Protein AF-0000000075770610 (afdb_homodimer)

Radius of gyration: 25.09 Å; Cα contacts (8 Å, |Δi|>4): 1129; chains: 2; bounding box: 63×62×76 Å

pLDDT: mean 91.18, std 12.92, range [26.97, 98.81]

Nearest PDB structures (foldseek):
  6x8w-assembly1_A  TM=7.905E-01  e=6.900E-21  Chrysiogenes arsenatis
  6x6b-assembly1_A  TM=7.943E-01  e=1.528E-19  Chrysiogenes arsenatis
  3quj-assembly2_D  TM=7.802E-01  e=2.446E-17  Escherichia coli UTI89
  3quj-assembly2_C  TM=7.656E-01  e=1.357E-16  Escherichia coli UTI89
  3s4u-assembly1_A-1  TM=5.558E-01  e=7.052E-16  Escherichia coli UTI89

Organism: Galleria mellonella (NCBI:txid7137)

Secondary structure (DSSP, 8-state):
------EEEEEE--TTTS-HHHHHHHHHHHHHHHT-EEEEEE--SSSS--SSS--TTTTT--SEEE--HHHHHHHHHTT-TTEEE-S-EEEE--TT-TT--SBEEEEEEEEHHHHTTT--SGGGGTT-EEEES-TT-IIIIIHHHHHHHHTT--GGG-SEEEE-SSHHHHHHHHHTTSSSEEEEEHHHHHHHGGGSGGGGTTEEEEEEEEEEPPPPEEEETTS-HHHHHHHHHHHHHGGGSHHHHHHHHTTTEEEEE---GGGGTSHHHHHHHGGG--S-----/------EEEEEE--TTTS-HHHHHHHHHHHHHHHT-EEEEEE--SSSS--SSS--TTTTT--SEEE--HHHHHHHHHTT-TTEEE-S-EEEE--TT-TT--SBEEEEEEEEHHHHTTT--SGGGGTT-EEEES-TT-IIIIIHHHHHHHHTT--GGG-SEEEE-SSHHHHHHHHHTTSSSEEEEEHHHHHHHGGGSGGGGTTEEEEEEEEEEPPPPEEEETTS-HHHHHHHHHHHHHGGGSHHHHHHHHTTTEEEEE---GGGGTSHHHHHHH-TT--SS----

Foldseek 3Di:
DPPAAAEAEEEEQCPPLFPVVLVVLLQVLLCVLRVHHYDYHYDPQHQADDPVDDHCLVVVNHFKYWGALLRVLVCVVVVPPWKDFQFKFFFFDDPVCPVRDFFWWWWKKFFLVVVVVVPQAPLSCFLWEEEFQDQQDLQFHLQNQVVQVVVVHALNRYNHYHHQNALVSRLVCRVVVVTGITTHIPLSCVQCQCVDVVSVPRMDGRDMGDRAHHTTMMGTNPPDPVSSVSSRVSQQPVCPDPVNVVVSVNSRTRGMDTHDPVSSVPVNVVSSPVVVGGNDPPPD/DPPAAAEAEEEEQCPPLFPVVLVVLLQVLLCVLRVHHYDYHYDPQHQADDPVDDHCLVVVNHFKYWGALLRVLVVVVVVPPWKDFQFKFFFFDDPVCPVRDFFWWWWKKFFPVVVVVVPQAPLSCFLWEEEFQDQQDLQFHLQNQVVQVVVVHALNRYNHYHHQNALVSRLVCRVVVVTGITTHIPLSCVQCQCVDVVSVPRMDGRDMDDRAHHTTMMGTNPPDPVSSVSSRVSQQPVCPDPVNVVVSVNSRTRGMDTHDPVSSVPVNVVSSVVVVGGNDPPPD

Sequence (568 aa):
MSTEKPELRIATYMCPTHPVQLYELIMELLEEALECYTTLQYESRKPGPFTDRPDPFINDKVDLAFMTAAAYMKLRKENNPSADLLAVTPVFAHQMNVNNKPGYFSDIIIHRDKKAHNVNTLLDLRGCAFAYSDEESLSGSKIVLKTLKARGENASFFGSLLKSGSHLASAQMVLSKQAEWAAVDSTTLLYTKKYMPEGGRDIILLETLGRLPPYPIVVNRKLNDKIKTAICDALLNLPQTEKWKNKFATFGVLKFDLNHVDIYDGPAAQVWTTQSEELNVRYYMSTEKPELRIATYMCPTHPVQLYELIMELLEEALECYTTLQYESRKPGPFTDRPDPFINDKVDLAFMTAAAYMKLRKENNPSADLLAVTPVFAHQMNVNNKPGYFSDIIIHRDKKAHNVNTLLDLRGCAFAYSDEESLSGSKIVLKTLKARGENASFFGSLLKSGSHLASAQMVLSKQAEWAAVDSTTLLYTKKYMPEGGRDIILLETLGRLPPYPIVVNRKLNDKIKTAICDALLNLPQTEKWKNKFATFGVLKFDLNHVDIYDGPAAQVWTTQSEELNVRYY

Structure (mmCIF, N/CA/C/O backbone):
data_AF-0000000075770610-model_v1
#
loop_
_entity.id
_entity.type
_entity.pdbx_description
1 polymer 'Uncharacterized protein LOC113520552'
#
loop_
_atom_site.group_PDB
_atom_site.id
_atom_site.type_symbol
_atom_site.label_atom_id
_atom_site.label_alt_id
_atom_site.label_comp_id
_atom_site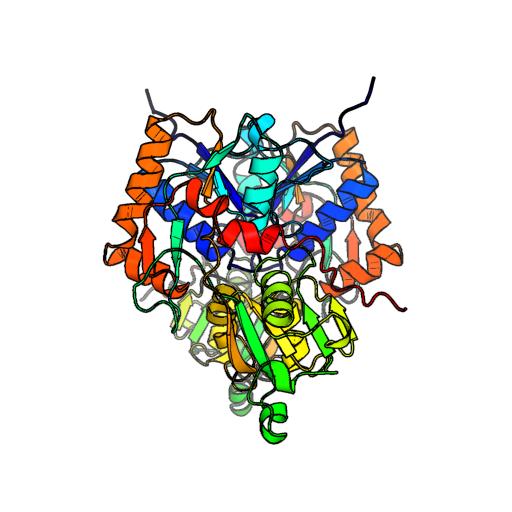.label_asym_id
_atom_site.label_entity_id
_atom_site.label_seq_id
_atom_site.pdbx_PDB_ins_code
_atom_site.Cartn_x
_atom_site.Cartn_y
_atom_site.Cartn_z
_atom_site.occupancy
_atom_site.B_iso_or_equiv
_atom_site.auth_seq_id
_atom_site.auth_comp_id
_atom_site.auth_asym_id
_atom_site.auth_atom_id
_atom_site.pdbx_PDB_model_num
ATOM 1 N N . MET A 1 1 ? 32.062 -0.112 20.797 1 31.78 1 MET A N 1
ATOM 2 C CA . MET A 1 1 ? 31.891 0.367 19.438 1 31.78 1 MET A CA 1
ATOM 3 C C . MET A 1 1 ? 30.422 0.336 19.016 1 31.78 1 MET A C 1
ATOM 5 O O . MET A 1 1 ? 29.766 -0.703 19.125 1 31.78 1 MET A O 1
ATOM 9 N N . SER A 1 2 ? 29.516 1.191 19.25 1 44.16 2 SER A N 1
ATOM 10 C CA . SER A 1 2 ? 28.062 1.249 19.203 1 44.16 2 SER A CA 1
ATOM 11 C C . SER A 1 2 ? 27.516 0.573 17.953 1 44.16 2 SER A C 1
ATOM 13 O O . SER A 1 2 ? 27.766 1.027 16.844 1 44.16 2 SER A O 1
ATOM 15 N N . THR A 1 3 ? 27.547 -0.754 17.672 1 57.31 3 THR A N 1
ATOM 16 C CA . THR A 1 3 ? 27.422 -1.573 16.469 1 57.31 3 THR A CA 1
ATOM 17 C C . THR A 1 3 ? 26.141 -1.23 15.711 1 57.31 3 THR A C 1
ATOM 19 O O . THR A 1 3 ? 25.047 -1.312 16.266 1 57.31 3 THR A O 1
ATOM 22 N N . GLU A 1 4 ? 26.188 -0.331 14.742 1 79.56 4 GLU A N 1
ATOM 23 C CA . GLU A 1 4 ? 25.078 0.114 13.906 1 79.56 4 GLU A CA 1
ATOM 24 C C . GLU A 1 4 ? 24.297 -1.073 13.344 1 79.56 4 GLU A C 1
ATOM 26 O O . GLU A 1 4 ? 24.891 -2.033 12.852 1 79.56 4 GLU A O 1
ATOM 31 N N . LYS A 1 5 ? 23.047 -1.286 13.781 1 91.56 5 LYS A N 1
ATOM 32 C CA . LYS A 1 5 ? 22.172 -2.344 13.281 1 91.56 5 LYS A CA 1
ATOM 33 C C . LYS A 1 5 ? 22.203 -2.426 11.758 1 91.56 5 LYS A C 1
ATOM 35 O O . LYS A 1 5 ? 22.219 -1.398 11.078 1 91.56 5 LYS A O 1
ATOM 40 N N . PRO A 1 6 ? 22.531 -3.65 11.305 1 94 6 PRO A N 1
ATOM 41 C CA . PRO A 1 6 ? 22.469 -3.785 9.844 1 94 6 PRO A CA 1
ATOM 42 C C . PRO A 1 6 ? 21.109 -3.422 9.266 1 94 6 PRO A C 1
ATOM 44 O O . PRO A 1 6 ? 20.141 -3.293 10.008 1 94 6 PRO A O 1
ATOM 47 N N . GLU A 1 7 ? 21.109 -3.199 7.973 1 95.56 7 GLU A N 1
ATOM 48 C CA . GLU A 1 7 ? 19.875 -2.889 7.262 1 95.56 7 GLU A CA 1
ATOM 49 C C . GLU A 1 7 ? 19.531 -3.969 6.238 1 95.56 7 GLU A C 1
ATOM 51 O O . GLU A 1 7 ? 20.422 -4.473 5.547 1 95.56 7 GLU A O 1
ATOM 56 N N . LEU A 1 8 ? 18.344 -4.402 6.23 1 97.88 8 LEU A N 1
ATOM 57 C CA . LEU A 1 8 ? 17.828 -5.336 5.238 1 97.88 8 LEU A CA 1
ATOM 58 C C . LEU A 1 8 ? 16.875 -4.633 4.277 1 97.88 8 LEU A C 1
ATOM 60 O O . LEU A 1 8 ? 15.828 -4.129 4.691 1 97.88 8 LEU A O 1
ATOM 64 N N . ARG A 1 9 ? 17.297 -4.527 2.967 1 98.31 9 ARG A N 1
ATOM 65 C CA . ARG A 1 9 ? 16.453 -3.934 1.931 1 98.31 9 ARG A CA 1
ATOM 66 C C . ARG A 1 9 ? 15.5 -4.965 1.335 1 98.31 9 ARG A C 1
ATOM 68 O O . ARG A 1 9 ? 15.93 -5.875 0.624 1 98.31 9 ARG A O 1
ATOM 75 N N . ILE A 1 10 ? 14.148 -4.758 1.562 1 98.81 10 ILE A N 1
ATOM 76 C CA . ILE A 1 10 ? 13.125 -5.73 1.199 1 98.81 10 ILE A CA 1
ATOM 77 C C . ILE A 1 10 ? 12.25 -5.168 0.084 1 98.81 10 ILE A C 1
ATOM 79 O O . ILE A 1 10 ? 11.867 -3.994 0.118 1 98.81 10 ILE A O 1
ATOM 83 N N . ALA A 1 11 ? 11.945 -5.984 -0.935 1 98.75 11 ALA A N 1
ATOM 84 C CA . ALA A 1 11 ? 11.023 -5.586 -1.995 1 98.75 11 ALA A CA 1
ATOM 85 C C . ALA A 1 11 ? 9.789 -6.48 -2.014 1 98.75 11 ALA A C 1
ATOM 87 O O . ALA A 1 11 ? 9.883 -7.688 -1.763 1 98.75 11 ALA A O 1
ATOM 88 N N . THR A 1 12 ? 8.648 -5.891 -2.268 1 98.75 12 THR A N 1
ATOM 89 C CA . THR A 1 12 ? 7.465 -6.715 -2.512 1 98.75 12 THR A CA 1
ATOM 90 C C . THR A 1 12 ? 6.871 -6.41 -3.883 1 98.75 12 THR A C 1
ATOM 92 O O . THR A 1 12 ? 6.684 -5.246 -4.242 1 98.75 12 THR A O 1
ATOM 95 N N . TYR A 1 13 ? 6.637 -7.492 -4.629 1 97.94 13 TYR A N 1
ATOM 96 C CA . TYR A 1 13 ? 5.941 -7.469 -5.91 1 97.94 13 TYR A CA 1
ATOM 97 C C . TYR A 1 13 ? 4.562 -8.109 -5.793 1 97.94 13 TYR A C 1
ATOM 99 O O . TYR A 1 13 ? 3.951 -8.477 -6.801 1 97.94 13 TYR A O 1
ATOM 107 N N . MET A 1 14 ? 4.043 -8.234 -4.539 1 97.44 14 MET A N 1
ATOM 108 C CA . MET A 1 14 ? 2.875 -9.078 -4.301 1 97.44 14 MET A CA 1
ATOM 109 C C . MET A 1 14 ? 1.625 -8.227 -4.105 1 97.44 14 MET A C 1
ATOM 111 O O . MET A 1 14 ? 0.514 -8.758 -4.039 1 97.44 14 MET A O 1
ATOM 115 N N . CYS A 1 15 ? 1.82 -6.961 -4.031 1 95.94 15 CYS A N 1
ATOM 116 C CA . CYS A 1 15 ? 0.684 -6.066 -3.842 1 95.94 15 CYS A CA 1
ATOM 117 C C . CYS A 1 15 ? 0.046 -5.707 -5.18 1 95.94 15 CYS A C 1
ATOM 119 O O . CYS A 1 15 ? 0.742 -5.562 -6.184 1 95.94 15 CYS A O 1
ATOM 121 N N . PRO A 1 16 ? -1.298 -5.594 -5.281 1 92.69 16 PRO A N 1
ATOM 122 C CA . PRO A 1 16 ? -2.229 -5.602 -4.148 1 92.69 16 PRO A CA 1
ATOM 123 C C . PRO A 1 16 ? -2.807 -6.988 -3.873 1 92.69 16 PRO A C 1
ATOM 125 O O . PRO A 1 16 ? -3.773 -7.121 -3.117 1 92.69 16 PRO A O 1
ATOM 128 N N . THR A 1 17 ? -2.281 -8.055 -4.496 1 94.56 17 THR A N 1
ATOM 129 C CA . THR A 1 17 ? -2.779 -9.391 -4.195 1 94.56 17 THR A CA 1
ATOM 130 C C . THR A 1 17 ? -2.725 -9.664 -2.697 1 94.56 17 THR A C 1
ATOM 132 O O . THR A 1 17 ? -3.693 -10.156 -2.115 1 94.56 17 THR A O 1
ATOM 135 N N . HIS A 1 18 ? -1.591 -9.422 -2.133 1 96.44 18 HIS A N 1
ATOM 136 C CA . HIS A 1 18 ? -1.438 -9.406 -0.683 1 96.44 18 HIS A CA 1
ATOM 137 C C . HIS A 1 18 ? -1.472 -7.98 -0.14 1 96.44 18 HIS A C 1
ATOM 139 O O . HIS A 1 18 ? -1.015 -7.047 -0.804 1 96.44 18 HIS A O 1
ATOM 145 N N . PRO A 1 19 ? -2.086 -7.824 1.044 1 94.94 19 PRO A N 1
ATOM 146 C CA . PRO A 1 19 ? -1.991 -6.5 1.655 1 94.94 19 PRO A CA 1
ATOM 147 C C . PRO A 1 19 ? -0.563 -6.137 2.057 1 94.94 19 PRO A C 1
ATOM 149 O O . PRO A 1 19 ? 0.179 -6.988 2.549 1 94.94 19 PRO A O 1
ATOM 152 N N . VAL A 1 20 ? -0.17 -4.879 1.838 1 97 20 VAL A N 1
ATOM 153 C CA . VAL A 1 20 ? 1.188 -4.434 2.131 1 97 20 VAL A CA 1
ATOM 154 C C . VAL A 1 20 ? 1.49 -4.637 3.613 1 97 20 VAL A C 1
ATOM 156 O O . VAL A 1 20 ? 2.639 -4.879 3.992 1 97 20 VAL A O 1
ATOM 159 N N . GLN A 1 21 ? 0.453 -4.652 4.469 1 95.94 21 GLN A N 1
ATOM 160 C CA . GLN A 1 21 ? 0.587 -4.812 5.914 1 95.94 21 GLN A CA 1
ATOM 161 C C . GLN A 1 21 ? 1.188 -6.172 6.262 1 95.94 21 GLN A C 1
ATOM 163 O O . GLN A 1 21 ? 1.853 -6.316 7.293 1 95.94 21 GLN A O 1
ATOM 168 N N . LEU A 1 22 ? 0.913 -7.172 5.438 1 97.88 22 LEU A N 1
ATOM 169 C CA . LEU A 1 22 ? 1.542 -8.469 5.648 1 97.88 22 LEU A CA 1
ATOM 170 C C . LEU A 1 22 ? 3.061 -8.359 5.594 1 97.88 22 LEU A C 1
ATOM 172 O O . LEU A 1 22 ? 3.762 -8.922 6.434 1 97.88 22 LEU A O 1
ATOM 176 N N . TYR A 1 23 ? 3.582 -7.621 4.688 1 98.62 23 TYR A N 1
ATOM 177 C CA . TYR A 1 23 ? 5.023 -7.488 4.508 1 98.62 23 TYR A CA 1
ATOM 178 C C . TYR A 1 23 ? 5.621 -6.57 5.566 1 98.62 23 TYR A C 1
ATOM 180 O O . TYR A 1 23 ? 6.762 -6.766 5.992 1 98.62 23 TYR A O 1
ATOM 188 N N . GLU A 1 24 ? 4.84 -5.613 6.02 1 98 24 GLU A N 1
ATOM 189 C CA . GLU A 1 24 ? 5.254 -4.82 7.172 1 98 24 GLU A CA 1
ATOM 190 C C . GLU A 1 24 ? 5.383 -5.688 8.422 1 98 24 GLU A C 1
ATOM 192 O O . GLU A 1 24 ? 6.277 -5.477 9.242 1 98 24 GLU A O 1
ATOM 197 N N . LEU A 1 25 ? 4.434 -6.602 8.547 1 98.31 25 LEU A N 1
ATOM 198 C CA . LEU A 1 25 ? 4.5 -7.523 9.672 1 98.31 25 LEU A CA 1
ATOM 199 C C . LEU A 1 25 ? 5.754 -8.391 9.594 1 98.31 25 LEU A C 1
ATOM 201 O O . LEU A 1 25 ? 6.418 -8.625 10.602 1 98.31 25 LEU A O 1
ATOM 205 N N . ILE A 1 26 ? 6.055 -8.867 8.398 1 98.81 26 ILE A N 1
ATOM 206 C CA . ILE A 1 26 ? 7.266 -9.656 8.195 1 98.81 26 ILE A CA 1
ATOM 207 C C . ILE A 1 26 ? 8.492 -8.82 8.531 1 98.81 26 ILE A C 1
ATOM 209 O O . ILE A 1 26 ? 9.438 -9.305 9.164 1 98.81 26 ILE A O 1
ATOM 213 N N . MET A 1 27 ? 8.5 -7.555 8.133 1 98.5 27 MET A N 1
ATOM 214 C CA . MET A 1 27 ? 9.578 -6.633 8.484 1 98.5 27 MET A CA 1
ATOM 215 C C . MET A 1 27 ? 9.727 -6.516 10 1 98.5 27 MET A C 1
ATOM 217 O O . MET A 1 27 ? 10.836 -6.566 10.523 1 98.5 27 MET A O 1
ATOM 221 N N . GLU A 1 28 ? 8.602 -6.336 10.68 1 98 28 GLU A N 1
ATOM 222 C CA . GLU A 1 28 ? 8.617 -6.242 12.133 1 98 28 GLU A CA 1
ATOM 223 C C . GLU A 1 28 ? 9.242 -7.484 12.758 1 98 28 GLU A C 1
ATOM 225 O O . GLU A 1 28 ? 10.086 -7.379 13.656 1 98 28 GLU A O 1
ATOM 230 N N . LEU A 1 29 ? 8.844 -8.602 12.305 1 98.62 29 LEU A N 1
ATOM 231 C CA . LEU A 1 29 ? 9.359 -9.867 12.805 1 98.62 29 LEU A CA 1
ATOM 232 C C . LEU A 1 29 ? 10.867 -9.961 12.586 1 98.62 29 LEU A C 1
ATOM 234 O O . LEU A 1 29 ? 11.609 -10.312 13.508 1 98.62 29 LEU A O 1
ATOM 238 N N . LEU A 1 30 ? 11.305 -9.602 11.383 1 98.62 30 LEU A N 1
ATOM 239 C CA . LEU A 1 30 ? 12.727 -9.695 11.047 1 98.62 30 LEU A CA 1
ATOM 240 C C . LEU A 1 30 ? 13.539 -8.688 11.852 1 98.62 30 LEU A C 1
ATOM 242 O O . LEU A 1 30 ? 14.664 -8.984 12.273 1 98.62 30 LEU A O 1
ATOM 246 N N . GLU A 1 31 ? 13 -7.488 11.992 1 97.94 31 GLU A N 1
ATOM 247 C CA . GLU A 1 31 ? 13.695 -6.488 12.797 1 97.94 31 GLU A CA 1
ATOM 248 C C . GLU A 1 31 ? 13.906 -6.984 14.227 1 97.94 31 GLU A C 1
ATOM 250 O O . GLU A 1 31 ? 14.977 -6.789 14.805 1 97.94 31 GLU A O 1
ATOM 255 N N . GLU A 1 32 ? 12.914 -7.602 14.789 1 97.19 32 GLU A N 1
ATOM 256 C CA . GLU A 1 32 ? 13.016 -8.133 16.141 1 97.19 32 GLU A CA 1
ATOM 257 C C . GLU A 1 32 ? 13.992 -9.305 16.203 1 97.19 32 GLU A C 1
ATOM 259 O O . GLU A 1 32 ? 14.852 -9.359 17.078 1 97.19 32 GLU A O 1
ATOM 264 N N . ALA A 1 33 ? 13.93 -10.203 15.297 1 97.94 33 ALA A N 1
ATOM 265 C CA . ALA A 1 33 ? 14.688 -11.453 15.32 1 97.94 33 ALA A CA 1
ATOM 266 C C . ALA A 1 33 ? 16.172 -11.203 15.023 1 97.94 33 ALA A C 1
ATOM 268 O O . ALA A 1 33 ? 17.047 -11.852 15.602 1 97.94 33 ALA A O 1
ATOM 269 N N . LEU A 1 34 ? 16.438 -10.266 14.07 1 98 34 LEU A N 1
ATOM 270 C CA . LEU A 1 34 ? 17.797 -10.094 13.578 1 98 34 LEU A CA 1
ATOM 271 C C . LEU A 1 34 ? 18.406 -8.805 14.125 1 98 34 LEU A C 1
ATOM 273 O O . LEU A 1 34 ? 19.562 -8.492 13.828 1 98 34 LEU A O 1
ATOM 277 N N . GLU A 1 35 ? 17.625 -8.039 14.938 1 96.94 35 GLU A N 1
ATOM 278 C CA . GLU A 1 35 ? 18.078 -6.75 15.438 1 96.94 35 GLU A CA 1
ATOM 279 C C . GLU A 1 35 ? 18.641 -5.891 14.305 1 96.94 35 GLU A C 1
ATOM 281 O O . GLU A 1 35 ? 19.781 -5.422 14.383 1 96.94 35 GLU A O 1
ATOM 286 N N . CYS A 1 36 ? 17.859 -5.707 13.32 1 97.31 36 CYS A N 1
ATOM 287 C CA . CYS A 1 36 ? 18.219 -4.941 12.125 1 97.31 36 CYS A CA 1
ATOM 288 C C . CYS A 1 36 ? 17.141 -3.912 11.797 1 97.31 36 CYS A C 1
ATOM 290 O O . CYS A 1 36 ? 16.094 -3.869 12.445 1 97.31 36 CYS A O 1
ATOM 292 N N . TYR A 1 37 ? 17.453 -2.971 10.898 1 97.12 37 TYR A N 1
ATOM 293 C CA . TYR A 1 37 ? 16.469 -2.094 10.281 1 97.12 37 TYR A CA 1
ATOM 294 C C . TYR A 1 37 ? 16.016 -2.639 8.93 1 97.12 37 TYR A C 1
ATOM 296 O O . TYR A 1 37 ? 16.781 -3.342 8.258 1 97.12 37 TYR A O 1
ATOM 304 N N . THR A 1 38 ? 14.797 -2.395 8.617 1 97.75 38 THR A N 1
ATOM 305 C CA . THR A 1 38 ? 14.297 -2.818 7.316 1 97.75 38 THR A CA 1
ATOM 306 C C . THR A 1 38 ? 13.719 -1.635 6.547 1 97.75 38 THR A C 1
ATOM 308 O O . THR A 1 38 ? 13.273 -0.656 7.148 1 97.75 38 THR A O 1
ATOM 311 N N . THR A 1 39 ? 13.844 -1.639 5.277 1 97.75 39 THR A N 1
ATOM 312 C CA . THR A 1 39 ? 13.141 -0.757 4.352 1 97.75 39 THR A CA 1
ATOM 313 C C . THR A 1 39 ? 12.336 -1.565 3.338 1 97.75 39 THR A C 1
ATOM 315 O O . THR A 1 39 ? 12.711 -2.691 3 1 97.75 39 THR A O 1
ATOM 318 N N . LEU A 1 40 ? 11.266 -1.013 2.887 1 98.69 40 LEU A N 1
ATOM 319 C CA . LEU A 1 40 ? 10.383 -1.731 1.973 1 98.69 40 LEU A CA 1
ATOM 320 C C . LEU A 1 40 ? 10.281 -1.012 0.632 1 98.69 40 LEU A C 1
ATOM 322 O O . LEU A 1 40 ? 9.766 0.103 0.558 1 98.69 40 LEU A O 1
ATOM 326 N N . GLN A 1 41 ? 10.844 -1.636 -0.352 1 98.56 41 GLN A N 1
ATOM 327 C CA . GLN A 1 41 ? 10.586 -1.217 -1.725 1 98.56 41 GLN A CA 1
ATOM 328 C C . GLN A 1 41 ? 9.266 -1.799 -2.234 1 98.56 41 GLN A C 1
ATOM 330 O O . GLN A 1 41 ? 9.117 -3.02 -2.322 1 98.56 41 GLN A O 1
ATOM 335 N N . TYR A 1 42 ? 8.328 -0.93 -2.494 1 98.69 42 TYR A N 1
ATOM 336 C CA . TYR A 1 42 ? 6.984 -1.3 -2.92 1 98.69 42 TYR A CA 1
ATOM 337 C C . TYR A 1 42 ? 6.848 -1.22 -4.434 1 98.69 42 TYR A C 1
ATOM 339 O O . TYR A 1 42 ? 7.059 -0.159 -5.027 1 98.69 42 TYR A O 1
ATOM 347 N N . GLU A 1 43 ? 6.492 -2.367 -5.082 1 97.56 43 GLU A N 1
ATOM 348 C CA . GLU A 1 43 ? 6.262 -2.402 -6.523 1 97.56 43 GLU A CA 1
ATOM 349 C C . GLU A 1 43 ? 4.988 -3.174 -6.863 1 97.56 43 GLU A C 1
ATOM 351 O O . GLU A 1 43 ? 4.953 -4.402 -6.746 1 97.56 43 GLU A O 1
ATOM 356 N N . SER A 1 44 ? 3.941 -2.428 -7.246 1 95.75 44 SER A N 1
ATOM 357 C CA . SER A 1 44 ? 2.662 -3.064 -7.543 1 95.75 44 SER A CA 1
ATOM 358 C C . SER A 1 44 ? 2.389 -3.09 -9.039 1 95.75 44 SER A C 1
ATOM 360 O O . SER A 1 44 ? 1.421 -3.705 -9.492 1 95.75 44 SER A O 1
ATOM 362 N N . ARG A 1 45 ? 3.32 -2.488 -9.883 1 92.31 45 ARG A N 1
ATOM 363 C CA . ARG A 1 45 ? 3.088 -2.346 -11.312 1 92.31 45 ARG A CA 1
ATOM 364 C C . ARG A 1 45 ? 3.432 -3.635 -12.055 1 92.31 45 ARG A C 1
ATOM 366 O O . ARG A 1 45 ? 2.949 -3.865 -13.164 1 92.31 45 ARG A O 1
ATOM 373 N N . LYS A 1 46 ? 4.316 -4.418 -11.453 1 92.94 46 LYS A N 1
ATOM 374 C CA . LYS A 1 46 ? 4.75 -5.695 -12.016 1 92.94 46 LYS A CA 1
ATOM 375 C C . LYS A 1 46 ? 4.887 -6.754 -10.93 1 92.94 46 LYS A C 1
ATOM 377 O O . LYS A 1 46 ? 5.184 -6.434 -9.773 1 92.94 46 LYS A O 1
ATOM 382 N N . PRO A 1 47 ? 4.703 -7.98 -11.305 1 94.12 47 PRO A N 1
ATOM 383 C CA . PRO A 1 47 ? 4.742 -9.07 -10.32 1 94.12 47 PRO A CA 1
ATOM 384 C C . PRO A 1 47 ? 6.164 -9.516 -10 1 94.12 47 PRO A C 1
ATOM 386 O O . PRO A 1 47 ? 6.355 -10.453 -9.219 1 94.12 47 PRO A O 1
ATOM 389 N N . GLY A 1 48 ? 7.195 -8.938 -10.57 1 94.94 48 GLY A N 1
ATOM 390 C CA . GLY A 1 48 ? 8.625 -9.156 -10.414 1 94.94 48 GLY A CA 1
ATOM 391 C C . GLY A 1 48 ? 9.469 -8.023 -10.977 1 94.94 48 GLY A C 1
ATOM 392 O O . GLY A 1 48 ? 8.93 -6.992 -11.391 1 94.94 48 GLY A O 1
ATOM 393 N N . PRO A 1 49 ? 10.758 -8.258 -10.977 1 95 49 PRO A N 1
ATOM 394 C CA . PRO A 1 49 ? 11.625 -7.199 -11.5 1 95 49 PRO A CA 1
ATOM 395 C C . PRO A 1 49 ? 11.305 -6.832 -12.945 1 95 49 PRO A C 1
ATOM 397 O O . PRO A 1 49 ? 10.992 -7.707 -13.758 1 95 49 PRO A O 1
ATOM 400 N N . PHE A 1 50 ? 11.383 -5.492 -13.148 1 93.44 50 PHE A N 1
ATOM 401 C CA . PHE A 1 50 ? 11.195 -4.996 -14.508 1 93.44 50 PHE A CA 1
ATOM 402 C C . PHE A 1 50 ? 12.289 -5.52 -15.43 1 93.44 50 PHE A C 1
ATOM 404 O O . PHE A 1 50 ? 13.453 -5.621 -15.031 1 93.44 50 PHE A O 1
ATOM 411 N N . THR A 1 51 ? 11.898 -5.773 -16.641 1 90.44 51 THR A N 1
ATOM 412 C CA . THR A 1 51 ? 12.891 -6.25 -17.594 1 90.44 51 THR A CA 1
ATOM 413 C C . THR A 1 51 ? 13.523 -5.082 -18.344 1 90.44 51 THR A C 1
ATOM 415 O O . THR A 1 51 ? 14.555 -5.246 -19 1 90.44 51 THR A O 1
ATOM 418 N N . ASP A 1 52 ? 12.914 -3.949 -18.266 1 90.38 52 ASP A N 1
ATOM 419 C CA . ASP A 1 52 ? 13.367 -2.809 -19.062 1 90.38 52 ASP A CA 1
ATOM 420 C C . ASP A 1 52 ? 14.242 -1.876 -18.219 1 90.38 52 ASP A C 1
ATOM 422 O O . ASP A 1 52 ? 14.5 -0.739 -18.625 1 90.38 52 ASP A O 1
ATOM 426 N N . ARG A 1 53 ? 14.609 -2.275 -17.031 1 93.5 53 ARG A N 1
ATOM 427 C CA . ARG A 1 53 ? 15.477 -1.504 -16.141 1 93.5 53 ARG A CA 1
ATOM 428 C C . ARG A 1 53 ? 16.438 -2.414 -15.398 1 93.5 53 ARG A C 1
ATOM 430 O O . ARG A 1 53 ? 16.328 -3.639 -15.453 1 93.5 53 ARG A O 1
ATOM 437 N N . PRO A 1 54 ? 17.469 -1.794 -14.781 1 93.25 54 PRO A N 1
ATOM 438 C CA . PRO A 1 54 ? 18.453 -2.629 -14.094 1 93.25 54 PRO A CA 1
ATOM 439 C C . PRO A 1 54 ? 17.828 -3.529 -13.031 1 93.25 54 PRO A C 1
ATOM 441 O O . PRO A 1 54 ? 16.984 -3.082 -12.266 1 93.25 54 PRO A O 1
ATOM 444 N N . ASP A 1 55 ? 18.234 -4.77 -13.062 1 94.69 55 ASP A N 1
ATOM 445 C CA . ASP A 1 55 ? 17.75 -5.758 -12.102 1 94.69 55 ASP A CA 1
ATOM 446 C C . ASP A 1 55 ? 18.203 -5.43 -10.688 1 94.69 55 ASP A C 1
ATOM 448 O O . ASP A 1 55 ? 19.406 -5.238 -10.445 1 94.69 55 ASP A O 1
ATOM 452 N N . PRO A 1 56 ? 17.281 -5.363 -9.789 1 96.44 56 PRO A N 1
ATOM 453 C CA . PRO A 1 56 ? 17.656 -4.91 -8.445 1 96.44 56 PRO A CA 1
ATOM 454 C C . PRO A 1 56 ? 18.562 -5.902 -7.723 1 96.44 56 PRO A C 1
ATOM 456 O O . PRO A 1 56 ? 19.312 -5.52 -6.82 1 96.44 56 PRO A O 1
ATOM 459 N N . PHE A 1 57 ? 18.531 -7.172 -8.07 1 96.62 57 PHE A N 1
ATOM 460 C CA . PHE A 1 57 ? 19.438 -8.148 -7.473 1 96.62 57 PHE A CA 1
ATOM 461 C C . PHE A 1 57 ? 20.844 -7.992 -8.039 1 96.62 57 PHE A C 1
ATOM 463 O O . PHE A 1 57 ? 21.828 -8 -7.285 1 96.62 57 PHE A O 1
ATOM 470 N N . ILE A 1 58 ? 20.922 -7.836 -9.352 1 95.25 58 ILE A N 1
ATOM 471 C CA . ILE A 1 58 ? 22.219 -7.691 -10.023 1 95.25 58 ILE A CA 1
ATOM 472 C C . ILE A 1 58 ? 22.906 -6.418 -9.547 1 95.25 58 ILE A C 1
ATOM 474 O O . ILE A 1 58 ? 24.109 -6.426 -9.266 1 95.25 58 ILE A O 1
ATOM 478 N N . ASN A 1 59 ? 22.188 -5.379 -9.328 1 95.19 59 ASN A N 1
ATOM 479 C CA . ASN A 1 59 ? 22.75 -4.094 -8.945 1 95.19 59 ASN A CA 1
ATOM 480 C C . ASN A 1 59 ? 22.797 -3.93 -7.43 1 95.19 59 ASN A C 1
ATOM 482 O O . ASN A 1 59 ? 23.062 -2.836 -6.926 1 95.19 59 ASN A O 1
ATOM 486 N N . ASP A 1 60 ? 22.422 -4.969 -6.746 1 96.31 60 ASP A N 1
ATOM 487 C CA . ASP A 1 60 ? 22.547 -5.055 -5.293 1 96.31 60 ASP A CA 1
ATOM 488 C C . ASP A 1 60 ? 21.703 -3.973 -4.609 1 96.31 60 ASP A C 1
ATOM 490 O O . ASP A 1 60 ? 22.203 -3.256 -3.736 1 96.31 60 ASP A O 1
ATOM 494 N N . LYS A 1 61 ? 20.516 -3.797 -5.051 1 96.44 61 LYS A N 1
ATOM 495 C CA . LYS A 1 61 ? 19.609 -2.795 -4.504 1 96.44 61 LYS A CA 1
ATOM 496 C C . LYS A 1 61 ? 18.578 -3.43 -3.566 1 96.44 61 LYS A C 1
ATOM 498 O O . LYS A 1 61 ? 17.922 -2.732 -2.793 1 96.44 61 LYS A O 1
ATOM 503 N N . VAL A 1 62 ? 18.469 -4.727 -3.625 1 98.12 62 VAL A N 1
ATOM 504 C CA . VAL A 1 62 ? 17.5 -5.445 -2.793 1 98.12 62 VAL A CA 1
ATOM 505 C C . VAL A 1 62 ? 18.172 -6.676 -2.18 1 98.12 62 VAL A C 1
ATOM 507 O O . VAL A 1 62 ? 18.984 -7.344 -2.836 1 98.12 62 VAL A O 1
ATOM 510 N N . ASP A 1 63 ? 17.906 -6.922 -0.94 1 98.5 63 ASP A N 1
ATOM 511 C CA . ASP A 1 63 ? 18.438 -8.086 -0.241 1 98.5 63 ASP A CA 1
ATOM 512 C C . ASP A 1 63 ? 17.453 -9.25 -0.285 1 98.5 63 ASP A C 1
ATOM 514 O O . ASP A 1 63 ? 17.844 -10.414 -0.339 1 98.5 63 ASP A O 1
ATOM 518 N N . LEU A 1 64 ? 16.203 -8.969 -0.227 1 98.62 64 LEU A N 1
ATOM 519 C CA . LEU A 1 64 ? 15.109 -9.922 -0.122 1 98.62 64 LEU A CA 1
ATOM 520 C C . LEU A 1 64 ? 13.883 -9.422 -0.877 1 98.62 64 LEU A C 1
ATOM 522 O O . LEU A 1 64 ? 13.555 -8.234 -0.815 1 98.62 64 LEU A O 1
ATOM 526 N N . ALA A 1 65 ? 13.219 -10.312 -1.61 1 98.81 65 ALA A N 1
ATOM 527 C CA . ALA A 1 65 ? 12.039 -9.875 -2.361 1 98.81 65 ALA A CA 1
ATOM 528 C C . ALA A 1 65 ? 10.961 -10.953 -2.344 1 98.81 65 ALA A C 1
ATOM 530 O O . ALA A 1 65 ? 11.258 -12.148 -2.432 1 98.81 65 ALA A O 1
ATOM 531 N N . PHE A 1 66 ? 9.766 -10.523 -2.256 1 98.81 66 PHE A N 1
ATOM 532 C CA . PHE A 1 66 ? 8.578 -11.359 -2.395 1 98.81 66 PHE A CA 1
ATOM 533 C C . PHE A 1 66 ? 7.961 -11.195 -3.779 1 98.81 66 PHE A C 1
ATOM 535 O O . PHE A 1 66 ? 7.746 -10.07 -4.238 1 98.81 66 PHE A O 1
ATOM 542 N N . MET A 1 67 ? 7.676 -12.312 -4.477 1 98.06 67 MET A N 1
ATOM 543 C CA . MET A 1 67 ? 7.141 -12.203 -5.832 1 98.06 67 MET A CA 1
ATOM 544 C C . MET A 1 67 ? 6.262 -13.406 -6.168 1 98.06 67 MET A C 1
ATOM 546 O O . MET A 1 67 ? 6.113 -14.32 -5.352 1 98.06 67 MET A O 1
ATOM 550 N N . THR A 1 68 ? 5.605 -13.367 -7.27 1 96.12 68 THR A N 1
ATOM 551 C CA . THR A 1 68 ? 4.738 -14.461 -7.691 1 96.12 68 THR A CA 1
ATOM 552 C C . THR A 1 68 ? 5.566 -15.648 -8.164 1 96.12 68 THR A C 1
ATOM 554 O O . THR A 1 68 ? 6.723 -15.492 -8.562 1 96.12 68 THR A O 1
ATOM 557 N N . ALA A 1 69 ? 4.926 -16.797 -8.141 1 95 69 ALA A N 1
ATOM 558 C CA . ALA A 1 69 ? 5.594 -18 -8.641 1 95 69 ALA A CA 1
ATOM 559 C C . ALA A 1 69 ? 5.984 -17.844 -10.109 1 95 69 ALA A C 1
ATOM 561 O O . ALA A 1 69 ? 7.09 -18.219 -10.5 1 95 69 ALA A O 1
ATOM 562 N N . ALA A 1 70 ? 5.09 -17.25 -10.883 1 92.44 70 ALA A N 1
ATOM 563 C CA . ALA A 1 70 ? 5.359 -17.047 -12.305 1 92.44 70 ALA A CA 1
ATOM 564 C C . ALA A 1 70 ? 6.582 -16.156 -12.508 1 92.44 70 ALA A C 1
ATOM 566 O O . ALA A 1 70 ? 7.426 -16.438 -13.359 1 92.44 70 ALA A O 1
ATOM 567 N N . ALA A 1 71 ? 6.664 -15.086 -11.742 1 93.88 71 ALA A N 1
ATOM 568 C CA . ALA A 1 71 ? 7.789 -14.164 -11.852 1 93.88 71 ALA A CA 1
ATOM 569 C C . ALA A 1 71 ? 9.102 -14.852 -11.492 1 93.88 71 ALA A C 1
ATOM 571 O O . ALA A 1 71 ? 10.125 -14.633 -12.148 1 93.88 71 ALA A O 1
ATOM 572 N N . TYR A 1 72 ? 9.086 -15.68 -10.477 1 95.75 72 TYR A N 1
ATOM 573 C CA . TYR A 1 72 ? 10.281 -16.406 -10.07 1 95.75 72 TYR A CA 1
ATOM 574 C C . TYR A 1 72 ? 10.711 -17.406 -11.133 1 95.75 72 TYR A C 1
ATOM 576 O O . TYR A 1 72 ? 11.898 -17.547 -11.422 1 95.75 72 TYR A O 1
ATOM 584 N N . MET A 1 73 ? 9.773 -18.062 -11.625 1 91.75 73 MET A N 1
ATOM 585 C CA . MET A 1 73 ? 10.078 -19.031 -12.688 1 91.75 73 MET A CA 1
ATOM 586 C C . MET A 1 73 ? 10.719 -18.328 -13.883 1 91.75 73 MET A C 1
ATOM 588 O O . MET A 1 73 ? 11.648 -18.859 -14.484 1 91.75 73 MET A O 1
ATOM 592 N N . LYS A 1 74 ? 10.188 -17.188 -14.195 1 89.12 74 LYS A N 1
ATOM 593 C CA . LYS A 1 74 ? 10.797 -16.391 -15.266 1 89.12 74 LYS A CA 1
ATOM 594 C C . LYS A 1 74 ? 12.227 -15.992 -14.906 1 89.12 74 LYS A C 1
ATOM 596 O O . LYS A 1 74 ? 13.125 -16.078 -15.742 1 89.12 74 LYS A O 1
ATOM 601 N N . LEU A 1 75 ? 12.406 -15.555 -13.727 1 91.69 75 LEU A N 1
ATOM 602 C CA . LEU A 1 75 ? 13.734 -15.18 -13.242 1 91.69 75 LEU A CA 1
ATOM 603 C C . LEU A 1 75 ? 14.703 -16.359 -13.359 1 91.69 75 LEU A C 1
ATOM 605 O O . LEU A 1 75 ? 15.859 -16.172 -13.734 1 91.69 75 LEU A O 1
ATOM 609 N N . ARG A 1 76 ? 14.281 -17.5 -13.031 1 90.25 76 ARG A N 1
ATOM 610 C CA . ARG A 1 76 ? 15.086 -18.719 -13.109 1 90.25 76 ARG A CA 1
ATOM 611 C C . ARG A 1 76 ? 15.445 -19.047 -14.555 1 90.25 76 ARG A C 1
ATOM 613 O O . ARG A 1 76 ? 16.578 -19.406 -14.852 1 90.25 76 ARG A O 1
ATOM 620 N N . LYS A 1 77 ? 14.438 -18.938 -15.336 1 87.25 77 LYS A N 1
ATOM 621 C CA . LYS A 1 77 ? 14.656 -19.219 -16.75 1 87.25 77 LYS A CA 1
ATOM 622 C C . LYS A 1 77 ? 15.695 -18.281 -17.359 1 87.25 77 LYS A C 1
ATOM 624 O O . LYS A 1 77 ? 16.469 -18.672 -18.219 1 87.25 77 LYS A O 1
ATOM 629 N N . GLU A 1 78 ? 15.68 -17.094 -16.844 1 89.38 78 GLU A N 1
ATOM 630 C CA . GLU A 1 78 ? 16.625 -16.094 -17.328 1 89.38 78 GLU A CA 1
ATOM 631 C C . GLU A 1 78 ? 18 -16.281 -16.672 1 89.38 78 GLU A C 1
ATOM 633 O O . GLU A 1 78 ? 18.953 -15.547 -17 1 89.38 78 GLU A O 1
ATOM 638 N N . ASN A 1 79 ? 18.188 -17.219 -15.867 1 91.12 79 ASN A N 1
ATOM 639 C CA . ASN A 1 79 ? 19.438 -17.547 -15.18 1 91.12 79 ASN A CA 1
ATOM 640 C C . ASN A 1 79 ? 20.031 -16.312 -14.492 1 91.12 79 ASN A C 1
ATOM 642 O O . ASN A 1 79 ? 21.203 -15.992 -14.711 1 91.12 79 ASN A O 1
ATOM 646 N N . ASN A 1 80 ? 19.203 -15.633 -13.82 1 91.12 80 ASN A N 1
ATOM 647 C CA . ASN A 1 80 ? 19.688 -14.484 -13.062 1 91.12 80 ASN A CA 1
ATOM 648 C C . ASN A 1 80 ? 20.828 -14.883 -12.125 1 91.12 80 ASN A C 1
ATOM 650 O O . ASN A 1 80 ? 20.672 -15.758 -11.281 1 91.12 80 ASN A O 1
ATOM 654 N N . PRO A 1 81 ? 21.969 -14.289 -12.227 1 93.56 81 PRO A N 1
ATOM 655 C CA . PRO A 1 81 ? 23.141 -14.734 -11.484 1 93.56 81 PRO A CA 1
ATOM 656 C C . PRO A 1 81 ? 23.141 -14.258 -10.031 1 93.56 81 PRO A C 1
ATOM 658 O O . PRO A 1 81 ? 23.969 -14.703 -9.234 1 93.56 81 PRO A O 1
ATOM 661 N N . SER A 1 82 ? 22.219 -13.406 -9.688 1 96.06 82 SER A N 1
ATOM 662 C CA . SER A 1 82 ? 22.312 -12.742 -8.391 1 96.06 82 SER A CA 1
ATOM 663 C C . SER A 1 82 ? 21.109 -13.062 -7.512 1 96.06 82 SER A C 1
ATOM 665 O O . SER A 1 82 ? 21 -12.555 -6.395 1 96.06 82 SER A O 1
ATOM 667 N N . ALA A 1 83 ? 20.203 -13.859 -7.984 1 96.19 83 ALA A N 1
ATOM 668 C CA . ALA A 1 83 ? 18.984 -14.156 -7.238 1 96.19 83 ALA A CA 1
ATOM 669 C C . ALA A 1 83 ? 18.922 -15.641 -6.883 1 96.19 83 ALA A C 1
ATOM 671 O O . ALA A 1 83 ? 19.172 -16.5 -7.727 1 96.19 83 ALA A O 1
ATOM 672 N N . ASP A 1 84 ? 18.625 -15.914 -5.637 1 96.31 84 ASP A N 1
ATOM 673 C CA . ASP A 1 84 ? 18.422 -17.281 -5.16 1 96.31 84 ASP A CA 1
ATOM 674 C C . ASP A 1 84 ? 17.078 -17.422 -4.449 1 96.31 84 ASP A C 1
ATOM 676 O O . ASP A 1 84 ? 16.516 -16.422 -3.979 1 96.31 84 ASP A O 1
ATOM 680 N N . LEU A 1 85 ? 16.578 -18.672 -4.43 1 97.69 85 LEU A N 1
ATOM 681 C CA . LEU A 1 85 ? 15.391 -18.953 -3.637 1 97.69 85 LEU A CA 1
ATOM 682 C C . LEU A 1 85 ? 15.742 -19.094 -2.16 1 97.69 85 LEU A C 1
ATOM 684 O O . LEU A 1 85 ? 16.672 -19.828 -1.81 1 97.69 85 LEU A O 1
ATOM 688 N N . LEU A 1 86 ? 15.109 -18.312 -1.298 1 98.38 86 LEU A N 1
ATOM 689 C CA . LEU A 1 86 ? 15.172 -18.625 0.125 1 98.38 86 LEU A CA 1
ATOM 690 C C . LEU A 1 86 ? 14.383 -19.891 0.438 1 98.38 86 LEU A C 1
ATOM 692 O O . LEU A 1 86 ? 13.273 -20.078 -0.07 1 98.38 86 LEU A O 1
ATOM 696 N N . ALA A 1 87 ? 14.852 -20.766 1.259 1 97.94 87 ALA A N 1
ATOM 697 C CA . ALA A 1 87 ? 14.281 -22.078 1.503 1 97.94 87 ALA A CA 1
ATOM 698 C C . ALA A 1 87 ? 13.117 -22 2.488 1 97.94 87 ALA A C 1
ATOM 700 O O . ALA A 1 87 ? 13.039 -22.797 3.43 1 97.94 87 ALA A O 1
ATOM 701 N N . VAL A 1 88 ? 12.289 -21.062 2.348 1 98.75 88 VAL A N 1
ATOM 702 C CA . VAL A 1 88 ? 11.133 -20.875 3.215 1 98.75 88 VAL A CA 1
ATOM 703 C C . VAL A 1 88 ? 10.031 -20.156 2.449 1 98.75 88 VAL A C 1
ATOM 705 O O . VAL A 1 88 ? 10.305 -19.375 1.528 1 98.75 88 VAL A O 1
ATOM 708 N N . THR A 1 89 ? 8.82 -20.438 2.686 1 98.69 89 THR A N 1
ATOM 709 C CA . THR A 1 89 ? 7.664 -19.812 2.055 1 98.69 89 THR A CA 1
ATOM 710 C C . THR A 1 89 ? 6.48 -19.766 3.016 1 98.69 89 THR A C 1
ATOM 712 O O . THR A 1 89 ? 6.379 -20.594 3.926 1 98.69 89 THR A O 1
ATOM 715 N N . PRO A 1 90 ? 5.609 -18.781 2.865 1 98.5 90 PRO A N 1
ATOM 716 C CA . PRO A 1 90 ? 4.406 -18.781 3.697 1 98.5 90 PRO A CA 1
ATOM 717 C C . PRO A 1 90 ? 3.396 -19.844 3.281 1 98.5 90 PRO A C 1
ATOM 719 O O . PRO A 1 90 ? 3.332 -20.219 2.105 1 98.5 90 PRO A O 1
ATOM 722 N N . VAL A 1 91 ? 2.652 -20.312 4.254 1 98.5 91 VAL A N 1
ATOM 723 C CA . VAL A 1 91 ? 1.538 -21.234 4.062 1 98.5 91 VAL A CA 1
ATOM 724 C C . VAL A 1 91 ? 0.227 -20.547 4.426 1 98.5 91 VAL A C 1
ATOM 726 O O . VAL A 1 91 ? 0.084 -20.016 5.531 1 98.5 91 VAL A O 1
ATOM 729 N N . PHE A 1 92 ? -0.682 -20.562 3.537 1 98.06 92 PHE A N 1
ATOM 730 C CA . PHE A 1 92 ? -1.926 -19.828 3.73 1 98.06 92 PHE A CA 1
ATOM 731 C C . PHE A 1 92 ? -3.084 -20.781 3.996 1 98.06 92 PHE A C 1
ATOM 733 O O . PHE A 1 92 ? -3.096 -21.906 3.496 1 98.06 92 PHE A O 1
ATOM 740 N N . ALA A 1 93 ? -4.035 -20.281 4.766 1 96.94 93 ALA A N 1
ATOM 741 C CA . ALA A 1 93 ? -5.273 -21.016 5.004 1 96.94 93 ALA A CA 1
ATOM 742 C C . ALA A 1 93 ? -6.137 -21.062 3.748 1 96.94 93 ALA A C 1
ATOM 744 O O . ALA A 1 93 ? -6.195 -20.094 2.99 1 96.94 93 ALA A O 1
ATOM 745 N N . HIS A 1 94 ? -6.691 -22.141 3.496 1 97.31 94 HIS A N 1
ATOM 746 C CA . HIS A 1 94 ? -7.672 -22.375 2.439 1 97.31 94 HIS A CA 1
ATOM 747 C C . HIS A 1 94 ? -8.438 -23.672 2.66 1 97.31 94 HIS A C 1
ATOM 749 O O . HIS A 1 94 ? -7.883 -24.641 3.164 1 97.31 94 HIS A O 1
ATOM 755 N N . GLN A 1 95 ? -9.656 -23.656 2.24 1 96 95 GLN A N 1
ATOM 756 C CA . GLN A 1 95 ? -10.492 -24.828 2.492 1 96 95 GLN A CA 1
ATOM 757 C C . GLN A 1 95 ? -9.914 -26.078 1.83 1 96 95 GLN A C 1
ATOM 759 O O . GLN A 1 95 ? -10.078 -27.188 2.334 1 96 95 GLN A O 1
ATOM 764 N N . MET A 1 96 ? -9.266 -25.906 0.683 1 96.75 96 MET A N 1
ATOM 765 C CA . MET A 1 96 ? -8.703 -27.047 -0.038 1 96.75 96 MET A CA 1
ATOM 766 C C . MET A 1 96 ? -7.316 -27.391 0.485 1 96.75 96 MET A C 1
ATOM 768 O O . MET A 1 96 ? -6.734 -28.406 0.101 1 96.75 96 MET A O 1
ATOM 772 N N . ASN A 1 97 ? -6.746 -26.516 1.384 1 97.12 97 ASN A N 1
ATOM 773 C CA . ASN A 1 97 ? -5.426 -26.766 1.951 1 97.12 97 ASN A CA 1
ATOM 774 C C . ASN A 1 97 ? -5.52 -27.5 3.285 1 97.12 97 ASN A C 1
ATOM 776 O O . ASN A 1 97 ? -4.996 -27.031 4.297 1 97.12 97 ASN A O 1
ATOM 780 N N . VAL A 1 98 ? -6.008 -28.672 3.268 1 95.56 98 VAL A N 1
ATOM 781 C CA . VAL A 1 98 ? -6.352 -29.422 4.469 1 95.56 98 VAL A CA 1
ATOM 782 C C . VAL A 1 98 ? -5.078 -29.828 5.203 1 95.56 98 VAL A C 1
ATOM 784 O O . VAL A 1 98 ? -5.078 -29.953 6.43 1 95.56 98 VAL A O 1
ATOM 787 N N . ASN A 1 99 ? -4.008 -29.969 4.523 1 95.94 99 ASN A N 1
ATOM 788 C CA . ASN A 1 99 ? -2.777 -30.453 5.141 1 95.94 99 ASN A CA 1
ATOM 789 C C . ASN A 1 99 ? -1.819 -29.297 5.453 1 95.94 99 ASN A C 1
ATOM 791 O O . ASN A 1 99 ? -0.668 -29.531 5.824 1 95.94 99 ASN A O 1
ATOM 795 N N . ASN A 1 100 ? -2.244 -28.047 5.188 1 96.81 100 ASN A N 1
ATOM 796 C CA . ASN A 1 100 ? -1.449 -26.859 5.48 1 96.81 100 ASN A CA 1
ATOM 797 C C . ASN A 1 100 ? -0.076 -26.922 4.82 1 96.81 100 ASN A C 1
ATOM 799 O O . ASN A 1 100 ? 0.946 -26.734 5.48 1 96.81 100 ASN A O 1
ATOM 803 N N . LYS A 1 101 ? -0.104 -27.25 3.541 1 97.25 101 LYS A N 1
ATOM 804 C CA . LYS A 1 101 ? 1.116 -27.328 2.744 1 97.25 101 LYS A CA 1
ATOM 805 C C . LYS A 1 101 ? 1.324 -26.062 1.928 1 97.25 101 LYS A C 1
ATOM 807 O O . LYS A 1 101 ? 0.373 -25.328 1.665 1 97.25 101 LYS A O 1
ATOM 812 N N . PRO A 1 102 ? 2.629 -25.75 1.571 1 97.44 102 PRO A N 1
ATOM 813 C CA . PRO A 1 102 ? 2.9 -24.578 0.735 1 97.44 102 PRO A CA 1
ATOM 814 C C . PRO A 1 102 ? 2.166 -24.625 -0.603 1 97.44 102 PRO A C 1
ATOM 816 O O . PRO A 1 102 ? 1.937 -25.703 -1.147 1 97.44 102 PRO A O 1
ATOM 819 N N . GLY A 1 103 ? 1.963 -23.422 -1.088 1 96 103 GLY A N 1
ATOM 820 C CA . GLY A 1 103 ? 1.222 -23.266 -2.33 1 96 103 GLY A CA 1
ATOM 821 C C . GLY A 1 103 ? -0.055 -22.469 -2.166 1 96 103 GLY A C 1
ATOM 822 O O . GLY A 1 103 ? -0.346 -21.969 -1.077 1 96 103 GLY A O 1
ATOM 823 N N . TYR A 1 104 ? -0.778 -22.281 -3.262 1 96.94 104 TYR A N 1
ATOM 824 C CA . TYR A 1 104 ? -2.041 -21.547 -3.283 1 96.94 104 TYR A CA 1
ATOM 825 C C . TYR A 1 104 ? -2.955 -22.062 -4.383 1 96.94 104 TYR A C 1
ATOM 827 O O . TYR A 1 104 ? -2.648 -23.078 -5.027 1 96.94 104 TYR A O 1
ATOM 835 N N . PHE A 1 105 ? -4.113 -21.391 -4.496 1 97.31 105 PHE A N 1
ATOM 836 C CA . PHE A 1 105 ? -5.121 -21.922 -5.406 1 97.31 105 PHE A CA 1
ATOM 837 C C . PHE A 1 105 ? -5.715 -20.812 -6.262 1 97.31 105 PHE A C 1
ATOM 839 O O . PHE A 1 105 ? -5.461 -19.625 -6.016 1 97.31 105 PHE A O 1
ATOM 846 N N . SER A 1 106 ? -6.305 -21.234 -7.301 1 97.44 106 SER A N 1
ATOM 847 C CA . SER A 1 106 ? -7.148 -20.375 -8.125 1 97.44 106 SER A CA 1
ATOM 848 C C . SER A 1 106 ? -8.625 -20.609 -7.832 1 97.44 106 SER A C 1
ATOM 850 O O . SER A 1 106 ? -9.156 -21.688 -8.094 1 97.44 106 SER A O 1
ATOM 852 N N . ASP A 1 107 ? -9.266 -19.594 -7.34 1 98.06 107 ASP A N 1
ATOM 853 C CA . ASP A 1 107 ? -10.688 -19.688 -7.027 1 98.06 107 ASP A CA 1
ATOM 854 C C . ASP A 1 107 ? -11.539 -19.125 -8.172 1 98.06 107 ASP A C 1
ATOM 856 O O . ASP A 1 107 ? -11.438 -17.938 -8.5 1 98.06 107 ASP A O 1
ATOM 860 N N . ILE A 1 108 ? -12.328 -19.984 -8.742 1 98.19 108 ILE A N 1
ATOM 861 C CA . ILE A 1 108 ? -13.281 -19.562 -9.758 1 98.19 108 ILE A CA 1
ATOM 862 C C . ILE A 1 108 ? -14.531 -18.969 -9.086 1 98.19 108 ILE A C 1
ATOM 864 O O . ILE A 1 108 ? -15.227 -19.672 -8.352 1 98.19 108 ILE A O 1
ATOM 868 N N . ILE A 1 109 ? -14.766 -17.703 -9.422 1 97.5 109 ILE A N 1
ATOM 869 C CA . ILE A 1 109 ? -15.859 -17.047 -8.711 1 97.5 109 ILE A CA 1
ATOM 870 C C . ILE A 1 109 ? -16.906 -16.562 -9.711 1 97.5 109 ILE A C 1
ATOM 872 O O . ILE A 1 109 ? -16.578 -16.219 -10.852 1 97.5 109 ILE A O 1
ATOM 876 N N . ILE A 1 110 ? -18.141 -16.516 -9.289 1 97.19 110 ILE A N 1
ATOM 877 C CA . ILE A 1 110 ? -19.281 -15.984 -10.047 1 97.19 110 ILE A CA 1
ATOM 878 C C . ILE A 1 110 ? -20.125 -15.102 -9.141 1 97.19 110 ILE A C 1
ATOM 880 O O . ILE A 1 110 ? -19.969 -15.109 -7.914 1 97.19 110 ILE A O 1
ATOM 884 N N . HIS A 1 111 ? -20.938 -14.336 -9.789 1 95.06 111 HIS A N 1
ATOM 885 C CA . HIS A 1 111 ? -21.938 -13.609 -9.023 1 95.06 111 HIS A CA 1
ATOM 886 C C . HIS A 1 111 ? -23.047 -14.539 -8.555 1 95.06 111 HIS A C 1
ATOM 888 O O . HIS A 1 111 ? -23.438 -15.461 -9.281 1 95.06 111 HIS A O 1
ATOM 894 N N . ARG A 1 112 ? -23.625 -14.266 -7.465 1 91.62 112 ARG A N 1
ATOM 895 C CA . ARG A 1 112 ? -24.672 -15.102 -6.883 1 91.62 112 ARG A CA 1
ATOM 896 C C . ARG A 1 112 ? -25.859 -15.227 -7.832 1 91.62 112 ARG A C 1
ATOM 898 O O . ARG A 1 112 ? -26.516 -16.266 -7.871 1 91.62 112 ARG A O 1
ATOM 905 N N . ASP A 1 113 ? -26.047 -14.242 -8.664 1 88.75 113 ASP A N 1
ATOM 906 C CA . ASP A 1 113 ? -27.156 -14.25 -9.609 1 88.75 113 ASP A CA 1
ATOM 907 C C . ASP A 1 113 ? -27.031 -15.406 -10.594 1 88.75 113 ASP A C 1
ATOM 909 O O . ASP A 1 113 ? -28.031 -15.891 -11.125 1 88.75 113 ASP A O 1
ATOM 913 N N . LYS A 1 114 ? -25.844 -15.82 -10.82 1 82.62 114 LYS A N 1
ATOM 914 C CA . LYS A 1 114 ? -25.609 -16.859 -11.82 1 82.62 114 LYS A CA 1
ATOM 915 C C . LYS A 1 114 ? -26.016 -18.234 -11.297 1 82.62 114 LYS A C 1
ATOM 917 O O . LYS A 1 114 ? -26.281 -19.141 -12.078 1 82.62 114 LYS A O 1
ATOM 922 N N . LYS A 1 115 ? -25.953 -18.344 -10.078 1 77.75 115 LYS A N 1
ATOM 923 C CA . LYS A 1 115 ? -26.391 -19.609 -9.5 1 77.75 115 LYS A CA 1
ATOM 924 C C . LYS A 1 115 ? -27.875 -19.859 -9.781 1 77.75 115 LYS A C 1
ATOM 926 O O . LYS A 1 115 ? -28.281 -21 -10.023 1 77.75 115 LYS A O 1
ATOM 931 N N . ALA A 1 116 ? -28.422 -18.859 -9.836 1 73.38 116 ALA A N 1
ATOM 932 C CA . ALA A 1 116 ? -29.859 -18.938 -10.141 1 73.38 116 ALA A CA 1
ATOM 933 C C . ALA A 1 116 ? -30.078 -19.438 -11.562 1 73.38 116 ALA A C 1
ATOM 935 O O . ALA A 1 116 ? -31.141 -19.969 -11.883 1 73.38 116 ALA A O 1
ATOM 936 N N . HIS A 1 117 ? -29.109 -19.391 -12.312 1 78.44 117 HIS A N 1
ATOM 937 C CA . HIS A 1 117 ? -29.234 -19.812 -13.703 1 78.44 117 HIS A CA 1
ATOM 938 C C . HIS A 1 117 ? -28.562 -21.156 -13.938 1 78.44 117 HIS A C 1
ATOM 940 O O . HIS A 1 117 ? -28.062 -21.438 -15.031 1 78.44 117 HIS A O 1
ATOM 946 N N . ASN A 1 118 ? -28.375 -21.906 -12.969 1 82.31 118 ASN A N 1
ATOM 947 C CA . ASN A 1 118 ? -27.938 -23.312 -12.992 1 82.31 118 ASN A CA 1
ATOM 948 C C . ASN A 1 118 ? -26.469 -23.422 -13.359 1 82.31 118 ASN A C 1
ATOM 950 O O . ASN A 1 118 ? -26.078 -24.328 -14.109 1 82.31 118 ASN A O 1
ATOM 954 N N . VAL A 1 119 ? -25.703 -22.438 -13.086 1 89 119 VAL A N 1
ATOM 955 C CA . VAL A 1 119 ? -24.25 -22.547 -13.203 1 89 119 VAL A CA 1
ATOM 956 C C . VAL A 1 119 ? -23.703 -23.312 -12.008 1 89 119 VAL A C 1
ATOM 958 O O . VAL A 1 119 ? -23.75 -22.828 -10.875 1 89 119 VAL A O 1
ATOM 961 N N . ASN A 1 120 ? -23.141 -24.516 -12.281 1 91.19 120 ASN A N 1
ATOM 962 C CA . ASN A 1 120 ? -22.672 -25.344 -11.18 1 91.19 120 ASN A CA 1
ATOM 963 C C . ASN A 1 120 ? -21.219 -25.75 -11.352 1 91.19 120 ASN A C 1
ATOM 965 O O . ASN A 1 120 ? -20.547 -26.141 -10.391 1 91.19 120 ASN A O 1
ATOM 969 N N . THR A 1 121 ? -20.812 -25.703 -12.586 1 93.31 121 THR A N 1
ATOM 970 C CA . THR A 1 121 ? -19.438 -26.094 -12.875 1 93.31 121 THR A CA 1
ATOM 971 C C . THR A 1 121 ? -18.781 -25.078 -13.812 1 93.31 121 THR A C 1
ATOM 973 O O . THR A 1 121 ? -19.453 -24.234 -14.391 1 93.31 121 THR A O 1
ATOM 976 N N . LEU A 1 122 ? -17.5 -25.234 -13.906 1 95.56 122 LEU A N 1
ATOM 977 C CA . LEU A 1 122 ? -16.719 -24.375 -14.789 1 95.56 122 LEU A CA 1
ATOM 978 C C . LEU A 1 122 ? -17.234 -24.469 -16.219 1 95.56 122 LEU A C 1
ATOM 980 O O . LEU A 1 122 ? -17.312 -23.469 -16.922 1 95.56 122 LEU A O 1
ATOM 984 N N . LEU A 1 123 ? -17.641 -25.656 -16.656 1 94.88 123 LEU A N 1
ATOM 985 C CA . LEU A 1 123 ? -18.062 -25.859 -18.031 1 94.88 123 LEU A CA 1
ATOM 986 C C . LEU A 1 123 ? -19.391 -25.156 -18.312 1 94.88 123 LEU A C 1
ATOM 988 O O . LEU A 1 123 ? -19.703 -24.844 -19.469 1 94.88 123 LEU A O 1
ATOM 992 N N . ASP A 1 124 ? -20.172 -24.859 -17.266 1 95.12 124 ASP A N 1
ATOM 993 C CA . ASP A 1 124 ? -21.422 -24.141 -17.406 1 95.12 124 ASP A CA 1
ATOM 994 C C . ASP A 1 124 ? -21.188 -22.672 -17.766 1 95.12 124 ASP A C 1
ATOM 996 O O . ASP A 1 124 ? -22.109 -21.953 -18.125 1 95.12 124 ASP A O 1
ATOM 1000 N N . LEU A 1 125 ? -19.953 -22.312 -17.766 1 96 125 LEU A N 1
ATOM 1001 C CA . LEU A 1 125 ? -19.625 -20.906 -17.969 1 96 125 LEU A CA 1
ATOM 1002 C C . LEU A 1 125 ? -19.266 -20.641 -19.438 1 96 125 LEU A C 1
ATOM 1004 O O . LEU A 1 125 ? -18.812 -19.547 -19.781 1 96 125 LEU A O 1
ATOM 1008 N N . ARG A 1 126 ? -19.469 -21.656 -20.266 1 94.62 126 ARG A N 1
ATOM 1009 C CA . ARG A 1 126 ? -19.188 -21.5 -21.688 1 94.62 126 ARG A CA 1
ATOM 1010 C C . ARG A 1 126 ? -19.922 -20.281 -22.266 1 94.62 126 ARG A C 1
ATOM 1012 O O . ARG A 1 126 ? -21.109 -20.094 -22 1 94.62 126 ARG A O 1
ATOM 1019 N N . GLY A 1 127 ? -19.125 -19.469 -22.984 1 95.38 127 GLY A N 1
ATOM 1020 C CA . GLY A 1 127 ? -19.719 -18.328 -23.656 1 95.38 127 GLY A CA 1
ATOM 1021 C C . GLY A 1 127 ? -19.875 -17.125 -22.75 1 95.38 127 GLY A C 1
ATOM 1022 O O . GLY A 1 127 ? -20.312 -16.062 -23.203 1 95.38 127 GLY A O 1
ATOM 1023 N N . CYS A 1 128 ? -19.516 -17.234 -21.531 1 95.44 128 CYS A N 1
ATOM 1024 C CA . CYS A 1 128 ? -19.641 -16.141 -20.578 1 95.44 128 CYS A CA 1
ATOM 1025 C C . CYS A 1 128 ? -18.406 -15.258 -20.594 1 95.44 128 CYS A C 1
ATOM 1027 O O . CYS A 1 128 ? -17.312 -15.695 -20.984 1 95.44 128 CYS A O 1
ATOM 1029 N N . ALA A 1 129 ? -18.609 -14.039 -20.125 1 97 129 ALA A N 1
ATOM 1030 C CA . ALA A 1 129 ? -17.5 -13.094 -20.031 1 97 129 ALA A CA 1
ATOM 1031 C C . ALA A 1 129 ? -16.578 -13.453 -18.859 1 97 129 ALA A C 1
ATOM 1033 O O . ALA A 1 129 ? -17.047 -13.633 -17.734 1 97 129 ALA A O 1
ATOM 1034 N N . PHE A 1 130 ? -15.328 -13.57 -19.172 1 97.75 130 PHE A N 1
ATOM 1035 C CA . PHE A 1 130 ? -14.305 -13.984 -18.219 1 97.75 130 PHE A CA 1
ATOM 1036 C C . PHE A 1 130 ? -13.375 -12.82 -17.891 1 97.75 130 PHE A C 1
ATOM 1038 O O . PHE A 1 130 ? -12.742 -12.25 -18.781 1 97.75 130 PHE A O 1
ATOM 1045 N N . ALA A 1 131 ? -13.32 -12.406 -16.562 1 98.25 131 ALA A N 1
ATOM 1046 C CA . ALA A 1 131 ? -12.344 -11.43 -16.094 1 98.25 131 ALA A CA 1
ATOM 1047 C C . ALA A 1 131 ? -11.086 -12.109 -15.578 1 98.25 131 ALA A C 1
ATOM 1049 O O . ALA A 1 131 ? -11.156 -13.07 -14.805 1 98.25 131 ALA A O 1
ATOM 1050 N N . TYR A 1 132 ? -9.914 -11.656 -16.047 1 96.62 132 TYR A N 1
ATOM 1051 C CA . TYR A 1 132 ? -8.633 -12.195 -15.594 1 96.62 132 TYR A CA 1
ATOM 1052 C C . TYR A 1 132 ? -7.637 -11.078 -15.328 1 96.62 132 TYR A C 1
ATOM 1054 O O . TYR A 1 132 ? -7.754 -9.984 -15.891 1 96.62 132 TYR A O 1
ATOM 1062 N N . SER A 1 133 ? -6.684 -11.352 -14.398 1 95.19 133 SER A N 1
ATOM 1063 C CA . SER A 1 133 ? -5.754 -10.305 -13.984 1 95.19 133 SER A CA 1
ATOM 1064 C C . SER A 1 133 ? -4.746 -9.992 -15.078 1 95.19 133 SER A C 1
ATOM 1066 O O . SER A 1 133 ? -4.59 -8.836 -15.477 1 95.19 133 SER A O 1
ATOM 1068 N N . ASP A 1 134 ? -4.012 -11 -15.5 1 92.69 134 ASP A N 1
ATOM 1069 C CA . ASP A 1 134 ? -2.967 -10.883 -16.516 1 92.69 134 ASP A CA 1
ATOM 1070 C C . ASP A 1 134 ? -2.74 -12.219 -17.219 1 92.69 134 ASP A C 1
ATOM 1072 O O . ASP A 1 134 ? -2.971 -13.281 -16.641 1 92.69 134 ASP A O 1
ATOM 1076 N N . GLU A 1 135 ? -2.174 -12.148 -18.453 1 91.25 135 GLU A N 1
ATOM 1077 C CA . GLU A 1 135 ? -1.988 -13.359 -19.25 1 91.25 135 GLU A CA 1
ATOM 1078 C C . GLU A 1 135 ? -0.936 -14.273 -18.625 1 91.25 135 GLU A C 1
ATOM 1080 O O . GLU A 1 135 ? -0.973 -15.492 -18.812 1 91.25 135 GLU A O 1
ATOM 1085 N N . GLU A 1 136 ? -0.067 -13.688 -17.859 1 88.69 136 GLU A N 1
ATOM 1086 C CA . GLU A 1 136 ? 1.043 -14.469 -17.328 1 88.69 136 GLU A CA 1
ATOM 1087 C C . GLU A 1 136 ? 0.719 -15 -15.93 1 88.69 136 GLU A C 1
ATOM 1089 O O . GLU A 1 136 ? 1.475 -15.805 -15.367 1 88.69 136 GLU A O 1
ATOM 1094 N N . SER A 1 137 ? -0.397 -14.57 -15.445 1 92.69 137 SER A N 1
ATOM 1095 C CA . SER A 1 137 ? -0.781 -14.984 -14.102 1 92.69 137 SER A CA 1
ATOM 1096 C C . SER A 1 137 ? -1.065 -16.484 -14.047 1 92.69 137 SER A C 1
ATOM 1098 O O . SER A 1 137 ? -1.806 -17.016 -14.875 1 92.69 137 SER A O 1
ATOM 1100 N N . LEU A 1 138 ? -0.511 -17.203 -13.102 1 93.88 138 LEU A N 1
ATOM 1101 C CA . LEU A 1 138 ? -0.751 -18.625 -12.953 1 93.88 138 LEU A CA 1
ATOM 1102 C C . LEU A 1 138 ? -2.186 -18.891 -12.508 1 93.88 138 LEU A C 1
ATOM 1104 O O . LEU A 1 138 ? -2.891 -19.703 -13.117 1 93.88 138 LEU A O 1
ATOM 1108 N N . SER A 1 139 ? -2.582 -18.188 -11.477 1 95.5 139 SER A N 1
ATOM 1109 C CA . SER A 1 139 ? -3.895 -18.469 -10.898 1 95.5 139 SER A CA 1
ATOM 1110 C C . SER A 1 139 ? -4.992 -17.703 -11.625 1 95.5 139 SER A C 1
ATOM 1112 O O . SER A 1 139 ? -6.168 -18.062 -11.547 1 95.5 139 SER A O 1
ATOM 1114 N N . GLY A 1 140 ? -4.59 -16.656 -12.336 1 95.38 140 GLY A N 1
ATOM 1115 C CA . GLY A 1 140 ? -5.598 -15.828 -12.977 1 95.38 140 GLY A CA 1
ATOM 1116 C C . GLY A 1 140 ? -5.91 -16.266 -14.398 1 95.38 140 GLY A C 1
ATOM 1117 O O . GLY A 1 140 ? -6.969 -15.938 -14.93 1 95.38 140 GLY A O 1
ATOM 1118 N N . SER A 1 141 ? -4.938 -17.016 -15.023 1 93.94 141 SER A N 1
ATOM 1119 C CA . SER A 1 141 ? -5.137 -17.297 -16.438 1 93.94 141 SER A CA 1
ATOM 1120 C C . SER A 1 141 ? -4.59 -18.672 -16.812 1 93.94 141 SER A C 1
ATOM 1122 O O . SER A 1 141 ? -5.305 -19.5 -17.375 1 93.94 141 SER A O 1
ATOM 1124 N N . LYS A 1 142 ? -3.395 -18.984 -16.531 1 92.31 142 LYS A N 1
ATOM 1125 C CA . LYS A 1 142 ? -2.699 -20.172 -17.031 1 92.31 142 LYS A CA 1
ATOM 1126 C C . LYS A 1 142 ? -3.371 -21.453 -16.562 1 92.31 142 LYS A C 1
ATOM 1128 O O . LYS A 1 142 ? -3.572 -22.375 -17.344 1 92.31 142 LYS A O 1
ATOM 1133 N N . ILE A 1 143 ? -3.705 -21.547 -15.328 1 94.19 143 ILE A N 1
ATOM 1134 C CA . ILE A 1 143 ? -4.301 -22.766 -14.805 1 94.19 143 ILE A CA 1
ATOM 1135 C C . ILE A 1 143 ? -5.695 -22.953 -15.391 1 94.19 143 ILE A C 1
ATOM 1137 O O . ILE A 1 143 ? -6.16 -24.078 -15.555 1 94.19 143 ILE A O 1
ATOM 1141 N N . VAL A 1 144 ? -6.375 -21.844 -15.641 1 94.81 144 VAL A N 1
ATOM 1142 C CA . VAL A 1 144 ? -7.695 -21.906 -16.25 1 94.81 144 VAL A CA 1
ATOM 1143 C C . VAL A 1 144 ? -7.59 -22.531 -17.641 1 94.81 144 VAL A C 1
ATOM 1145 O O . VAL A 1 144 ? -8.328 -23.469 -17.953 1 94.81 144 VAL A O 1
ATOM 1148 N N . LEU A 1 145 ? -6.684 -22.062 -18.406 1 92.62 145 LEU A N 1
ATOM 1149 C CA . LEU A 1 145 ? -6.48 -22.562 -19.75 1 92.62 145 LEU A CA 1
ATOM 1150 C C . LEU A 1 145 ? -6.102 -24.047 -19.734 1 92.62 145 LEU A C 1
ATOM 1152 O O . LEU A 1 145 ? -6.637 -24.844 -20.5 1 92.62 145 LEU A O 1
ATOM 1156 N N . LYS A 1 146 ? -5.211 -24.375 -18.922 1 91.44 146 LYS A N 1
ATOM 1157 C CA . LYS A 1 146 ? -4.785 -25.766 -18.781 1 91.44 146 LYS A CA 1
ATOM 1158 C C . LYS A 1 146 ? -5.961 -26.672 -18.406 1 91.44 146 LYS A C 1
ATOM 1160 O O . LYS A 1 146 ? -6.117 -27.75 -18.984 1 91.44 146 LYS A O 1
ATOM 1165 N N . THR A 1 147 ? -6.73 -26.203 -17.453 1 93.81 147 THR A N 1
ATOM 1166 C CA . THR A 1 147 ? -7.875 -26.969 -16.984 1 93.81 147 THR A CA 1
ATOM 1167 C C . THR A 1 147 ? -8.906 -27.156 -18.094 1 93.81 147 THR A C 1
ATOM 1169 O O . THR A 1 147 ? -9.414 -28.25 -18.312 1 93.81 147 THR A O 1
ATOM 1172 N N . LEU A 1 148 ? -9.188 -26.094 -18.781 1 94.19 148 LEU A N 1
ATOM 1173 C CA . LEU A 1 148 ? -10.141 -26.156 -19.891 1 94.19 148 LEU A CA 1
ATOM 1174 C C . LEU A 1 148 ? -9.648 -27.094 -20.984 1 94.19 148 LEU A C 1
ATOM 1176 O O . LEU A 1 148 ? -10.422 -27.906 -21.5 1 94.19 148 LEU A O 1
ATOM 1180 N N . LYS A 1 149 ? -8.461 -27.031 -21.281 1 91.62 149 LYS A N 1
ATOM 1181 C CA . LYS A 1 149 ? -7.883 -27.938 -22.281 1 91.62 149 LYS A CA 1
ATOM 1182 C C . LYS A 1 149 ? -8.031 -29.391 -21.844 1 91.62 149 LYS A C 1
ATOM 1184 O O . LYS A 1 149 ? -8.414 -30.25 -22.656 1 91.62 149 LYS A O 1
ATOM 1189 N N . ALA A 1 150 ? -7.703 -29.641 -20.641 1 91.81 150 ALA A N 1
ATOM 1190 C CA . ALA A 1 150 ? -7.797 -31 -20.094 1 91.81 150 ALA A CA 1
ATOM 1191 C C . ALA A 1 150 ? -9.234 -31.516 -20.156 1 91.81 150 ALA A C 1
ATOM 1193 O O . ALA A 1 150 ? -9.461 -32.719 -20.203 1 91.81 150 ALA A O 1
ATOM 1194 N N . ARG A 1 151 ? -10.148 -30.562 -20.203 1 93.75 151 ARG A N 1
ATOM 1195 C CA . ARG A 1 151 ? -11.555 -30.922 -20.234 1 93.75 151 ARG A CA 1
ATOM 1196 C C . ARG A 1 151 ? -12.117 -30.875 -21.656 1 93.75 151 ARG A C 1
ATOM 1198 O O . ARG A 1 151 ? -13.336 -30.844 -21.844 1 93.75 151 ARG A O 1
ATOM 1205 N N . GLY A 1 152 ? -11.266 -30.719 -22.578 1 92.38 152 GLY A N 1
ATOM 1206 C CA . GLY A 1 152 ? -11.641 -30.797 -23.984 1 92.38 152 GLY A CA 1
ATOM 1207 C C . GLY A 1 152 ? -12.117 -29.469 -24.547 1 92.38 152 GLY A C 1
ATOM 1208 O O . GLY A 1 152 ? -12.781 -29.438 -25.578 1 92.38 152 GLY A O 1
ATOM 1209 N N . GLU A 1 153 ? -11.852 -28.453 -23.781 1 92.44 153 GLU A N 1
ATOM 1210 C CA . GLU A 1 153 ? -12.273 -27.141 -24.234 1 92.44 153 GLU A CA 1
ATOM 1211 C C . GLU A 1 153 ? -11.109 -26.375 -24.875 1 92.44 153 GLU A C 1
ATOM 1213 O O . GLU A 1 153 ? -9.961 -26.828 -24.812 1 92.44 153 GLU A O 1
ATOM 1218 N N . ASN A 1 154 ? -11.453 -25.266 -25.609 1 86.5 154 ASN A N 1
ATOM 1219 C CA . ASN A 1 154 ? -10.469 -24.359 -26.203 1 86.5 154 ASN A CA 1
ATOM 1220 C C . ASN A 1 154 ? -10.875 -22.906 -26.047 1 86.5 154 ASN A C 1
ATOM 1222 O O . ASN A 1 154 ? -11.719 -22.578 -25.203 1 86.5 154 ASN A O 1
ATOM 1226 N N . ALA A 1 155 ? -10.203 -22.078 -26.75 1 83.06 155 ALA A N 1
ATOM 1227 C CA . ALA A 1 155 ? -10.383 -20.625 -26.594 1 83.06 155 ALA A CA 1
ATOM 1228 C C . ALA A 1 155 ? -11.812 -20.219 -26.906 1 83.06 155 ALA A C 1
ATOM 1230 O O . ALA A 1 155 ? -12.258 -19.141 -26.516 1 83.06 155 ALA A O 1
ATOM 1231 N N . SER A 1 156 ? -12.516 -21.047 -27.641 1 88.69 156 SER A N 1
ATOM 1232 C CA . SER A 1 156 ? -13.898 -20.734 -27.984 1 88.69 156 SER A CA 1
ATOM 1233 C C . SER A 1 156 ? -14.812 -20.859 -26.781 1 88.69 156 SER A C 1
ATOM 1235 O O . SER A 1 156 ? -15.984 -20.469 -26.828 1 88.69 156 SER A O 1
ATOM 1237 N N . PHE A 1 157 ? -14.25 -21.375 -25.766 1 94.5 157 PHE A N 1
ATOM 1238 C CA . PHE A 1 157 ? -14.984 -21.531 -24.516 1 94.5 157 PHE A CA 1
ATOM 1239 C C . PHE A 1 157 ? -15.43 -20.172 -23.969 1 94.5 157 PHE A C 1
ATOM 1241 O O . PHE A 1 157 ? -16.516 -20.047 -23.422 1 94.5 157 PHE A O 1
ATOM 1248 N N . PHE A 1 158 ? -14.602 -19.203 -24.203 1 95.12 158 PHE A N 1
ATOM 1249 C CA . PHE A 1 158 ? -14.828 -17.891 -23.625 1 95.12 158 PHE A CA 1
ATOM 1250 C C . PHE A 1 158 ? -15.781 -17.078 -24.484 1 95.12 158 PHE A C 1
ATOM 1252 O O . PHE A 1 158 ? -15.68 -17.094 -25.719 1 95.12 158 PHE A O 1
ATOM 1259 N N . GLY A 1 159 ? -16.703 -16.406 -23.875 1 94.44 159 GLY A N 1
ATOM 1260 C CA . GLY A 1 159 ? -17.453 -15.391 -24.594 1 94.44 159 GLY A CA 1
ATOM 1261 C C . GLY A 1 159 ? -16.641 -14.141 -24.875 1 94.44 159 GLY A C 1
ATOM 1262 O O . GLY A 1 159 ? -16.391 -13.797 -26.031 1 94.44 159 GLY A O 1
ATOM 1263 N N . SER A 1 160 ? -16.359 -13.398 -23.828 1 95.62 160 SER A N 1
ATOM 1264 C CA . SER A 1 160 ? -15.461 -12.25 -23.875 1 95.62 160 SER A CA 1
ATOM 1265 C C . SER A 1 160 ? -14.406 -12.336 -22.781 1 95.62 160 SER A C 1
ATOM 1267 O O . SER A 1 160 ? -14.648 -12.922 -21.719 1 95.62 160 SER A O 1
ATOM 1269 N N . LEU A 1 161 ? -13.266 -11.836 -23.141 1 96.38 161 LEU A N 1
ATOM 1270 C CA . LEU A 1 161 ? -12.156 -11.773 -22.203 1 96.38 161 LEU A CA 1
ATOM 1271 C C . LEU A 1 161 ? -11.914 -10.344 -21.734 1 96.38 161 LEU A C 1
ATOM 1273 O O . LEU A 1 161 ? -11.742 -9.438 -22.547 1 96.38 161 LEU A O 1
ATOM 1277 N N . LEU A 1 162 ? -11.961 -10.203 -20.453 1 97.5 162 LEU A N 1
ATOM 1278 C CA . LEU A 1 162 ? -11.75 -8.883 -19.875 1 97.5 162 LEU A CA 1
ATOM 1279 C C . LEU A 1 162 ? -10.492 -8.867 -19 1 97.5 162 LEU A C 1
ATOM 1281 O O . LEU A 1 162 ? -10.484 -9.445 -17.922 1 97.5 162 LEU A O 1
ATOM 1285 N N . LYS A 1 163 ? -9.5 -8.195 -19.469 1 96.75 163 LYS A N 1
ATOM 1286 C CA . LYS A 1 163 ? -8.305 -8.023 -18.656 1 96.75 163 LYS A CA 1
ATOM 1287 C C . LYS A 1 163 ? -8.516 -6.961 -17.578 1 96.75 163 LYS A C 1
ATOM 1289 O O . LYS A 1 163 ? -8.672 -5.781 -17.891 1 96.75 163 LYS A O 1
ATOM 1294 N N . SER A 1 164 ? -8.469 -7.398 -16.375 1 95.94 164 SER A N 1
ATOM 1295 C CA . SER A 1 164 ? -8.797 -6.492 -15.273 1 95.94 164 SER A CA 1
ATOM 1296 C C . SER A 1 164 ? -7.547 -5.809 -14.727 1 95.94 164 SER A C 1
ATOM 1298 O O . SER A 1 164 ? -7.637 -4.742 -14.117 1 95.94 164 SER A O 1
ATOM 1300 N N . GLY A 1 165 ? -6.379 -6.504 -14.773 1 93.38 165 GLY A N 1
ATOM 1301 C CA . GLY A 1 165 ? -5.125 -5.945 -14.297 1 93.38 165 GLY A CA 1
ATOM 1302 C C . GLY A 1 165 ? -4.754 -6.414 -12.906 1 93.38 165 GLY A C 1
ATOM 1303 O O . GLY A 1 165 ? -3.617 -6.23 -12.469 1 93.38 165 GLY A O 1
ATOM 1304 N N . SER A 1 166 ? -5.641 -6.941 -12.148 1 94.25 166 SER A N 1
ATOM 1305 C CA . SER A 1 166 ? -5.355 -7.488 -10.828 1 94.25 166 SER A CA 1
ATOM 1306 C C . SER A 1 166 ? -6.441 -8.469 -10.391 1 94.25 166 SER A C 1
ATOM 1308 O O . SER A 1 166 ? -7.551 -8.453 -10.93 1 94.25 166 SER A O 1
ATOM 1310 N N . HIS A 1 167 ? -6.148 -9.234 -9.391 1 95.88 167 HIS A N 1
ATOM 1311 C CA . HIS A 1 167 ? -7.129 -10.172 -8.852 1 95.88 167 HIS A CA 1
ATOM 1312 C C . HIS A 1 167 ? -8.281 -9.43 -8.18 1 95.88 167 HIS A C 1
ATOM 1314 O O . HIS A 1 167 ? -9.445 -9.812 -8.336 1 95.88 167 HIS A O 1
ATOM 1320 N N . LEU A 1 168 ? -7.941 -8.391 -7.5 1 92.31 168 LEU A N 1
ATOM 1321 C CA . LEU A 1 168 ? -8.969 -7.59 -6.844 1 92.31 168 LEU A CA 1
ATOM 1322 C C . LEU A 1 168 ? -9.914 -6.977 -7.867 1 92.31 168 LEU A C 1
ATOM 1324 O O . LEU A 1 168 ? -11.133 -6.992 -7.68 1 92.31 168 LEU A O 1
ATOM 1328 N N . ALA A 1 169 ? -9.344 -6.449 -8.883 1 92.75 169 ALA A N 1
ATOM 1329 C CA . ALA A 1 169 ? -10.156 -5.848 -9.93 1 92.75 169 ALA A CA 1
ATOM 1330 C C . ALA A 1 169 ? -11.039 -6.895 -10.609 1 92.75 169 ALA A C 1
ATOM 1332 O O . ALA A 1 169 ? -12.188 -6.613 -10.961 1 92.75 169 ALA A O 1
ATOM 1333 N N . SER A 1 170 ? -10.539 -8.062 -10.797 1 96.88 170 SER A N 1
ATOM 1334 C CA . SER A 1 170 ? -11.328 -9.156 -11.375 1 96.88 170 SER A CA 1
ATOM 1335 C C . SER A 1 170 ? -12.531 -9.484 -10.492 1 96.88 170 SER A C 1
ATOM 1337 O O . SER A 1 170 ? -13.648 -9.641 -10.992 1 96.88 170 SER A O 1
ATOM 1339 N N . ALA A 1 171 ? -12.297 -9.594 -9.234 1 95.75 171 ALA A N 1
ATOM 1340 C CA . ALA A 1 171 ? -13.383 -9.883 -8.297 1 95.75 171 ALA A CA 1
ATOM 1341 C C . ALA A 1 171 ? -14.445 -8.781 -8.328 1 95.75 171 ALA A C 1
ATOM 1343 O O . ALA A 1 171 ? -15.641 -9.062 -8.281 1 95.75 171 ALA A O 1
ATOM 1344 N N . GLN A 1 172 ? -13.961 -7.586 -8.445 1 91.94 172 GLN A N 1
ATOM 1345 C CA . GLN A 1 172 ? -14.883 -6.449 -8.484 1 91.94 172 GLN A CA 1
ATOM 1346 C C . GLN A 1 172 ? -15.734 -6.48 -9.75 1 91.94 172 GLN A C 1
ATOM 1348 O O . GLN A 1 172 ? -16.906 -6.113 -9.719 1 91.94 172 GLN A O 1
ATOM 1353 N N . MET A 1 173 ? -15.141 -6.879 -10.859 1 95.81 173 MET A N 1
ATOM 1354 C CA . MET A 1 173 ? -15.883 -6.969 -12.117 1 95.81 173 MET A CA 1
ATOM 1355 C C . MET A 1 173 ? -17 -8 -12.016 1 95.81 173 MET A C 1
ATOM 1357 O O . MET A 1 173 ? -18.062 -7.828 -12.602 1 95.81 173 MET A O 1
ATOM 1361 N N . VAL A 1 174 ? -16.781 -9.031 -11.289 1 96.44 174 VAL A N 1
ATOM 1362 C CA . VAL A 1 174 ? -17.812 -10.039 -11.062 1 96.44 174 VAL A CA 1
ATOM 1363 C C . VAL A 1 174 ? -18.891 -9.469 -10.164 1 96.44 174 VAL A C 1
ATOM 1365 O O . VAL A 1 174 ? -20.094 -9.617 -10.453 1 96.44 174 VAL A O 1
ATOM 1368 N N . LEU A 1 175 ? -18.484 -8.789 -9.172 1 92.31 175 LEU A N 1
ATOM 1369 C CA . LEU A 1 175 ? -19.422 -8.211 -8.211 1 92.31 175 LEU A CA 1
ATOM 1370 C C . LEU A 1 175 ? -20.328 -7.191 -8.891 1 92.31 175 LEU A C 1
ATOM 1372 O O . LEU A 1 175 ? -21.516 -7.121 -8.594 1 92.31 175 LEU A O 1
ATOM 1376 N N . SER A 1 176 ? -19.766 -6.477 -9.773 1 91.06 176 SER A N 1
ATOM 1377 C CA . SER A 1 176 ? -20.531 -5.434 -10.461 1 91.06 176 SER A CA 1
ATOM 1378 C C . SER A 1 176 ? -21.219 -5.98 -11.703 1 91.06 176 SER A C 1
ATOM 1380 O O . SER A 1 176 ? -21.844 -5.23 -12.453 1 91.06 176 SER A O 1
ATOM 1382 N N . LYS A 1 177 ? -20.922 -7.199 -12.039 1 94.69 177 LYS A N 1
ATOM 1383 C CA . LYS A 1 177 ? -21.562 -7.938 -13.133 1 94.69 177 LYS A CA 1
ATOM 1384 C C . LYS A 1 177 ? -21.031 -7.469 -14.484 1 94.69 177 LYS A C 1
ATOM 1386 O O . LYS A 1 177 ? -21.734 -7.578 -15.492 1 94.69 177 LYS A O 1
ATOM 1391 N N . GLN A 1 178 ? -19.953 -6.895 -14.414 1 96.5 178 GLN A N 1
ATOM 1392 C CA . GLN A 1 178 ? -19.266 -6.586 -15.664 1 96.5 178 GLN A CA 1
ATOM 1393 C C . GLN A 1 178 ? -18.734 -7.855 -16.328 1 96.5 178 GLN A C 1
ATOM 1395 O O . GLN A 1 178 ? -18.625 -7.914 -17.547 1 96.5 178 GLN A O 1
ATOM 1400 N N . ALA A 1 179 ? -18.391 -8.781 -15.523 1 97.56 179 ALA A N 1
ATOM 1401 C CA . ALA A 1 179 ? -18 -10.117 -15.953 1 97.56 179 ALA A CA 1
ATOM 1402 C C . ALA A 1 179 ? -18.828 -11.18 -15.234 1 97.56 179 ALA A C 1
ATOM 1404 O O . ALA A 1 179 ? -19.25 -10.984 -14.086 1 97.56 179 ALA A O 1
ATOM 1405 N N . GLU A 1 180 ? -19.031 -12.234 -15.891 1 96.75 180 GLU A N 1
ATOM 1406 C CA . GLU A 1 180 ? -19.828 -13.305 -15.289 1 96.75 180 GLU A CA 1
ATOM 1407 C C . GLU A 1 180 ? -18.984 -14.148 -14.344 1 96.75 180 GLU A C 1
ATOM 1409 O O . GLU A 1 180 ? -19.5 -14.734 -13.391 1 96.75 180 GLU A O 1
ATOM 1414 N N . TRP A 1 181 ? -17.719 -14.25 -14.664 1 97.75 181 TRP A N 1
ATOM 1415 C CA . TRP A 1 181 ? -16.875 -15.055 -13.789 1 97.75 181 TRP A CA 1
ATOM 1416 C C . TRP A 1 181 ? -15.422 -14.586 -13.859 1 97.75 181 TRP A C 1
ATOM 1418 O O . TRP A 1 181 ? -15.062 -13.797 -14.742 1 97.75 181 TRP A O 1
ATOM 1428 N N . ALA A 1 182 ? -14.633 -14.953 -12.844 1 98.31 182 ALA A N 1
ATOM 1429 C CA . ALA A 1 182 ? -13.203 -14.672 -12.766 1 98.31 182 ALA A CA 1
ATOM 1430 C C . ALA A 1 182 ? -12.453 -15.797 -12.062 1 98.31 182 ALA A C 1
ATOM 1432 O O . ALA A 1 182 ? -13.055 -16.594 -11.336 1 98.31 182 ALA A O 1
ATOM 1433 N N . ALA A 1 183 ? -11.273 -16.016 -12.414 1 98 183 ALA A N 1
ATOM 1434 C CA . ALA A 1 183 ? -10.32 -16.797 -11.633 1 98 183 ALA A CA 1
ATOM 1435 C C . ALA A 1 183 ? -9.461 -15.891 -10.742 1 98 183 ALA A C 1
ATOM 1437 O O . ALA A 1 183 ? -8.742 -15.031 -11.25 1 98 183 ALA A O 1
ATOM 1438 N N . VAL A 1 184 ? -9.531 -16.109 -9.445 1 97.88 184 VAL A N 1
ATOM 1439 C CA . VAL A 1 184 ? -8.906 -15.18 -8.5 1 97.88 184 VAL A CA 1
ATOM 1440 C C . VAL A 1 184 ? -7.973 -15.938 -7.57 1 97.88 184 VAL A C 1
ATOM 1442 O O . VAL A 1 184 ? -8.289 -17.047 -7.137 1 97.88 184 VAL A O 1
ATOM 1445 N N . ASP A 1 185 ? -6.789 -15.375 -7.316 1 97.94 185 ASP A N 1
ATOM 1446 C CA . ASP A 1 185 ? -5.859 -15.922 -6.328 1 97.94 185 ASP A CA 1
ATOM 1447 C C . ASP A 1 185 ? -6.559 -16.156 -4.992 1 97.94 185 ASP A C 1
ATOM 1449 O O . ASP A 1 185 ? -7.199 -15.25 -4.449 1 97.94 185 ASP A O 1
ATOM 1453 N N . SER A 1 186 ? -6.41 -17.328 -4.473 1 97.69 186 SER A N 1
ATOM 1454 C CA . SER A 1 186 ? -7.141 -17.734 -3.275 1 97.69 186 SER A CA 1
ATOM 1455 C C . SER A 1 186 ? -6.797 -16.844 -2.09 1 97.69 186 SER A C 1
ATOM 1457 O O . SER A 1 186 ? -7.641 -16.594 -1.225 1 97.69 186 SER A O 1
ATOM 1459 N N . THR A 1 187 ? -5.574 -16.375 -2.031 1 97.12 187 THR A N 1
ATOM 1460 C CA . THR A 1 187 ? -5.16 -15.531 -0.909 1 97.12 187 THR A CA 1
ATOM 1461 C C . THR A 1 187 ? -5.793 -14.148 -1.004 1 97.12 187 THR A C 1
ATOM 1463 O O . THR A 1 187 ? -6.098 -13.531 0.018 1 97.12 187 THR A O 1
ATOM 1466 N N . THR A 1 188 ? -5.926 -13.625 -2.236 1 95.5 188 THR A N 1
ATOM 1467 C CA . THR A 1 188 ? -6.625 -12.367 -2.447 1 95.5 188 THR A CA 1
ATOM 1468 C C . THR A 1 188 ? -8.07 -12.453 -1.955 1 95.5 188 THR A C 1
ATOM 1470 O O . THR A 1 188 ? -8.539 -11.578 -1.225 1 95.5 188 THR A O 1
ATOM 1473 N N . LEU A 1 189 ? -8.758 -13.523 -2.328 1 94 189 LEU A N 1
ATOM 1474 C CA . LEU A 1 189 ? -10.164 -13.688 -1.964 1 94 189 LEU A CA 1
ATOM 1475 C C . LEU A 1 189 ? -10.32 -13.805 -0.451 1 94 189 LEU A C 1
ATOM 1477 O O . LEU A 1 189 ? -11.227 -13.203 0.132 1 94 189 LEU A O 1
ATOM 1481 N N . LEU A 1 190 ? -9.469 -14.602 0.117 1 91.31 190 LEU A N 1
ATOM 1482 C CA . LEU A 1 190 ? -9.5 -14.797 1.562 1 91.31 190 LEU A CA 1
ATOM 1483 C C . LEU A 1 190 ? -9.422 -13.469 2.299 1 91.31 190 LEU A C 1
ATOM 1485 O O . LEU A 1 190 ? -10.188 -13.227 3.234 1 91.31 190 LEU A O 1
ATOM 1489 N N . TYR A 1 191 ? -8.547 -12.594 1.862 1 89.06 191 TYR A N 1
ATOM 1490 C CA . TYR A 1 191 ? -8.281 -11.352 2.58 1 89.06 191 TYR A CA 1
ATOM 1491 C C . TYR A 1 191 ? -9.336 -10.297 2.252 1 89.06 191 TYR A C 1
ATOM 1493 O O . TYR A 1 191 ? -9.727 -9.508 3.119 1 89.06 191 TYR A O 1
ATOM 1501 N N . THR A 1 192 ? -9.836 -10.25 1.055 1 87.44 192 THR A N 1
ATOM 1502 C CA . THR A 1 192 ? -10.594 -9.094 0.593 1 87.44 192 THR A CA 1
ATOM 1503 C C . THR A 1 192 ? -12.086 -9.297 0.829 1 87.44 192 THR A C 1
ATOM 1505 O O . THR A 1 192 ? -12.859 -8.336 0.844 1 87.44 192 THR A O 1
ATOM 1508 N N . LYS A 1 193 ? -12.477 -10.5 1.026 1 84.12 193 LYS A N 1
ATOM 1509 C CA . LYS A 1 193 ? -13.898 -10.805 1.151 1 84.12 193 LYS A CA 1
ATOM 1510 C C . LYS A 1 193 ? -14.531 -10.023 2.295 1 84.12 193 LYS A C 1
ATOM 1512 O O . LYS A 1 193 ? -15.625 -9.469 2.146 1 84.12 193 LYS A O 1
ATOM 1517 N N . LYS A 1 194 ? -13.883 -9.898 3.383 1 77.12 194 LYS A N 1
ATOM 1518 C CA . LYS A 1 194 ? -14.422 -9.234 4.562 1 77.12 194 LYS A CA 1
ATOM 1519 C C . LYS A 1 194 ? -14.594 -7.734 4.32 1 77.12 194 LYS A C 1
ATOM 1521 O O . LYS A 1 194 ? -15.359 -7.07 5.023 1 77.12 194 LYS A O 1
ATOM 1526 N N . TYR A 1 195 ? -13.898 -7.207 3.352 1 75.31 195 TYR A N 1
ATOM 1527 C CA . TYR A 1 195 ? -13.969 -5.777 3.082 1 75.31 195 TYR A CA 1
ATOM 1528 C C . TYR A 1 195 ? -14.914 -5.48 1.924 1 75.31 195 TYR A C 1
ATOM 1530 O O . TYR A 1 195 ? -15.133 -4.32 1.568 1 75.31 195 TYR A O 1
ATOM 1538 N N . MET A 1 196 ? -15.43 -6.488 1.327 1 77.81 196 MET A N 1
ATOM 1539 C CA . MET A 1 196 ? -16.406 -6.324 0.255 1 77.81 196 MET A CA 1
ATOM 1540 C C . MET A 1 196 ? -17.797 -6.02 0.821 1 77.81 196 MET A C 1
ATOM 1542 O O . MET A 1 196 ? -18.078 -6.336 1.979 1 77.81 196 MET A O 1
ATOM 1546 N N . PRO A 1 197 ? -18.547 -5.352 -0.063 1 73.5 197 PRO A N 1
ATOM 1547 C CA . PRO A 1 197 ? -19.922 -5.125 0.378 1 73.5 197 PRO A CA 1
ATOM 1548 C C . PRO A 1 197 ? -20.594 -6.395 0.902 1 73.5 197 PRO A C 1
ATOM 1550 O O . PRO A 1 197 ? -20.484 -7.453 0.278 1 73.5 197 PRO A O 1
ATOM 1553 N N . GLU A 1 198 ? -21.188 -6.293 2.098 1 78.56 198 GLU A N 1
ATOM 1554 C CA . GLU A 1 198 ? -21.906 -7.371 2.758 1 78.56 198 GLU A CA 1
ATOM 1555 C C . GLU A 1 198 ? -21.031 -8.609 2.928 1 78.56 198 GLU A C 1
ATOM 1557 O O . GLU A 1 198 ? -21.5 -9.734 2.742 1 78.56 198 GLU A O 1
ATOM 1562 N N . GLY A 1 199 ? -19.75 -8.375 3.025 1 76.81 199 GLY A N 1
ATOM 1563 C CA . GLY A 1 199 ? -18.812 -9.461 3.277 1 76.81 199 GLY A CA 1
ATOM 1564 C C . GLY A 1 199 ? -18.562 -10.32 2.055 1 76.81 199 GLY A C 1
ATOM 1565 O O . GLY A 1 199 ? -18.203 -11.492 2.18 1 76.81 199 GLY A O 1
ATOM 1566 N N . GLY A 1 200 ? -18.953 -9.82 0.921 1 83.19 200 GLY A N 1
ATOM 1567 C CA . GLY A 1 200 ? -18.719 -10.562 -0.307 1 83.19 200 GLY A CA 1
ATOM 1568 C C . GLY A 1 200 ? -19.75 -11.641 -0.555 1 83.19 200 GLY A C 1
ATOM 1569 O O . GLY A 1 200 ? -19.484 -12.617 -1.263 1 83.19 200 GLY A O 1
ATOM 1570 N N . ARG A 1 201 ? -20.922 -11.531 0.067 1 87.31 201 ARG A N 1
ATOM 1571 C CA . ARG A 1 201 ? -21.938 -12.578 -0.03 1 87.31 201 ARG A CA 1
ATOM 1572 C C . ARG A 1 201 ? -22.391 -12.773 -1.474 1 87.31 201 ARG A C 1
ATOM 1574 O O . ARG A 1 201 ? -22.891 -13.844 -1.835 1 87.31 201 ARG A O 1
ATOM 1581 N N . ASP A 1 202 ? -22.141 -11.812 -2.268 1 91.31 202 ASP A N 1
ATOM 1582 C CA . ASP A 1 202 ? -22.578 -11.875 -3.658 1 91.31 202 ASP A CA 1
ATOM 1583 C C . ASP A 1 202 ? -21.547 -12.586 -4.531 1 91.31 202 ASP A C 1
ATOM 1585 O O . ASP A 1 202 ? -21.797 -12.844 -5.707 1 91.31 202 ASP A O 1
ATOM 1589 N N . ILE A 1 203 ? -20.484 -12.898 -3.975 1 93.19 203 ILE A N 1
ATOM 1590 C CA . ILE A 1 203 ? -19.469 -13.68 -4.676 1 93.19 203 ILE A CA 1
ATOM 1591 C C . ILE A 1 203 ? -19.578 -15.148 -4.277 1 93.19 203 ILE A C 1
ATOM 1593 O O . ILE A 1 203 ? -19.484 -15.492 -3.098 1 93.19 203 ILE A O 1
ATOM 1597 N N . ILE A 1 204 ? -19.828 -15.945 -5.227 1 94.06 204 ILE A N 1
ATOM 1598 C CA . ILE A 1 204 ? -19.922 -17.391 -5.004 1 94.06 204 ILE A CA 1
ATOM 1599 C C . ILE A 1 204 ? -18.672 -18.078 -5.535 1 94.06 204 ILE A C 1
ATOM 1601 O O . ILE A 1 204 ? -18.234 -17.812 -6.656 1 94.06 204 ILE A O 1
ATOM 1605 N N . LEU A 1 205 ? -18.094 -18.922 -4.715 1 95.19 205 LEU A N 1
ATOM 1606 C CA . LEU A 1 205 ? -16.984 -19.781 -5.145 1 95.19 205 LEU A CA 1
ATOM 1607 C C . LEU A 1 205 ? -17.516 -21 -5.902 1 95.19 205 LEU A C 1
ATOM 1609 O O . LEU A 1 205 ? -18.156 -21.875 -5.312 1 95.19 205 LEU A O 1
ATOM 1613 N N . LEU A 1 206 ? -17.266 -21.109 -7.16 1 96.19 206 LEU A N 1
ATOM 1614 C CA . LEU A 1 206 ? -17.797 -22.172 -8 1 96.19 206 LEU A CA 1
ATOM 1615 C C . LEU A 1 206 ? -16.906 -23.422 -7.93 1 96.19 206 LEU A C 1
ATOM 1617 O O . LEU A 1 206 ? -17.406 -24.531 -7.77 1 96.19 206 LEU A O 1
ATOM 1621 N N . GLU A 1 207 ? -15.656 -23.172 -8.156 1 96 207 GLU A N 1
ATOM 1622 C CA . GLU A 1 207 ? -14.648 -24.234 -8.203 1 96 207 GLU A CA 1
ATOM 1623 C C . GLU A 1 207 ? -13.273 -23.703 -7.816 1 96 207 GLU A C 1
ATOM 1625 O O . GLU A 1 207 ? -13 -22.516 -7.969 1 96 207 GLU A O 1
ATOM 1630 N N . THR A 1 208 ? -12.508 -24.578 -7.234 1 97.56 208 THR A N 1
ATOM 1631 C CA . THR A 1 208 ? -11.133 -24.219 -6.898 1 97.56 208 THR A CA 1
ATOM 1632 C C . THR A 1 208 ? -10.148 -25.078 -7.703 1 97.56 208 THR A C 1
ATOM 1634 O O . THR A 1 208 ? -10.281 -26.297 -7.77 1 97.56 208 THR A O 1
ATOM 1637 N N . LEU A 1 209 ? -9.234 -24.406 -8.375 1 96.5 209 LEU A N 1
ATOM 1638 C CA . LEU A 1 209 ? -8.195 -25.078 -9.141 1 96.5 209 LEU A CA 1
ATOM 1639 C C . LEU A 1 209 ? -6.852 -25.016 -8.422 1 96.5 209 LEU A C 1
ATOM 1641 O O . LEU A 1 209 ? -6.562 -24.031 -7.734 1 96.5 209 LEU A O 1
ATOM 1645 N N . GLY A 1 210 ? -5.965 -26.047 -8.703 1 93 210 GLY A N 1
ATOM 1646 C CA . GLY A 1 210 ? -4.656 -26.109 -8.07 1 93 210 GLY A CA 1
ATOM 1647 C C . GLY A 1 210 ? -4.297 -27.5 -7.582 1 93 210 GLY A C 1
ATOM 1648 O O . GLY A 1 210 ? -4.871 -28.484 -8.031 1 93 210 GLY A O 1
ATOM 1649 N N . ARG A 1 211 ? -3.326 -27.516 -6.844 1 94.12 211 ARG A N 1
ATOM 1650 C CA . ARG A 1 211 ? -2.535 -26.516 -6.145 1 94.12 211 ARG A CA 1
ATOM 1651 C C . ARG A 1 211 ? -1.453 -25.938 -7.051 1 94.12 211 ARG A C 1
ATOM 1653 O O . ARG A 1 211 ? -0.832 -26.672 -7.824 1 94.12 211 ARG A O 1
ATOM 1660 N N . LEU A 1 212 ? -1.187 -24.656 -6.906 1 95.56 212 LEU A N 1
ATOM 1661 C CA . LEU A 1 212 ? -0.129 -23.953 -7.625 1 95.56 212 LEU A CA 1
ATOM 1662 C C . LEU A 1 212 ? 1.132 -23.859 -6.773 1 95.56 212 LEU A C 1
ATOM 1664 O O . LEU A 1 212 ? 1.075 -24.016 -5.551 1 95.56 212 LEU A O 1
ATOM 1668 N N . PRO A 1 213 ? 2.299 -23.609 -7.422 1 95.81 213 PRO A N 1
ATOM 1669 C CA . PRO A 1 213 ? 3.535 -23.516 -6.645 1 95.81 213 PRO A CA 1
ATOM 1670 C C . PRO A 1 213 ? 3.488 -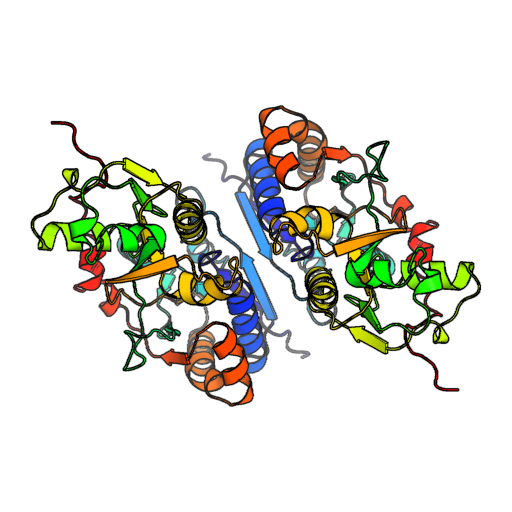22.391 -5.609 1 95.81 213 PRO A C 1
ATOM 1672 O O . PRO A 1 213 ? 2.803 -21.375 -5.816 1 95.81 213 PRO A O 1
ATOM 1675 N N . PRO A 1 214 ? 4.195 -22.578 -4.496 1 96.75 214 PRO A N 1
ATOM 1676 C CA . PRO A 1 214 ? 4.16 -21.578 -3.436 1 96.75 214 PRO A CA 1
ATOM 1677 C C . PRO A 1 214 ? 4.781 -20.25 -3.865 1 96.75 214 PRO A C 1
ATOM 1679 O O . PRO A 1 214 ? 5.535 -20.203 -4.84 1 96.75 214 PRO A O 1
ATOM 1682 N N . TYR A 1 215 ? 4.41 -19.156 -3.131 1 97.81 215 TYR A N 1
ATOM 1683 C CA . TYR A 1 215 ? 5.039 -17.859 -3.367 1 97.81 215 TYR A CA 1
ATOM 1684 C C . TYR A 1 215 ? 6.504 -17.875 -2.947 1 97.81 215 TYR A C 1
ATOM 1686 O O . TYR A 1 215 ? 6.82 -18.156 -1.789 1 97.81 215 TYR A O 1
ATOM 1694 N N . PRO A 1 216 ? 7.387 -17.594 -3.846 1 98.31 216 PRO A N 1
ATOM 1695 C CA . PRO A 1 216 ? 8.812 -17.609 -3.502 1 98.31 216 PRO A CA 1
ATOM 1696 C C . PRO A 1 216 ? 9.258 -16.375 -2.748 1 98.31 216 PRO A C 1
ATOM 1698 O O . PRO A 1 216 ? 8.734 -15.273 -2.984 1 98.31 216 PRO A O 1
ATOM 1701 N N . ILE A 1 217 ? 10.109 -16.562 -1.828 1 98.81 217 ILE A N 1
ATOM 1702 C CA . ILE A 1 217 ? 10.961 -15.516 -1.283 1 98.81 217 ILE A CA 1
ATOM 1703 C C . ILE A 1 217 ? 12.344 -15.594 -1.911 1 98.81 217 ILE A C 1
ATOM 1705 O O . ILE A 1 217 ? 13.031 -16.609 -1.798 1 98.81 217 ILE A O 1
ATOM 1709 N N . VAL A 1 218 ? 12.688 -14.508 -2.564 1 98.62 218 VAL A N 1
ATOM 1710 C CA . VAL A 1 218 ? 13.938 -14.492 -3.311 1 98.62 218 VAL A CA 1
ATOM 1711 C C . VAL A 1 218 ? 14.969 -13.648 -2.57 1 98.62 218 VAL A C 1
ATOM 1713 O O . VAL A 1 218 ? 14.648 -12.578 -2.059 1 98.62 218 VAL A O 1
ATOM 1716 N N . VAL A 1 219 ? 16.188 -14.109 -2.479 1 98.56 219 VAL A N 1
ATOM 1717 C CA . VAL A 1 219 ? 17.234 -13.422 -1.743 1 98.56 219 VAL A CA 1
ATOM 1718 C C . VAL A 1 219 ? 18.391 -13.094 -2.682 1 98.56 219 VAL A C 1
ATOM 1720 O O . VAL A 1 219 ? 18.641 -13.82 -3.65 1 98.56 219 VAL A O 1
ATOM 1723 N N . ASN A 1 220 ? 19.016 -11.961 -2.434 1 98.31 220 ASN A N 1
ATOM 1724 C CA . ASN A 1 220 ? 20.25 -11.609 -3.139 1 98.31 220 ASN A CA 1
ATOM 1725 C C . ASN A 1 220 ? 21.391 -12.562 -2.797 1 98.31 220 ASN A C 1
ATOM 1727 O O . ASN A 1 220 ? 21.672 -12.797 -1.621 1 98.31 220 ASN A O 1
ATOM 1731 N N . ARG A 1 221 ? 22.031 -13.102 -3.775 1 97.12 221 ARG A N 1
ATOM 1732 C CA . ARG A 1 221 ? 23.125 -14.047 -3.566 1 97.12 221 ARG A CA 1
ATOM 1733 C C . ARG A 1 221 ? 24.25 -13.406 -2.768 1 97.12 221 ARG A C 1
ATOM 1735 O O . ARG A 1 221 ? 24.969 -14.094 -2.045 1 97.12 221 ARG A O 1
ATOM 1742 N N . LYS A 1 222 ? 24.375 -12.141 -2.83 1 96.81 222 LYS A N 1
ATOM 1743 C CA . LYS A 1 222 ? 25.438 -11.406 -2.16 1 96.81 222 LYS A CA 1
ATOM 1744 C C . LYS A 1 222 ? 25.172 -11.289 -0.663 1 96.81 222 LYS A C 1
ATOM 1746 O O . LYS A 1 222 ? 26.062 -10.945 0.111 1 96.81 222 LYS A O 1
ATOM 1751 N N . LEU A 1 223 ? 23.906 -11.516 -0.25 1 96.94 223 LEU A N 1
ATOM 1752 C CA . LEU A 1 223 ? 23.578 -11.461 1.173 1 96.94 223 LEU A CA 1
ATOM 1753 C C . LEU A 1 223 ? 24.328 -12.547 1.94 1 96.94 223 LEU A C 1
ATOM 1755 O O . LEU A 1 223 ? 24.422 -13.688 1.481 1 96.94 223 LEU A O 1
ATOM 1759 N N . ASN A 1 224 ? 24.828 -12.195 3.076 1 96 224 ASN A N 1
ATOM 1760 C CA . ASN A 1 224 ? 25.578 -13.109 3.924 1 96 224 ASN A CA 1
ATOM 1761 C C . ASN A 1 224 ? 24.766 -14.359 4.25 1 96 224 ASN A C 1
ATOM 1763 O O . ASN A 1 224 ? 23.594 -14.273 4.59 1 96 224 ASN A O 1
ATOM 1767 N N . ASP A 1 225 ? 25.453 -15.562 4.195 1 97 225 ASP A N 1
ATOM 1768 C CA . ASP A 1 225 ? 24.781 -16.828 4.422 1 97 225 ASP A CA 1
ATOM 1769 C C . ASP A 1 225 ? 24.219 -16.906 5.84 1 97 225 ASP A C 1
ATOM 1771 O O . ASP A 1 225 ? 23.172 -17.531 6.07 1 97 225 ASP A O 1
ATOM 1775 N N . LYS A 1 226 ? 24.953 -16.328 6.703 1 97.31 226 LYS A N 1
ATOM 1776 C CA . LYS A 1 226 ? 24.484 -16.328 8.086 1 97.31 226 LYS A CA 1
ATOM 1777 C C . LYS A 1 226 ? 23.172 -15.562 8.211 1 97.31 226 LYS A C 1
ATOM 1779 O O . LYS A 1 226 ? 22.281 -15.977 8.961 1 97.31 226 LYS A O 1
ATOM 1784 N N . ILE A 1 227 ? 23.078 -14.43 7.469 1 97.75 227 ILE A N 1
ATOM 1785 C CA . ILE A 1 227 ? 21.859 -13.633 7.496 1 97.75 227 ILE A CA 1
ATOM 1786 C C . ILE A 1 227 ? 20.719 -14.406 6.82 1 97.75 227 ILE A C 1
ATOM 1788 O O . ILE A 1 227 ? 19.594 -14.43 7.32 1 97.75 227 ILE A O 1
ATOM 1792 N N . LYS A 1 228 ? 21.031 -15.078 5.746 1 98.12 228 LYS A N 1
ATOM 1793 C CA . LYS A 1 228 ? 20.031 -15.891 5.062 1 98.12 228 LYS A CA 1
ATOM 1794 C C . LYS A 1 228 ? 19.453 -16.953 5.996 1 98.12 228 LYS A C 1
ATOM 1796 O O . LYS A 1 228 ? 18.234 -17.109 6.082 1 98.12 228 LYS A O 1
ATOM 1801 N N . THR A 1 229 ? 20.344 -17.625 6.664 1 98.19 229 THR A N 1
ATOM 1802 C CA . THR A 1 229 ? 19.938 -18.688 7.582 1 98.19 229 THR A CA 1
ATOM 1803 C C . THR A 1 229 ? 19.094 -18.109 8.727 1 98.19 229 THR A C 1
ATOM 1805 O O . THR A 1 229 ? 18.094 -18.688 9.117 1 98.19 229 THR A O 1
ATOM 1808 N N . ALA A 1 230 ? 19.547 -16.969 9.219 1 98.5 230 ALA A N 1
ATOM 1809 C CA . ALA A 1 230 ? 18.828 -16.328 10.32 1 98.5 230 ALA A CA 1
ATOM 1810 C C . ALA A 1 230 ? 17.422 -15.922 9.898 1 98.5 230 ALA A C 1
ATOM 1812 O O . ALA A 1 230 ? 16.469 -16.047 10.672 1 98.5 230 ALA A O 1
ATOM 1813 N N . ILE A 1 231 ? 17.25 -15.383 8.68 1 98.75 231 ILE A N 1
ATOM 1814 C CA . ILE A 1 231 ? 15.945 -15.016 8.148 1 98.75 231 ILE A CA 1
ATOM 1815 C C . ILE A 1 231 ? 15.055 -16.25 8.07 1 98.75 231 ILE A C 1
ATOM 1817 O O . ILE A 1 231 ? 13.914 -16.234 8.531 1 98.75 231 ILE A O 1
ATOM 1821 N N . CYS A 1 232 ? 15.578 -17.344 7.492 1 98.62 232 CYS A N 1
ATOM 1822 C CA . CYS A 1 232 ? 14.82 -18.594 7.359 1 98.62 232 CYS A CA 1
ATOM 1823 C C . CYS A 1 232 ? 14.367 -19.094 8.727 1 98.62 232 CYS A C 1
ATOM 1825 O O . CYS A 1 232 ? 13.203 -19.438 8.906 1 98.62 232 CYS A O 1
ATOM 1827 N N . ASP A 1 233 ? 15.312 -19.125 9.648 1 98.62 233 ASP A N 1
ATOM 1828 C CA . ASP A 1 233 ? 15.016 -19.609 10.992 1 98.62 233 ASP A CA 1
ATOM 1829 C C . ASP A 1 233 ? 13.922 -18.781 11.656 1 98.62 233 ASP 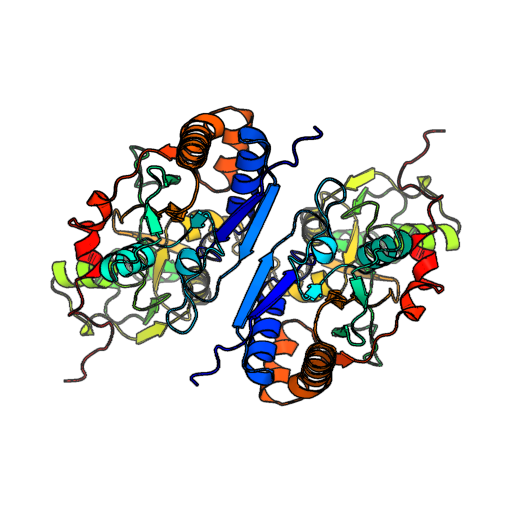A C 1
ATOM 1831 O O . ASP A 1 233 ? 13.016 -19.328 12.289 1 98.62 233 ASP A O 1
ATOM 1835 N N . ALA A 1 234 ? 14.039 -17.469 11.5 1 98.75 234 ALA A N 1
ATOM 1836 C CA . ALA A 1 234 ? 13.047 -16.578 12.086 1 98.75 234 ALA A CA 1
ATOM 1837 C C . ALA A 1 234 ? 11.656 -16.844 11.508 1 98.75 234 ALA A C 1
ATOM 1839 O O . ALA A 1 234 ? 10.672 -16.938 12.242 1 98.75 234 ALA A O 1
ATOM 1840 N N . LEU A 1 235 ? 11.539 -16.984 10.219 1 98.75 235 LEU A N 1
ATOM 1841 C CA . LEU A 1 235 ? 10.266 -17.172 9.539 1 98.75 235 LEU A CA 1
ATOM 1842 C C . LEU A 1 235 ? 9.688 -18.562 9.836 1 98.75 235 LEU A C 1
ATOM 1844 O O . LEU A 1 235 ? 8.469 -18.719 9.922 1 98.75 235 LEU A O 1
ATOM 1848 N N . LEU A 1 236 ? 10.562 -19.531 10.031 1 98.5 236 LEU A N 1
ATOM 1849 C CA . LEU A 1 236 ? 10.102 -20.891 10.273 1 98.5 236 LEU A CA 1
ATOM 1850 C C . LEU A 1 236 ? 9.609 -21.047 11.711 1 98.5 236 LEU A C 1
ATOM 1852 O O . LEU A 1 236 ? 8.742 -21.875 11.984 1 98.5 236 LEU A O 1
ATOM 1856 N N . ASN A 1 237 ? 10.07 -20.203 12.633 1 97.94 237 ASN A N 1
ATOM 1857 C CA . ASN A 1 237 ? 9.844 -20.5 14.047 1 97.94 237 ASN A CA 1
ATOM 1858 C C . ASN A 1 237 ? 8.961 -19.438 14.703 1 97.94 237 ASN A C 1
ATOM 1860 O O . ASN A 1 237 ? 7.957 -19.781 15.336 1 97.94 237 ASN A O 1
ATOM 1864 N N . LEU A 1 238 ? 9.188 -18.188 14.469 1 95.38 238 LEU A N 1
ATOM 1865 C CA . LEU A 1 238 ? 8.562 -17.125 15.258 1 95.38 238 LEU A CA 1
ATOM 1866 C C . LEU A 1 238 ? 7.066 -17.062 14.977 1 95.38 238 LEU A C 1
ATOM 1868 O O . LEU A 1 238 ? 6.27 -16.859 15.891 1 95.38 238 LEU A O 1
ATOM 1872 N N . PRO A 1 239 ? 6.691 -17.266 13.758 1 95.19 239 PRO A N 1
ATOM 1873 C CA . PRO A 1 239 ? 5.254 -17.203 13.484 1 95.19 239 PRO A CA 1
ATOM 1874 C C . PRO A 1 239 ? 4.457 -18.266 14.234 1 95.19 239 PRO A C 1
ATOM 1876 O O . PRO A 1 239 ? 3.225 -18.188 14.289 1 95.19 239 PRO A O 1
ATOM 1879 N N . GLN A 1 240 ? 5.109 -19.203 14.828 1 92.94 240 GLN A N 1
ATOM 1880 C CA . GLN A 1 240 ? 4.445 -20.281 15.555 1 92.94 240 GLN A CA 1
ATOM 1881 C C . GLN A 1 240 ? 4.23 -19.922 17.016 1 92.94 240 GLN A C 1
ATOM 1883 O O . GLN A 1 240 ? 3.492 -20.594 17.734 1 92.94 240 GLN A O 1
ATOM 1888 N N . THR A 1 241 ? 4.832 -18.859 17.469 1 96.31 241 THR A N 1
ATOM 1889 C CA . THR A 1 241 ? 4.59 -18.375 18.828 1 96.31 241 THR A CA 1
ATOM 1890 C C . THR A 1 241 ? 3.236 -17.688 18.922 1 96.31 241 THR A C 1
ATOM 1892 O O . THR A 1 241 ? 2.764 -17.094 17.953 1 96.31 241 THR A O 1
ATOM 1895 N N . GLU A 1 242 ? 2.635 -17.719 20.078 1 95.81 242 GLU A N 1
ATOM 1896 C CA . GLU A 1 242 ? 1.308 -17.141 20.266 1 95.81 242 GLU A CA 1
ATOM 1897 C C . GLU A 1 242 ? 1.269 -15.68 19.844 1 95.81 242 GLU A C 1
ATOM 1899 O O . GLU A 1 242 ? 0.343 -15.258 19.141 1 95.81 242 GLU A O 1
ATOM 1904 N N . LYS A 1 243 ? 2.314 -15.023 20.172 1 95.5 243 LYS A N 1
ATOM 1905 C CA . LYS A 1 243 ? 2.414 -13.602 19.859 1 95.5 243 LYS A CA 1
ATOM 1906 C C . LYS A 1 243 ? 2.287 -13.359 18.359 1 95.5 243 LYS A C 1
ATOM 1908 O O . LYS A 1 243 ? 1.469 -12.539 17.922 1 95.5 243 LYS A O 1
ATOM 1913 N N . TRP A 1 244 ? 3.012 -14.062 17.578 1 97.62 244 TRP A N 1
ATOM 1914 C CA . TRP A 1 244 ? 3.086 -13.82 16.156 1 97.62 244 TRP A CA 1
ATOM 1915 C C . TRP A 1 244 ? 1.974 -14.562 15.414 1 97.62 244 TRP A C 1
ATOM 1917 O O . TRP A 1 244 ? 1.478 -14.094 14.391 1 97.62 244 TRP A O 1
ATOM 1927 N N . LYS A 1 245 ? 1.595 -15.68 15.938 1 96.94 245 LYS A N 1
ATOM 1928 C CA . LYS A 1 245 ? 0.559 -16.5 15.32 1 96.94 245 LYS A CA 1
ATOM 1929 C C . LYS A 1 245 ? -0.726 -15.703 15.117 1 96.94 245 LYS A C 1
ATOM 1931 O O . LYS A 1 245 ? -1.315 -15.727 14.031 1 96.94 245 LYS A O 1
ATOM 1936 N N . ASN A 1 246 ? -1.106 -15.031 16.094 1 96.62 246 ASN A N 1
ATOM 1937 C CA . ASN A 1 246 ? -2.322 -14.234 16.031 1 96.62 246 ASN A CA 1
ATOM 1938 C C . ASN A 1 246 ? -2.195 -13.109 15.008 1 96.62 246 ASN A C 1
ATOM 1940 O O . ASN A 1 246 ? -3.156 -12.789 14.305 1 96.62 246 ASN A O 1
ATOM 1944 N N . LYS A 1 247 ? -1.075 -12.469 14.938 1 97.5 247 LYS A N 1
ATOM 1945 C CA . LYS A 1 247 ? -0.845 -11.383 13.984 1 97.5 247 LYS A CA 1
ATOM 1946 C C . LYS A 1 247 ? -0.897 -11.898 12.547 1 97.5 247 LYS A C 1
ATOM 1948 O O . LYS A 1 247 ? -1.565 -11.312 11.695 1 97.5 247 LYS A O 1
ATOM 1953 N N . PHE A 1 248 ? -0.281 -13.023 12.258 1 98.06 248 PHE A N 1
ATOM 1954 C CA . PHE A 1 248 ? -0.209 -13.547 10.906 1 98.06 248 PHE A CA 1
ATOM 1955 C C . PHE A 1 248 ? -1.551 -14.133 10.477 1 98.06 248 PHE A C 1
ATOM 1957 O O . PHE A 1 248 ? -1.903 -14.102 9.297 1 98.06 248 PHE A O 1
ATOM 1964 N N . ALA A 1 249 ? -2.33 -14.617 11.477 1 96.12 249 ALA A N 1
ATOM 1965 C CA . ALA A 1 249 ? -3.631 -15.219 11.188 1 96.12 249 ALA A CA 1
ATOM 1966 C C . ALA A 1 249 ? -4.582 -14.203 10.57 1 96.12 249 ALA A C 1
ATOM 1968 O O . ALA A 1 249 ? -5.438 -14.555 9.75 1 96.12 249 ALA A O 1
ATOM 1969 N N . THR A 1 250 ? -4.387 -12.961 10.875 1 94.06 250 THR A N 1
ATOM 1970 C CA . THR A 1 250 ? -5.238 -11.906 10.336 1 94.06 250 THR A CA 1
ATOM 1971 C C . THR A 1 250 ? -5.059 -11.797 8.82 1 94.06 250 THR A C 1
ATOM 1973 O O . THR A 1 250 ? -5.934 -11.273 8.125 1 94.06 250 THR A O 1
ATOM 1976 N N . PHE A 1 251 ? -3.988 -12.312 8.305 1 96.25 251 PHE A N 1
ATOM 1977 C CA . PHE A 1 251 ? -3.699 -12.258 6.879 1 96.25 251 PHE A CA 1
ATOM 1978 C C . PHE A 1 251 ? -3.885 -13.625 6.23 1 96.25 251 PHE A C 1
ATOM 1980 O O . PHE A 1 251 ? -3.523 -13.82 5.07 1 96.25 251 PHE A O 1
ATOM 1987 N N . GLY A 1 252 ? -4.336 -14.617 7.031 1 96.19 252 GLY A N 1
ATOM 1988 C CA . GLY A 1 252 ? -4.57 -15.961 6.527 1 96.19 252 GLY A CA 1
ATOM 1989 C C . GLY A 1 252 ? -3.318 -16.812 6.496 1 96.19 252 GLY A C 1
ATOM 1990 O O . GLY A 1 252 ? -3.307 -17.891 5.887 1 96.19 252 GLY A O 1
ATOM 1991 N N . VAL A 1 253 ? -2.232 -16.297 7.035 1 98.12 253 VAL A N 1
ATOM 1992 C CA . VAL A 1 253 ? -0.998 -17.078 7.086 1 98.12 253 VAL A CA 1
ATOM 1993 C C . VAL A 1 253 ? -1.027 -18.016 8.289 1 98.12 253 VAL A C 1
ATOM 1995 O O . VAL A 1 253 ? -1.204 -17.562 9.43 1 98.12 253 VAL A O 1
ATOM 1998 N N . LEU A 1 254 ? -0.831 -19.219 8.078 1 97.5 254 LEU A N 1
ATOM 1999 C CA . LEU A 1 254 ? -0.848 -20.234 9.133 1 97.5 254 LEU A CA 1
ATOM 2000 C C . LEU A 1 254 ? 0.542 -20.406 9.734 1 97.5 254 LEU A C 1
ATOM 2002 O O . LEU A 1 254 ? 0.683 -20.547 10.945 1 97.5 254 LEU A O 1
ATOM 2006 N N . LYS A 1 255 ? 1.468 -20.438 8.922 1 98.12 255 LYS A N 1
ATOM 2007 C CA . LYS A 1 255 ? 2.869 -20.688 9.242 1 98.12 255 LYS A CA 1
ATOM 2008 C C . LYS A 1 255 ? 3.764 -20.422 8.031 1 98.12 255 LYS A C 1
ATOM 2010 O O . LYS A 1 255 ? 3.289 -19.984 6.984 1 98.12 255 LYS A O 1
ATOM 2015 N N . PHE A 1 256 ? 5.008 -20.547 8.25 1 98.75 256 PHE A N 1
ATOM 2016 C CA . PHE A 1 256 ? 5.98 -20.703 7.176 1 98.75 256 PHE A CA 1
ATOM 2017 C C . PHE A 1 256 ? 6.543 -22.125 7.148 1 98.75 256 PHE A C 1
ATOM 2019 O O . PHE A 1 256 ? 6.566 -22.797 8.172 1 98.75 256 PHE A O 1
ATOM 2026 N N . ASP A 1 257 ? 6.906 -22.531 6 1 98.5 257 ASP A N 1
ATOM 2027 C CA . ASP A 1 257 ? 7.422 -23.875 5.824 1 98.5 257 ASP A CA 1
ATOM 2028 C C . ASP A 1 257 ? 8.57 -23.906 4.82 1 98.5 257 ASP A C 1
ATOM 2030 O O . ASP A 1 257 ? 8.852 -22.906 4.168 1 98.5 257 ASP A O 1
ATOM 2034 N N . LEU A 1 258 ? 9.234 -25.062 4.766 1 98.38 258 LEU A N 1
ATOM 2035 C CA . LEU A 1 258 ? 10.375 -25.219 3.867 1 98.38 258 LEU A CA 1
ATOM 2036 C C . LEU A 1 258 ? 9.93 -25.141 2.41 1 98.38 258 LEU A C 1
ATOM 2038 O O . LEU A 1 258 ? 8.82 -25.547 2.072 1 98.38 258 LEU A O 1
ATOM 2042 N N . ASN A 1 259 ? 10.758 -24.547 1.646 1 97.88 259 ASN A N 1
ATOM 2043 C CA . ASN A 1 259 ? 10.578 -24.438 0.202 1 97.88 259 ASN A CA 1
ATOM 2044 C C . ASN A 1 259 ? 11.82 -24.906 -0.556 1 97.88 259 ASN A C 1
ATOM 2046 O O . ASN A 1 259 ? 12.914 -24.953 0.005 1 97.88 259 ASN A O 1
ATOM 2050 N N . HIS A 1 260 ? 11.625 -25.344 -1.754 1 95.5 260 HIS A N 1
ATOM 2051 C CA . HIS A 1 260 ? 12.719 -25.859 -2.561 1 95.5 260 HIS A CA 1
ATOM 2052 C C . HIS A 1 260 ? 12.555 -25.484 -4.027 1 95.5 260 HIS A C 1
ATOM 2054 O O . HIS A 1 260 ? 11.438 -25.438 -4.539 1 95.5 260 HIS A O 1
ATOM 2060 N N . VAL A 1 261 ? 13.695 -25.328 -4.684 1 93.75 261 VAL A N 1
ATOM 2061 C CA . VAL A 1 261 ? 13.734 -24.812 -6.051 1 93.75 261 VAL A CA 1
ATOM 2062 C C . VAL A 1 261 ? 13.031 -25.797 -6.984 1 93.75 261 VAL A C 1
ATOM 2064 O O . VAL A 1 261 ? 12.391 -25.406 -7.953 1 93.75 261 VAL A O 1
ATOM 2067 N N . ASP A 1 262 ? 13.016 -27.047 -6.68 1 92.12 262 ASP A N 1
ATOM 2068 C CA . ASP A 1 262 ? 12.492 -28.109 -7.543 1 92.12 262 ASP A CA 1
ATOM 2069 C C . ASP A 1 262 ? 10.984 -27.984 -7.715 1 92.12 262 ASP A C 1
ATOM 2071 O O . ASP A 1 262 ? 10.422 -28.469 -8.695 1 92.12 262 ASP A O 1
ATOM 2075 N N . ILE A 1 263 ? 10.344 -27.359 -6.789 1 92.31 263 ILE A N 1
ATOM 2076 C CA . ILE A 1 263 ? 8.891 -27.203 -6.828 1 92.31 263 ILE A CA 1
ATOM 2077 C C . ILE A 1 263 ? 8.5 -26.344 -8.031 1 92.31 263 ILE A C 1
ATOM 2079 O O . ILE A 1 263 ? 7.406 -26.5 -8.578 1 92.31 263 ILE A O 1
ATOM 2083 N N . TYR A 1 264 ? 9.422 -25.562 -8.492 1 92.94 264 TYR A N 1
ATOM 2084 C CA . TYR A 1 264 ? 9.117 -24.609 -9.555 1 92.94 264 TYR A CA 1
ATOM 2085 C C . TYR A 1 264 ? 9.508 -25.172 -10.914 1 92.94 264 TYR A C 1
ATOM 2087 O O . TYR A 1 264 ? 9.398 -24.484 -11.938 1 92.94 264 TYR A O 1
ATOM 2095 N N . ASP A 1 265 ? 10.141 -26.281 -11.094 1 81.75 265 ASP A N 1
ATOM 2096 C CA . ASP A 1 265 ? 10.523 -26.938 -12.336 1 81.75 265 ASP A CA 1
ATOM 2097 C C . ASP A 1 265 ? 9.508 -28 -12.734 1 81.75 265 ASP A C 1
ATOM 2099 O O . ASP A 1 265 ? 9.328 -28.281 -13.914 1 81.75 265 ASP A O 1
ATOM 2103 N N . GLY A 1 266 ? 8.812 -28.641 -11.805 1 63.03 266 GLY A N 1
ATOM 2104 C CA . GLY A 1 266 ? 7.965 -29.797 -12.055 1 63.03 266 GLY A CA 1
ATOM 2105 C C . GLY A 1 266 ? 6.652 -29.453 -12.727 1 63.03 266 GLY A C 1
ATOM 2106 O O . GLY A 1 266 ? 6.578 -28.469 -13.477 1 63.03 266 GLY A O 1
ATOM 2107 N N . PRO A 1 267 ? 5.699 -30.328 -12.523 1 56.16 267 PRO A N 1
ATOM 2108 C CA . PRO A 1 267 ? 4.363 -30.172 -13.094 1 56.16 267 PRO A CA 1
ATOM 2109 C C . PRO A 1 267 ? 3.816 -28.75 -12.938 1 56.16 267 PRO A C 1
ATOM 2111 O O . PRO A 1 267 ? 3.08 -28.266 -13.805 1 56.16 267 PRO A O 1
ATOM 2114 N N . ALA A 1 268 ? 4.195 -28.125 -11.867 1 55.78 268 ALA A N 1
ATOM 2115 C CA . ALA A 1 268 ? 3.758 -26.75 -11.641 1 55.78 268 ALA A CA 1
ATOM 2116 C C . ALA A 1 268 ? 4.328 -25.797 -12.695 1 55.78 268 ALA A C 1
ATOM 2118 O O . ALA A 1 268 ? 3.641 -24.891 -13.156 1 55.78 268 ALA A O 1
ATOM 2119 N N . ALA A 1 269 ? 5.609 -26.047 -13.016 1 56.41 269 ALA A N 1
ATOM 2120 C CA . ALA A 1 269 ? 6.234 -25.359 -14.148 1 56.41 269 ALA A CA 1
ATOM 2121 C C . ALA A 1 269 ? 5.48 -25.641 -15.445 1 56.41 269 ALA A C 1
ATOM 2123 O O . ALA A 1 269 ? 5.453 -24.812 -16.344 1 56.41 269 ALA A O 1
ATOM 2124 N N . GLN A 1 270 ? 4.73 -26.719 -15.406 1 58.84 270 GLN A N 1
ATOM 2125 C CA . GLN A 1 270 ? 3.992 -27.094 -16.609 1 58.84 270 GLN A CA 1
ATOM 2126 C C . GLN A 1 270 ? 2.764 -26.203 -16.797 1 58.84 270 GLN A C 1
ATOM 2128 O O . GLN A 1 270 ? 2.318 -25.984 -17.922 1 58.84 270 GLN A O 1
ATOM 2133 N N . VAL A 1 271 ? 2.27 -25.75 -15.703 1 60.75 271 VAL A N 1
ATOM 2134 C CA . VAL A 1 271 ? 1.142 -24.828 -15.844 1 60.75 271 VAL A CA 1
ATOM 2135 C C . VAL A 1 271 ? 1.591 -23.562 -16.562 1 60.75 271 VAL A C 1
ATOM 2137 O O . VAL A 1 271 ? 0.841 -23 -17.359 1 60.75 271 VAL A O 1
ATOM 2140 N N . TRP A 1 272 ? 2.816 -23.234 -16.328 1 58.81 272 TRP A N 1
ATOM 2141 C CA . TRP A 1 272 ? 3.379 -22.016 -16.891 1 58.81 272 TRP A CA 1
ATOM 2142 C C . TRP A 1 272 ? 3.68 -22.188 -18.375 1 58.81 272 TRP A C 1
ATOM 2144 O O . TRP A 1 272 ? 3.5 -21.25 -19.172 1 58.81 272 TRP A O 1
ATOM 2154 N N . THR A 1 273 ? 4.188 -23.344 -18.734 1 53.22 273 THR A N 1
ATOM 2155 C CA . THR A 1 273 ? 4.668 -23.594 -20.078 1 53.22 273 THR A CA 1
ATOM 2156 C C . THR A 1 273 ? 3.502 -23.875 -21.016 1 53.22 273 THR A C 1
ATOM 2158 O O . THR A 1 273 ? 3.695 -24.031 -22.234 1 53.22 273 THR A O 1
ATOM 2161 N N . THR A 1 274 ? 2.312 -24.031 -20.516 1 53.41 274 THR A N 1
ATOM 2162 C CA . THR A 1 274 ? 1.237 -24.297 -21.469 1 53.41 274 THR A CA 1
ATOM 2163 C C . THR A 1 274 ? 1.09 -23.125 -22.453 1 53.41 274 THR A C 1
ATOM 2165 O O . THR A 1 274 ? 0.204 -22.281 -22.297 1 53.41 274 THR A O 1
ATOM 2168 N N . GLN A 1 275 ? 2.201 -22.484 -22.781 1 49.03 275 GLN A N 1
ATOM 2169 C CA . GLN A 1 275 ? 2.422 -21.391 -23.719 1 49.03 275 GLN A CA 1
ATOM 2170 C C . GLN A 1 275 ? 1.493 -21.5 -24.922 1 49.03 275 GLN A C 1
ATOM 2172 O O . GLN A 1 275 ? 1.18 -20.484 -25.562 1 49.03 275 GLN A O 1
ATOM 2177 N N . SER A 1 276 ? 1.191 -22.656 -25.422 1 47.12 276 SER A N 1
ATOM 2178 C CA . SER A 1 276 ? 0.526 -22.609 -26.719 1 47.12 276 SER A CA 1
ATOM 2179 C C . SER A 1 276 ? -0.896 -22.078 -26.594 1 47.12 276 SER A C 1
ATOM 2181 O O . SER A 1 276 ? -1.496 -21.641 -27.578 1 47.12 276 SER A O 1
ATOM 2183 N N . GLU A 1 277 ? -1.49 -22.125 -25.453 1 52.41 277 GLU A N 1
ATOM 2184 C CA . GLU A 1 277 ? -2.896 -21.734 -25.453 1 52.41 277 GLU A CA 1
ATOM 2185 C C . GLU A 1 277 ? -3.076 -20.312 -24.938 1 52.41 277 GLU A C 1
ATOM 2187 O O . GLU A 1 277 ? -2.637 -19.984 -23.844 1 52.41 277 GLU A O 1
ATOM 2192 N N . GLU A 1 278 ? -3.021 -19.344 -25.891 1 61.12 278 GLU A N 1
ATOM 2193 C CA . GLU A 1 278 ? -3.271 -17.938 -25.609 1 61.12 278 GLU A CA 1
ATOM 2194 C C . GLU A 1 278 ? -4.766 -17.672 -25.453 1 61.12 278 GLU A C 1
ATOM 2196 O O . GLU A 1 278 ? -5.594 -18.391 -26.016 1 61.12 278 GLU A O 1
ATOM 2201 N N . LEU A 1 279 ? -5.125 -16.984 -24.328 1 60.59 279 LEU A N 1
ATOM 2202 C CA . LEU A 1 279 ? -6.484 -16.469 -24.203 1 60.59 279 LEU A CA 1
ATOM 2203 C C . LEU A 1 279 ? -6.992 -15.938 -25.547 1 60.59 279 LEU A C 1
ATOM 2205 O O . LEU A 1 279 ? -8.195 -15.781 -25.75 1 60.59 279 LEU A O 1
ATOM 2209 N N . ASN A 1 280 ? -6.129 -15.695 -26.562 1 53.5 280 ASN A N 1
ATOM 2210 C CA . ASN A 1 280 ? -6.59 -15.102 -27.812 1 53.5 280 ASN A CA 1
ATOM 2211 C C . ASN A 1 280 ? -7.391 -16.109 -28.641 1 53.5 280 ASN A C 1
ATOM 2213 O O . ASN A 1 280 ? -6.992 -17.266 -28.781 1 53.5 280 ASN A O 1
ATOM 2217 N N . VAL A 1 281 ? -8.727 -15.984 -28.734 1 43.34 281 VAL A N 1
ATOM 2218 C CA . VAL A 1 281 ? -9.648 -16.562 -29.719 1 43.34 281 VAL A CA 1
ATOM 2219 C C . VAL A 1 281 ? -9.07 -16.406 -31.125 1 43.34 281 VAL A C 1
ATOM 2221 O O . VAL A 1 281 ? -8.883 -15.289 -31.609 1 43.34 281 VAL A O 1
ATOM 2224 N N . ARG A 1 282 ? -8.258 -17.219 -31.609 1 36.84 282 ARG A N 1
ATOM 2225 C CA . ARG A 1 282 ? -7.984 -17.141 -33.031 1 36.84 282 ARG A CA 1
ATOM 2226 C C . ARG A 1 282 ? -9.273 -17.203 -33.844 1 36.84 282 ARG A C 1
ATOM 2228 O O . ARG A 1 282 ? -10.109 -18.078 -33.625 1 36.84 282 ARG A O 1
ATOM 2235 N N . TYR A 1 283 ? -9.742 -15.938 -34.125 1 30.14 283 TYR A N 1
ATOM 2236 C CA . TYR A 1 283 ? -10.75 -15.898 -35.156 1 30.14 283 TYR A CA 1
ATOM 2237 C C . TYR A 1 283 ? -10.375 -16.844 -36.312 1 30.14 283 TYR A C 1
ATOM 2239 O O . TYR A 1 283 ? -9.297 -16.719 -36.906 1 30.14 283 TYR A O 1
ATOM 2247 N N . TYR A 1 284 ? -10.703 -18.062 -36.094 1 26.97 284 TYR A N 1
ATOM 2248 C CA . TYR A 1 284 ? -10.742 -18.719 -37.406 1 26.97 284 TYR A CA 1
ATOM 2249 C C . TYR A 1 284 ? -11.789 -18.078 -38.312 1 26.97 284 TYR A C 1
ATOM 2251 O O . TYR A 1 284 ? -12.867 -17.688 -37.844 1 26.97 284 TYR A O 1
ATOM 2259 N N . MET B 1 1 ? 27.547 6.156 -26.078 1 32.34 1 MET B N 1
ATOM 2260 C CA . MET B 1 1 ? 27.719 5.707 -24.703 1 32.34 1 MET B CA 1
ATOM 2261 C C . MET B 1 1 ? 26.359 5.414 -24.062 1 32.34 1 MET B C 1
ATOM 2263 O O . MET B 1 1 ? 25.469 6.266 -24.047 1 32.34 1 MET B O 1
ATOM 2267 N N . SER B 1 2 ? 25.672 4.367 -24.141 1 43.97 2 SER B N 1
ATOM 2268 C CA . SER B 1 2 ? 24.281 3.973 -23.891 1 43.97 2 SER B CA 1
ATOM 2269 C C . SER B 1 2 ? 23.781 4.547 -22.578 1 43.97 2 SER B C 1
ATOM 2271 O O . SER B 1 2 ? 24.281 4.203 -21.5 1 43.97 2 SER B O 1
ATOM 2273 N N . THR B 1 3 ? 23.531 5.852 -22.297 1 57.22 3 THR B N 1
ATOM 2274 C CA . THR B 1 3 ? 23.406 6.676 -21.094 1 57.22 3 THR B CA 1
ATOM 2275 C C . THR B 1 3 ? 22.359 6.09 -20.141 1 57.22 3 THR B C 1
ATOM 2277 O O . THR B 1 3 ? 21.203 5.949 -20.516 1 57.22 3 THR B O 1
ATOM 2280 N N . GLU B 1 4 ? 22.75 5.234 -19.203 1 79.38 4 GLU B N 1
ATOM 2281 C CA . GLU B 1 4 ? 21.906 4.586 -18.203 1 79.38 4 GLU B CA 1
ATOM 2282 C C . GLU B 1 4 ? 21 5.594 -17.5 1 79.38 4 GLU B C 1
ATOM 2284 O O . GLU B 1 4 ? 21.453 6.668 -17.109 1 79.38 4 GLU B O 1
ATOM 2289 N N . LYS B 1 5 ? 19.688 5.543 -17.719 1 91.44 5 LYS B N 1
ATOM 2290 C CA . LYS B 1 5 ? 18.703 6.402 -17.078 1 91.44 5 LYS B CA 1
ATOM 2291 C C . LYS B 1 5 ? 18.969 6.52 -15.578 1 91.44 5 LYS B C 1
ATOM 2293 O O . LYS B 1 5 ? 19.297 5.527 -14.922 1 91.44 5 LYS B O 1
ATOM 2298 N N . PRO B 1 6 ? 19.109 7.789 -15.164 1 93.94 6 PRO B N 1
ATOM 2299 C CA . PRO B 1 6 ? 19.281 7.938 -13.719 1 93.94 6 PRO B CA 1
ATOM 2300 C C . PRO B 1 6 ? 18.125 7.316 -12.922 1 93.94 6 PRO B C 1
ATOM 2302 O O . PRO B 1 6 ? 17.094 6.984 -13.5 1 93.94 6 PRO B O 1
ATOM 2305 N N . GLU B 1 7 ? 18.391 7.121 -11.641 1 95.56 7 GLU B N 1
ATOM 2306 C CA . GLU B 1 7 ? 17.375 6.578 -10.75 1 95.56 7 GLU B CA 1
ATOM 2307 C C . GLU B 1 7 ? 17 7.582 -9.664 1 95.56 7 GLU B C 1
ATOM 2309 O O . GLU B 1 7 ? 17.875 8.266 -9.117 1 95.56 7 GLU B O 1
ATOM 2314 N N . LEU B 1 8 ? 15.773 7.773 -9.461 1 97.88 8 LEU B N 1
ATOM 2315 C CA . LEU B 1 8 ? 15.242 8.594 -8.375 1 97.88 8 LEU B CA 1
ATOM 2316 C C . LEU B 1 8 ? 14.633 7.727 -7.281 1 97.88 8 LEU B C 1
ATOM 2318 O O . LEU B 1 8 ? 13.656 7.012 -7.523 1 97.88 8 LEU B O 1
ATOM 2322 N N . ARG B 1 9 ? 15.266 7.73 -6.062 1 98.31 9 ARG B N 1
ATOM 2323 C CA . ARG B 1 9 ? 14.758 6.996 -4.914 1 98.31 9 ARG B CA 1
ATOM 2324 C C . ARG B 1 9 ? 13.727 7.82 -4.152 1 98.31 9 ARG B C 1
ATOM 2326 O O . ARG B 1 9 ? 14.07 8.812 -3.51 1 98.31 9 ARG B O 1
ATOM 2333 N N . ILE B 1 10 ? 12.422 7.336 -4.156 1 98.81 10 ILE B N 1
ATOM 2334 C CA . ILE B 1 10 ? 11.297 8.086 -3.611 1 98.81 10 ILE B CA 1
ATOM 2335 C C . ILE B 1 10 ? 10.75 7.371 -2.373 1 98.81 10 ILE B C 1
ATOM 2337 O O . ILE B 1 10 ? 10.625 6.145 -2.361 1 98.81 10 ILE B O 1
ATOM 2341 N N . ALA B 1 11 ? 10.453 8.133 -1.302 1 98.75 11 ALA B N 1
ATOM 2342 C CA . ALA B 1 11 ? 9.82 7.574 -0.11 1 98.75 11 ALA B CA 1
ATOM 2343 C C . ALA B 1 11 ? 8.453 8.195 0.129 1 98.75 11 ALA B C 1
ATOM 2345 O O . ALA B 1 11 ? 8.258 9.391 -0.11 1 98.75 11 ALA B O 1
ATOM 2346 N N . THR B 1 12 ? 7.508 7.391 0.549 1 98.75 12 THR B N 1
ATOM 2347 C CA . THR B 1 12 ? 6.242 7.957 1.001 1 98.75 12 THR B CA 1
ATOM 2348 C C . THR B 1 12 ? 5.961 7.562 2.447 1 98.75 12 THR B C 1
ATOM 2350 O O . THR B 1 12 ? 6.086 6.395 2.812 1 98.75 12 THR B O 1
ATOM 2353 N N . TYR B 1 13 ? 5.637 8.586 3.238 1 97.94 13 TYR B N 1
ATOM 2354 C CA . TYR B 1 13 ? 5.18 8.445 4.617 1 97.94 13 TYR B CA 1
ATOM 2355 C C . TYR B 1 13 ? 3.701 8.789 4.734 1 97.94 13 TYR B C 1
ATOM 2357 O O . TYR B 1 13 ? 3.201 9.031 5.836 1 97.94 13 TYR B O 1
ATOM 2365 N N . MET B 1 14 ? 2.969 8.789 3.592 1 97.38 14 MET B N 1
ATOM 2366 C CA . MET B 1 14 ? 1.629 9.367 3.561 1 97.38 14 MET B CA 1
ATOM 2367 C C . MET B 1 14 ? 0.564 8.281 3.557 1 97.38 14 MET B C 1
ATOM 2369 O O . MET B 1 14 ? -0.627 8.562 3.682 1 97.38 14 MET B O 1
ATOM 2373 N N . CYS B 1 15 ? 1.003 7.078 3.436 1 95.88 15 CYS B N 1
ATOM 2374 C CA . CYS B 1 15 ? 0.058 5.969 3.428 1 95.88 15 CYS B CA 1
ATOM 2375 C C . CYS B 1 15 ? -0.259 5.512 4.848 1 95.88 15 CYS B C 1
ATOM 2377 O O . CYS B 1 15 ? 0.61 5.535 5.719 1 95.88 15 CYS B O 1
ATOM 2379 N N . PRO B 1 16 ? -1.511 5.133 5.168 1 92.5 16 PRO B N 1
ATOM 2380 C CA . PRO B 1 16 ? -2.6 4.934 4.207 1 92.5 16 PRO B CA 1
ATOM 2381 C C . PRO B 1 16 ? -3.486 6.168 4.059 1 92.5 16 PRO B C 1
ATOM 2383 O O . PRO B 1 16 ? -4.57 6.086 3.475 1 92.5 16 PRO B O 1
ATOM 2386 N N . THR B 1 17 ? -3.086 7.316 4.605 1 94.5 17 THR B N 1
ATOM 2387 C CA . THR B 1 17 ? -3.887 8.523 4.422 1 94.5 17 THR B CA 1
ATOM 2388 C C . THR B 1 17 ? -4.148 8.773 2.938 1 94.5 17 THR B C 1
ATOM 2390 O O . THR B 1 17 ? -5.281 9.055 2.539 1 94.5 17 THR B O 1
ATOM 2393 N N . HIS B 1 18 ? -3.102 8.766 2.184 1 96.38 18 HIS B N 1
ATOM 2394 C CA . HIS B 1 18 ? -3.197 8.75 0.729 1 96.38 18 HIS B CA 1
ATOM 2395 C C . HIS B 1 18 ? -3.031 7.34 0.178 1 96.38 18 HIS B C 1
ATOM 2397 O O . HIS B 1 18 ? -2.291 6.531 0.744 1 96.38 18 HIS B O 1
ATOM 2403 N N . PRO B 1 19 ? -3.783 7.039 -0.893 1 94.94 19 PRO B N 1
ATOM 2404 C CA . PRO B 1 19 ? -3.52 5.746 -1.532 1 94.94 19 PRO B CA 1
ATOM 2405 C C . PRO B 1 19 ? -2.135 5.676 -2.172 1 94.94 19 PRO B C 1
ATOM 2407 O O . PRO B 1 19 ? -1.674 6.656 -2.764 1 94.94 19 PRO B O 1
ATOM 2410 N N . VAL B 1 20 ? -1.467 4.527 -2.047 1 97 20 VAL B N 1
ATOM 2411 C CA . VAL B 1 20 ? -0.115 4.363 -2.572 1 97 20 VAL B CA 1
ATOM 2412 C C . VAL B 1 20 ? -0.113 4.598 -4.082 1 97 20 VAL B C 1
ATOM 2414 O O . VAL B 1 20 ? 0.88 5.066 -4.641 1 97 20 VAL B O 1
ATOM 2417 N N . GLN B 1 21 ? -1.257 4.387 -4.754 1 96 21 GLN B N 1
ATOM 2418 C CA . GLN B 1 21 ? -1.401 4.547 -6.195 1 96 21 GLN B CA 1
ATOM 2419 C C . GLN B 1 21 ? -1.157 5.992 -6.617 1 96 21 GLN B C 1
ATOM 2421 O O . GLN B 1 21 ? -0.718 6.25 -7.742 1 96 21 GLN B O 1
ATOM 2426 N N . LEU B 1 22 ? -1.493 6.934 -5.746 1 97.81 22 LEU B N 1
ATOM 2427 C CA . LEU B 1 22 ? -1.188 8.328 -6.035 1 97.81 22 LEU B CA 1
ATOM 2428 C C . LEU B 1 22 ? 0.312 8.531 -6.234 1 97.81 22 LEU B C 1
ATOM 2430 O O . LEU B 1 22 ? 0.733 9.211 -7.172 1 97.81 22 LEU B O 1
ATOM 2434 N N . TYR B 1 23 ? 1.113 7.93 -5.438 1 98.62 23 TYR B N 1
ATOM 2435 C CA . TYR B 1 23 ? 2.561 8.094 -5.5 1 98.62 23 TYR B CA 1
ATOM 2436 C C . TYR B 1 23 ? 3.15 7.293 -6.656 1 98.62 23 TYR B C 1
ATOM 2438 O O . TYR B 1 23 ? 4.141 7.707 -7.266 1 98.62 23 TYR B O 1
ATOM 2446 N N . GLU B 1 24 ? 2.518 6.195 -6.98 1 98.06 24 GLU B N 1
ATOM 2447 C CA . GLU B 1 24 ? 2.891 5.484 -8.203 1 98.06 24 GLU B CA 1
ATOM 2448 C C . GLU B 1 24 ? 2.627 6.332 -9.438 1 98.06 24 GLU B C 1
ATOM 2450 O O . GLU B 1 24 ? 3.398 6.293 -10.398 1 98.06 24 GLU B O 1
ATOM 2455 N N . LEU B 1 25 ? 1.505 7.023 -9.391 1 98.31 25 LEU B N 1
ATOM 2456 C CA . LEU B 1 25 ? 1.192 7.918 -10.5 1 98.31 25 LEU B CA 1
ATOM 2457 C C . LEU B 1 25 ? 2.236 9.023 -10.617 1 98.31 25 LEU B C 1
ATOM 2459 O O . LEU B 1 25 ? 2.662 9.367 -11.719 1 98.31 25 LEU B O 1
ATOM 2463 N N . ILE B 1 26 ? 2.637 9.578 -9.484 1 98.81 26 ILE B N 1
ATOM 2464 C CA . ILE B 1 26 ? 3.676 10.602 -9.469 1 98.81 26 ILE B CA 1
ATOM 2465 C C . ILE B 1 26 ? 4.977 10.023 -10.023 1 98.81 26 ILE B C 1
ATOM 2467 O O . ILE B 1 26 ? 5.68 10.68 -10.797 1 98.81 26 ILE B O 1
ATOM 2471 N N . MET B 1 27 ? 5.305 8.797 -9.656 1 98.5 27 MET B N 1
ATOM 2472 C CA . MET B 1 27 ? 6.477 8.109 -10.188 1 98.5 27 MET B CA 1
ATOM 2473 C C . MET B 1 27 ? 6.398 7.996 -11.703 1 98.5 27 MET B C 1
ATOM 2475 O O . MET B 1 27 ? 7.375 8.266 -12.406 1 98.5 27 MET B O 1
ATOM 2479 N N . GLU B 1 28 ? 5.234 7.578 -12.195 1 97.94 28 GLU B N 1
ATOM 2480 C CA . GLU B 1 28 ? 5.035 7.465 -13.633 1 97.94 28 GLU B CA 1
ATOM 2481 C C . GLU B 1 28 ? 5.281 8.797 -14.336 1 97.94 28 GLU B C 1
ATOM 2483 O O . GLU B 1 28 ? 5.965 8.852 -15.359 1 97.94 28 GLU B O 1
ATOM 2488 N N . LEU B 1 29 ? 4.727 9.812 -13.797 1 98.62 29 LEU B N 1
ATOM 2489 C CA . LEU B 1 29 ? 4.883 11.156 -14.352 1 98.62 29 LEU B CA 1
ATOM 2490 C C . LEU B 1 29 ? 6.355 11.555 -14.391 1 98.62 29 LEU B C 1
ATOM 2492 O O . LEU B 1 29 ? 6.848 12.039 -15.414 1 98.62 29 LEU B O 1
ATOM 2496 N N . LEU B 1 30 ? 7.062 11.32 -13.281 1 98.62 30 LEU B N 1
ATOM 2497 C CA . LEU B 1 30 ? 8.461 11.711 -13.188 1 98.62 30 LEU B CA 1
ATOM 2498 C C . LEU B 1 30 ? 9.32 10.875 -14.133 1 98.62 30 LEU B C 1
ATOM 2500 O O . LEU B 1 30 ? 10.273 11.383 -14.727 1 98.62 30 LEU B O 1
ATOM 2504 N N . GLU B 1 31 ? 9.023 9.586 -14.203 1 97.88 31 GLU B N 1
ATOM 2505 C CA . GLU B 1 31 ? 9.773 8.742 -15.125 1 97.88 31 GLU B CA 1
ATOM 2506 C C . GLU B 1 31 ? 9.641 9.234 -16.562 1 97.88 31 GLU B C 1
ATOM 2508 O O . GLU B 1 31 ? 10.617 9.258 -17.312 1 97.88 31 GLU B O 1
ATOM 2513 N N . GLU B 1 32 ? 8.461 9.625 -16.938 1 97.06 32 GLU B N 1
ATOM 2514 C CA . GLU B 1 32 ? 8.227 10.141 -18.281 1 97.06 32 GLU B CA 1
ATOM 2515 C C . GLU B 1 32 ? 8.914 11.484 -18.484 1 97.06 32 GLU B C 1
ATOM 2517 O O . GLU B 1 32 ? 9.594 11.703 -19.484 1 97.06 32 GLU B O 1
ATOM 2522 N N . ALA B 1 33 ? 8.805 12.375 -17.562 1 97.88 33 ALA B N 1
ATOM 2523 C CA . ALA B 1 33 ? 9.281 13.75 -17.688 1 97.88 33 ALA B CA 1
ATOM 2524 C C . ALA B 1 33 ? 10.805 13.812 -17.656 1 97.88 33 ALA B C 1
ATOM 2526 O O . ALA B 1 33 ? 11.414 14.633 -18.344 1 97.88 33 ALA B O 1
ATOM 2527 N N . LEU B 1 34 ? 11.422 12.977 -16.781 1 98 34 LEU B N 1
ATOM 2528 C CA . LEU B 1 34 ? 12.852 13.102 -16.516 1 98 34 LEU B CA 1
ATOM 2529 C C . LEU B 1 34 ? 13.617 11.961 -17.172 1 98 34 LEU B C 1
ATOM 2531 O O . LEU B 1 34 ? 14.844 11.898 -17.078 1 98 34 LEU B O 1
ATOM 2535 N N . GLU B 1 35 ? 12.883 11.031 -17.859 1 96.88 35 GLU B N 1
ATOM 2536 C CA . GLU B 1 35 ? 13.516 9.852 -18.453 1 96.88 35 GLU B CA 1
ATOM 2537 C C . GLU B 1 35 ? 14.414 9.141 -17.438 1 96.88 35 GLU B C 1
ATOM 2539 O O . GLU B 1 35 ? 15.594 8.914 -17.703 1 96.88 35 GLU B O 1
ATOM 2544 N N . CYS B 1 36 ? 13.859 8.82 -16.344 1 97.31 36 CYS B N 1
ATOM 2545 C CA . CYS B 1 36 ? 14.555 8.172 -15.242 1 97.31 36 CYS B CA 1
ATOM 2546 C C . CYS B 1 36 ? 13.789 6.945 -14.758 1 97.31 36 CYS B C 1
ATOM 2548 O O . CYS B 1 36 ? 12.68 6.676 -15.227 1 97.31 36 CYS B O 1
ATOM 2550 N N . TYR B 1 37 ? 14.43 6.102 -13.93 1 97.12 37 TYR B N 1
ATOM 2551 C CA . TYR B 1 37 ? 13.75 5.051 -13.18 1 97.12 37 TYR B CA 1
ATOM 2552 C C . TYR B 1 37 ? 13.43 5.512 -11.766 1 97.12 37 TYR B C 1
ATOM 2554 O O . TYR B 1 37 ? 14.125 6.367 -11.211 1 97.12 37 TYR B O 1
ATOM 2562 N N . THR B 1 38 ? 12.352 5.035 -11.258 1 97.75 38 THR B N 1
ATOM 2563 C CA . THR B 1 38 ? 12 5.371 -9.883 1 97.75 38 THR B CA 1
ATOM 2564 C C . THR B 1 38 ? 11.812 4.105 -9.047 1 97.75 38 THR B C 1
ATOM 2566 O O . THR B 1 38 ? 11.484 3.047 -9.578 1 97.75 38 THR B O 1
ATOM 2569 N N . THR B 1 39 ? 12.141 4.156 -7.816 1 97.75 39 THR B N 1
ATOM 2570 C CA . THR B 1 39 ? 11.805 3.164 -6.805 1 97.75 39 THR B CA 1
ATOM 2571 C C . THR B 1 39 ? 11.031 3.807 -5.652 1 97.75 39 THR B C 1
ATOM 2573 O O . THR B 1 39 ? 11.219 4.988 -5.359 1 97.75 39 THR B O 1
ATOM 2576 N N . LEU B 1 40 ? 10.188 3.055 -5.043 1 98.69 40 LEU B N 1
ATOM 2577 C CA . LEU B 1 40 ? 9.336 3.594 -3.986 1 98.69 40 LEU B CA 1
ATOM 2578 C C . LEU B 1 40 ? 9.609 2.893 -2.66 1 98.69 40 LEU B C 1
ATOM 2580 O O . LEU B 1 40 ? 9.336 1.699 -2.518 1 98.69 40 LEU B O 1
ATOM 2584 N N . GLN B 1 41 ? 10.203 3.637 -1.774 1 98.56 41 GLN B N 1
ATOM 2585 C CA . GLN B 1 41 ? 10.25 3.199 -0.384 1 98.56 41 GLN B CA 1
ATOM 2586 C C . GLN B 1 41 ? 8.945 3.51 0.338 1 98.56 41 GLN B C 1
ATOM 2588 O O . GLN B 1 41 ? 8.555 4.672 0.459 1 98.56 41 GLN B O 1
ATOM 2593 N N . TYR B 1 42 ? 8.258 2.473 0.743 1 98.69 42 TYR B N 1
ATOM 2594 C CA . TYR B 1 42 ? 6.949 2.568 1.389 1 98.69 42 TYR B CA 1
ATOM 2595 C C . TYR B 1 42 ? 7.086 2.488 2.904 1 98.69 42 TYR B C 1
ATOM 2597 O O . TYR B 1 42 ? 7.602 1.503 3.436 1 98.69 42 TYR B O 1
ATOM 2605 N N . GLU B 1 43 ? 6.609 3.543 3.627 1 97.56 43 GLU B N 1
ATOM 2606 C CA . GLU B 1 43 ? 6.621 3.555 5.086 1 97.56 43 GLU B CA 1
ATOM 2607 C C . GLU B 1 43 ? 5.289 4.059 5.641 1 97.56 43 GLU B C 1
ATOM 2609 O O . GLU B 1 43 ? 4.988 5.25 5.562 1 97.56 43 GLU B O 1
ATOM 2614 N N . SER B 1 44 ? 4.488 3.115 6.172 1 95.69 44 SER B N 1
ATOM 2615 C CA . SER B 1 44 ? 3.174 3.48 6.684 1 95.69 44 SER B CA 1
ATOM 2616 C C . SER B 1 44 ? 3.152 3.479 8.211 1 95.69 44 SER B C 1
ATOM 2618 O O . SER B 1 44 ? 2.166 3.893 8.82 1 95.69 44 SER B O 1
ATOM 2620 N N . ARG B 1 45 ? 4.312 3.102 8.875 1 92.25 45 ARG B N 1
ATOM 2621 C CA . ARG B 1 45 ? 4.355 2.938 10.328 1 92.25 45 ARG B CA 1
ATOM 2622 C C . ARG B 1 45 ? 4.547 4.281 11.023 1 92.25 45 ARG B C 1
ATOM 2624 O O . ARG B 1 45 ? 4.219 4.426 12.203 1 92.25 45 ARG B O 1
ATOM 2631 N N . LYS B 1 46 ? 5.137 5.211 10.297 1 92.94 46 LYS B N 1
ATOM 2632 C CA . LYS B 1 46 ? 5.391 6.559 10.805 1 92.94 46 LYS B CA 1
ATOM 2633 C C . LYS B 1 46 ? 5.121 7.609 9.734 1 92.94 46 LYS B C 1
ATOM 2635 O O . LYS B 1 46 ? 5.266 7.336 8.539 1 92.94 46 LYS B O 1
ATOM 2640 N N . PRO B 1 47 ? 4.777 8.789 10.156 1 94.06 47 PRO B N 1
ATOM 2641 C CA . PRO B 1 47 ? 4.43 9.844 9.211 1 94.06 47 PRO B CA 1
ATOM 2642 C C . PRO B 1 47 ? 5.652 10.562 8.648 1 94.06 47 PRO B C 1
ATOM 2644 O O . PRO B 1 47 ? 5.516 11.5 7.852 1 94.06 47 PRO B O 1
ATOM 2647 N N . GLY B 1 48 ? 6.855 10.227 9.039 1 94.94 48 GLY B N 1
ATOM 2648 C CA . GLY B 1 48 ? 8.164 10.719 8.641 1 94.94 48 GLY B CA 1
ATOM 2649 C C . GLY B 1 48 ? 9.297 9.797 9.047 1 94.94 48 GLY B C 1
ATOM 2650 O O . GLY B 1 48 ? 9.062 8.688 9.523 1 94.94 48 GLY B O 1
ATOM 2651 N N . PRO B 1 49 ? 10.508 10.289 8.836 1 95.06 49 PRO B N 1
ATOM 2652 C CA . PRO B 1 49 ? 11.648 9.445 9.188 1 95.06 49 PRO B CA 1
ATOM 2653 C C . PRO B 1 49 ? 11.656 9.039 10.664 1 95.06 49 PRO B C 1
ATOM 2655 O O . PRO B 1 49 ? 11.305 9.844 11.531 1 95.06 49 PRO B O 1
ATOM 2658 N N . PHE B 1 50 ? 12.039 7.746 10.82 1 93.5 50 PHE B N 1
ATOM 2659 C CA . PHE B 1 50 ? 12.18 7.242 12.188 1 93.5 50 PHE B CA 1
ATOM 2660 C C . PHE B 1 50 ? 13.281 7.988 12.93 1 93.5 50 PHE B C 1
ATOM 2662 O O . PHE B 1 50 ? 14.32 8.305 12.344 1 93.5 50 PHE B O 1
ATOM 2669 N N . THR B 1 51 ? 13.047 8.188 14.188 1 90.5 51 THR B N 1
ATOM 2670 C CA . THR B 1 51 ? 14.062 8.867 14.977 1 90.5 51 THR B CA 1
ATOM 2671 C C . THR B 1 51 ? 15.039 7.867 15.594 1 90.5 51 THR B C 1
ATOM 2673 O O . THR B 1 51 ? 16.109 8.25 16.062 1 90.5 51 THR B O 1
ATOM 2676 N N . ASP B 1 52 ? 14.656 6.637 15.594 1 90.5 52 ASP B N 1
ATOM 2677 C CA . ASP B 1 52 ? 15.461 5.621 16.281 1 90.5 52 ASP B CA 1
ATOM 2678 C C . ASP B 1 52 ? 16.359 4.875 15.289 1 90.5 52 ASP B C 1
ATOM 2680 O O . ASP B 1 52 ? 16.906 3.82 15.625 1 90.5 52 ASP B O 1
ATOM 2684 N N . ARG B 1 53 ? 16.422 5.32 14.062 1 93.62 53 ARG B N 1
ATOM 2685 C CA . ARG B 1 53 ? 17.281 4.727 13.039 1 93.62 53 ARG B CA 1
ATOM 2686 C C . ARG B 1 53 ? 17.906 5.805 12.164 1 93.62 53 ARG B C 1
ATOM 2688 O O . ARG B 1 53 ? 17.547 6.98 12.258 1 93.62 53 ARG B O 1
ATOM 2695 N N . PRO B 1 54 ? 18.922 5.402 11.375 1 93.25 54 PRO B N 1
ATOM 2696 C CA . PRO B 1 54 ? 19.578 6.406 10.547 1 93.25 54 PRO B CA 1
ATOM 2697 C C . PRO B 1 54 ? 18.625 7.145 9.625 1 93.25 54 PRO B C 1
ATOM 2699 O O . PRO B 1 54 ? 17.766 6.52 9 1 93.25 54 PRO B O 1
ATOM 2702 N N . ASP B 1 55 ? 18.766 8.438 9.602 1 94.75 55 ASP B N 1
ATOM 2703 C CA . ASP B 1 55 ? 17.938 9.289 8.758 1 94.75 55 ASP B CA 1
ATOM 2704 C C . ASP B 1 55 ? 18.219 9.031 7.277 1 94.75 55 ASP B C 1
ATOM 2706 O O . ASP B 1 55 ? 19.375 9.086 6.84 1 94.75 55 ASP B O 1
ATOM 2710 N N . PRO B 1 56 ? 17.188 8.766 6.535 1 96.44 56 PRO B N 1
ATOM 2711 C CA . PRO B 1 56 ? 17.422 8.383 5.145 1 96.44 56 PRO B CA 1
ATOM 2712 C C . PRO B 1 56 ? 17.984 9.523 4.297 1 96.44 56 PRO B C 1
ATOM 2714 O O . PRO B 1 56 ? 18.625 9.281 3.277 1 96.44 56 PRO B O 1
ATOM 2717 N N . PHE B 1 57 ? 17.75 10.766 4.664 1 96.62 57 PHE B N 1
ATOM 2718 C CA . PHE B 1 57 ? 18.328 11.891 3.947 1 96.62 57 PHE B CA 1
ATOM 2719 C C . PHE B 1 57 ? 19.812 12.039 4.27 1 96.62 57 PHE B C 1
ATOM 2721 O O . PHE B 1 57 ? 20.625 12.234 3.369 1 96.62 57 PHE B O 1
ATOM 2728 N N . ILE B 1 58 ? 20.141 11.922 5.551 1 95.25 58 ILE B N 1
ATOM 2729 C CA . ILE B 1 58 ? 21.516 12.055 6.004 1 95.25 58 ILE B CA 1
ATOM 2730 C C . ILE B 1 58 ? 22.375 10.938 5.395 1 95.25 58 ILE B C 1
ATOM 2732 O O . ILE B 1 58 ? 23.484 11.188 4.922 1 95.25 58 ILE B O 1
ATOM 2736 N N . ASN B 1 59 ? 21.844 9.773 5.281 1 95.19 59 ASN B N 1
ATOM 2737 C CA . ASN B 1 59 ? 22.594 8.625 4.785 1 95.19 59 ASN B CA 1
ATOM 2738 C C . ASN B 1 59 ? 22.422 8.453 3.279 1 95.19 59 ASN B C 1
ATOM 2740 O O . ASN B 1 59 ? 22.812 7.426 2.723 1 95.19 59 ASN B O 1
ATOM 2744 N N . ASP B 1 60 ? 21.734 9.367 2.688 1 96.31 60 ASP B N 1
ATOM 2745 C CA . ASP B 1 60 ? 21.609 9.453 1.236 1 96.31 60 ASP B CA 1
ATOM 2746 C C . ASP B 1 60 ? 20.906 8.211 0.679 1 96.31 60 ASP B C 1
ATOM 2748 O O . ASP B 1 60 ? 21.391 7.598 -0.273 1 96.31 60 ASP B O 1
ATOM 2752 N N . LYS B 1 61 ? 19.844 7.812 1.305 1 96.5 61 LYS B N 1
ATOM 2753 C CA . LYS B 1 61 ? 19.078 6.641 0.896 1 96.5 61 LYS B CA 1
ATOM 2754 C C . LYS B 1 61 ? 17.812 7.039 0.151 1 96.5 61 LYS B C 1
ATOM 2756 O O . LYS B 1 61 ? 17.188 6.211 -0.516 1 96.5 61 LYS B O 1
ATOM 2761 N N . VAL B 1 62 ? 17.453 8.281 0.249 1 98.12 62 VAL B N 1
ATOM 2762 C CA . VAL B 1 62 ? 16.234 8.781 -0.397 1 98.12 62 VAL B CA 1
ATOM 2763 C C . VAL B 1 62 ? 16.531 10.109 -1.091 1 98.12 62 VAL B C 1
ATOM 2765 O O . VAL B 1 62 ? 17.266 10.945 -0.561 1 98.12 62 VAL B O 1
ATOM 2768 N N . ASP B 1 63 ? 16.016 10.273 -2.268 1 98.56 63 ASP B N 1
ATOM 2769 C CA . ASP B 1 63 ? 16.172 11.516 -3.023 1 98.56 63 ASP B CA 1
ATOM 2770 C C . ASP B 1 63 ? 14.992 12.445 -2.797 1 98.56 63 ASP B C 1
ATOM 2772 O O . ASP B 1 63 ? 15.148 13.672 -2.789 1 98.56 63 ASP B O 1
ATOM 2776 N N . LEU B 1 64 ? 13.836 11.914 -2.66 1 98.62 64 LEU B N 1
ATOM 2777 C CA . LEU B 1 64 ? 12.562 12.617 -2.568 1 98.62 64 LEU B CA 1
ATOM 2778 C C . LEU B 1 64 ? 11.609 11.891 -1.629 1 98.62 64 LEU B C 1
ATOM 2780 O O . LEU B 1 64 ? 11.523 10.664 -1.656 1 98.62 64 LEU B O 1
ATOM 2784 N N . ALA B 1 65 ? 10.914 12.641 -0.778 1 98.81 65 ALA B N 1
ATOM 2785 C CA . ALA B 1 65 ? 9.992 11.992 0.15 1 98.81 65 ALA B CA 1
ATOM 2786 C C . ALA B 1 65 ? 8.727 12.82 0.331 1 98.81 65 ALA B C 1
ATOM 2788 O O . ALA B 1 65 ? 8.781 14.047 0.386 1 98.81 65 ALA B O 1
ATOM 2789 N N . PHE B 1 66 ? 7.641 12.156 0.436 1 98.81 66 PHE B N 1
ATOM 2790 C CA . PHE B 1 66 ? 6.348 12.734 0.785 1 98.81 66 PHE B CA 1
ATOM 2791 C C . PHE B 1 66 ? 6.016 12.469 2.248 1 98.81 66 PHE B C 1
ATOM 2793 O O . PHE B 1 66 ? 6.105 11.336 2.717 1 98.81 66 PHE B O 1
ATOM 2800 N N . MET B 1 67 ? 5.629 13.516 3.004 1 98 67 MET B N 1
ATOM 2801 C CA . MET B 1 67 ? 5.355 13.32 4.426 1 98 67 MET B CA 1
ATOM 2802 C C . MET B 1 67 ? 4.316 14.32 4.922 1 98 67 MET B C 1
ATOM 2804 O O . MET B 1 67 ? 3.854 15.172 4.16 1 98 67 MET B O 1
ATOM 2808 N N . THR B 1 68 ? 3.875 14.172 6.117 1 96.06 68 THR B N 1
ATOM 2809 C CA . THR B 1 68 ? 2.883 15.07 6.695 1 96.06 68 THR B CA 1
ATOM 2810 C C . THR B 1 68 ? 3.514 16.422 7.047 1 96.06 68 THR B C 1
ATOM 2812 O O . THR B 1 68 ? 4.727 16.5 7.246 1 96.06 68 THR B O 1
ATOM 2815 N N . ALA B 1 69 ? 2.652 17.406 7.148 1 94.94 69 ALA B N 1
ATOM 2816 C CA . ALA B 1 69 ? 3.129 18.719 7.547 1 94.94 69 ALA B CA 1
ATOM 2817 C C . ALA B 1 69 ? 3.777 18.688 8.93 1 94.94 69 ALA B C 1
ATOM 2819 O O . ALA B 1 69 ? 4.832 19.281 9.141 1 94.94 69 ALA B O 1
ATOM 2820 N N . ALA B 1 70 ? 3.164 17.922 9.828 1 92.38 70 ALA B N 1
ATOM 2821 C CA . ALA B 1 70 ? 3.699 17.812 11.188 1 92.38 70 ALA B CA 1
ATOM 2822 C C . ALA B 1 70 ? 5.094 17.188 11.172 1 92.38 70 ALA B C 1
ATOM 2824 O O . ALA B 1 70 ? 5.992 17.656 11.875 1 92.38 70 ALA B O 1
ATOM 2825 N N . ALA B 1 71 ? 5.27 16.156 10.391 1 93.75 71 ALA B N 1
ATOM 2826 C CA . ALA B 1 71 ? 6.562 15.484 10.305 1 93.75 71 ALA B CA 1
ATOM 2827 C C . ALA B 1 71 ? 7.629 16.422 9.742 1 93.75 71 ALA B C 1
ATOM 2829 O O . ALA B 1 71 ? 8.766 16.422 10.219 1 93.75 71 ALA B O 1
ATOM 2830 N N . TYR B 1 72 ? 7.273 17.203 8.758 1 95.56 72 TYR B N 1
ATOM 2831 C CA . TYR B 1 72 ? 8.219 18.141 8.164 1 95.56 72 TYR B CA 1
ATOM 2832 C C . TYR B 1 72 ? 8.602 19.234 9.164 1 95.56 72 TYR B C 1
ATOM 2834 O O . TYR B 1 72 ? 9.766 19.609 9.258 1 95.56 72 TYR B O 1
ATOM 2842 N N . MET B 1 73 ? 7.633 19.703 9.812 1 91.69 73 MET B N 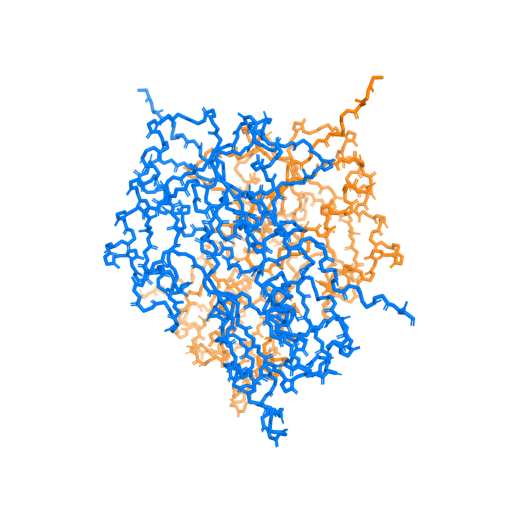1
ATOM 2843 C CA . MET B 1 73 ? 7.902 20.719 10.82 1 91.69 73 MET B CA 1
ATOM 2844 C C . MET B 1 73 ? 8.859 20.188 11.883 1 91.69 73 MET B C 1
ATOM 2846 O O . MET B 1 73 ? 9.758 20.906 12.328 1 91.69 73 MET B O 1
ATOM 2850 N N . LYS B 1 74 ? 8.648 18.969 12.273 1 89.06 74 LYS B N 1
ATOM 2851 C CA . LYS B 1 74 ? 9.57 18.344 13.211 1 89.06 74 LYS B CA 1
ATOM 2852 C C . LYS B 1 74 ? 10.969 18.234 12.617 1 89.06 74 LYS B C 1
ATOM 2854 O O . LYS B 1 74 ? 11.961 18.516 13.289 1 89.06 74 LYS B O 1
ATOM 2859 N N . LEU B 1 75 ? 11.031 17.812 11.406 1 91.56 75 LEU B N 1
ATOM 2860 C CA . LEU B 1 75 ? 12.305 17.719 10.703 1 91.56 75 LEU B CA 1
ATOM 2861 C C . LEU B 1 75 ? 13.016 19.062 10.672 1 91.56 75 LEU B C 1
ATOM 2863 O O . LEU B 1 75 ? 14.234 19.125 10.844 1 91.56 75 LEU B O 1
ATOM 2867 N N . ARG B 1 76 ? 12.32 20.094 10.438 1 90.12 76 ARG B N 1
ATOM 2868 C CA . ARG B 1 76 ? 12.867 21.453 10.391 1 90.12 76 ARG B CA 1
ATOM 2869 C C . ARG B 1 76 ? 13.383 21.875 11.766 1 90.12 76 ARG B C 1
ATOM 2871 O O . ARG B 1 76 ? 14.461 22.469 11.875 1 90.12 76 ARG B O 1
ATOM 2878 N N . LYS B 1 77 ? 12.578 21.578 12.711 1 87.12 77 LYS B N 1
ATOM 2879 C CA . LYS B 1 77 ? 12.969 21.922 14.078 1 87.12 77 LYS B CA 1
ATOM 2880 C C . LYS B 1 77 ? 14.266 21.234 14.477 1 87.12 77 LYS B C 1
ATOM 2882 O O . LYS B 1 77 ? 15.078 21.797 15.203 1 87.12 77 LYS B O 1
ATOM 2887 N N . GLU B 1 78 ? 14.414 20.047 13.945 1 89.31 78 GLU B N 1
ATOM 2888 C CA . GLU B 1 78 ? 15.609 19.281 14.25 1 89.31 78 GLU B CA 1
ATOM 2889 C C . GLU B 1 78 ? 16.781 19.734 13.383 1 89.31 78 GLU B C 1
ATOM 2891 O O . GLU B 1 78 ? 17.906 19.219 13.539 1 89.31 78 GLU B O 1
ATOM 2896 N N . ASN B 1 79 ? 16.641 20.672 12.578 1 91 79 ASN B N 1
ATOM 2897 C CA . ASN B 1 79 ? 17.656 21.234 11.703 1 91 79 ASN B CA 1
ATOM 2898 C C . ASN B 1 79 ? 18.375 20.141 10.914 1 91 79 ASN B C 1
ATOM 2900 O O . ASN B 1 79 ? 19.609 20.078 10.93 1 91 79 ASN B O 1
ATOM 2904 N N . ASN B 1 80 ? 17.594 19.281 10.359 1 91.06 80 ASN B N 1
ATOM 2905 C CA . ASN B 1 80 ? 18.188 18.25 9.523 1 91.06 80 ASN B CA 1
ATOM 2906 C C . ASN B 1 80 ? 19.062 18.844 8.414 1 91.06 80 ASN B C 1
ATOM 2908 O O . ASN B 1 80 ? 18.578 19.656 7.621 1 91.06 80 ASN B O 1
ATOM 2912 N N . PRO B 1 81 ? 20.297 18.5 8.32 1 93.5 81 PRO B N 1
ATOM 2913 C CA . PRO B 1 81 ? 21.219 19.172 7.398 1 93.5 81 PRO B CA 1
ATOM 2914 C C . PRO B 1 81 ? 21.078 18.672 5.961 1 93.5 81 PRO B C 1
ATOM 2916 O O . PRO B 1 81 ? 21.656 19.266 5.043 1 93.5 81 PRO B O 1
ATOM 2919 N N . SER B 1 82 ? 20.297 17.641 5.758 1 96.06 82 SER B N 1
ATOM 2920 C CA . SER B 1 82 ? 20.312 16.984 4.457 1 96.06 82 SER B CA 1
ATOM 2921 C C . SER B 1 82 ? 18.953 17.047 3.785 1 96.06 82 SER B C 1
ATOM 2923 O O . SER B 1 82 ? 18.766 16.5 2.695 1 96.06 82 SER B O 1
ATOM 2925 N N . ALA B 1 83 ? 17.984 17.641 4.414 1 96.25 83 ALA B N 1
ATOM 2926 C CA . ALA B 1 83 ? 16.625 17.672 3.887 1 96.25 83 ALA B CA 1
ATOM 2927 C C . ALA B 1 83 ? 16.188 19.109 3.576 1 96.25 83 ALA B C 1
ATOM 2929 O O . ALA B 1 83 ? 16.406 20.016 4.379 1 96.25 83 ALA B O 1
ATOM 2930 N N . ASP B 1 84 ? 15.641 19.297 2.393 1 96.31 84 ASP B N 1
ATOM 2931 C CA . ASP B 1 84 ? 15.086 20.594 1.981 1 96.31 84 ASP B CA 1
ATOM 2932 C C . ASP B 1 84 ? 13.641 20.438 1.51 1 96.31 84 ASP B C 1
ATOM 2934 O O . ASP B 1 84 ? 13.227 19.344 1.12 1 96.31 84 ASP B O 1
ATOM 2938 N N . LEU B 1 85 ? 12.914 21.562 1.591 1 97.62 85 LEU B N 1
ATOM 2939 C CA . LEU B 1 85 ? 11.57 21.578 1.012 1 97.62 85 LEU B CA 1
ATOM 2940 C C . LEU B 1 85 ? 11.641 21.766 -0.5 1 97.62 85 LEU B C 1
ATOM 2942 O O . LEU B 1 85 ? 12.336 22.656 -0.988 1 97.62 85 LEU B O 1
ATOM 2946 N N . LEU B 1 86 ? 11.055 20.844 -1.255 1 98.31 86 LEU B N 1
ATOM 2947 C CA . LEU B 1 86 ? 10.812 21.141 -2.664 1 98.31 86 LEU B CA 1
ATOM 2948 C C . LEU B 1 86 ? 9.742 22.203 -2.822 1 98.31 86 LEU B C 1
ATOM 2950 O O . LEU B 1 86 ? 8.719 22.172 -2.135 1 98.31 86 LEU B O 1
ATOM 2954 N N . ALA B 1 87 ? 9.875 23.156 -3.697 1 97.94 87 ALA B N 1
ATOM 2955 C CA . ALA B 1 87 ? 9.016 24.328 -3.82 1 97.94 87 ALA B CA 1
ATOM 2956 C C . ALA B 1 87 ? 7.746 24 -4.602 1 97.94 87 ALA B C 1
ATOM 2958 O O . ALA B 1 87 ? 7.352 24.734 -5.504 1 97.94 87 ALA B O 1
ATOM 2959 N N . VAL B 1 88 ? 7.164 22.906 -4.34 1 98.75 88 VAL B N 1
ATOM 2960 C CA . VAL B 1 88 ? 5.941 22.469 -5.008 1 98.75 88 VAL B CA 1
ATOM 2961 C C . VAL B 1 88 ? 5.145 21.547 -4.082 1 98.75 88 VAL B C 1
ATOM 2963 O O . VAL B 1 88 ? 5.719 20.875 -3.225 1 98.75 88 VAL B O 1
ATOM 2966 N N . THR B 1 89 ? 3.887 21.562 -4.113 1 98.69 89 THR B N 1
ATOM 2967 C CA . THR B 1 89 ? 3 20.734 -3.309 1 98.69 89 THR B CA 1
ATOM 2968 C C . THR B 1 89 ? 1.711 20.422 -4.066 1 98.69 89 THR B C 1
ATOM 2970 O O . THR B 1 89 ? 1.3 21.203 -4.938 1 98.69 89 THR B O 1
ATOM 2973 N N . PRO B 1 90 ? 1.098 19.297 -3.787 1 98.5 90 PRO B N 1
ATOM 2974 C CA . PRO B 1 90 ? -0.202 19.031 -4.406 1 98.5 90 PRO B CA 1
ATOM 2975 C C . PRO B 1 90 ? -1.323 19.875 -3.816 1 98.5 90 PRO B C 1
ATOM 2977 O O . PRO B 1 90 ? -1.262 20.266 -2.646 1 98.5 90 PRO B O 1
ATOM 2980 N N . VAL B 1 91 ? -2.301 20.172 -4.648 1 98.44 91 VAL B N 1
ATOM 2981 C CA . VAL B 1 91 ? -3.533 20.859 -4.262 1 98.44 91 VAL B CA 1
ATOM 2982 C C . VAL B 1 91 ? -4.719 19.906 -4.414 1 98.44 91 VAL B C 1
ATOM 2984 O O . VAL B 1 91 ? -4.93 19.344 -5.492 1 98.44 91 VAL B O 1
ATOM 2987 N N . PHE B 1 92 ? -5.445 19.75 -3.377 1 98 92 PHE B N 1
ATOM 2988 C CA . PHE B 1 92 ? -6.527 18.766 -3.375 1 98 92 PHE B CA 1
ATOM 2989 C C . PHE B 1 92 ? -7.883 19.469 -3.432 1 98 92 PHE B C 1
ATOM 2991 O O . PHE B 1 92 ? -8.039 20.578 -2.916 1 98 92 PHE B O 1
ATOM 2998 N N . ALA B 1 93 ? -8.828 18.766 -4.043 1 96.88 93 ALA B N 1
ATOM 2999 C CA . ALA B 1 93 ? -10.211 19.234 -4.062 1 96.88 93 ALA B CA 1
ATOM 3000 C C . ALA B 1 93 ? -10.844 19.125 -2.678 1 96.88 93 ALA B C 1
ATOM 3002 O O . ALA B 1 93 ? -10.578 18.188 -1.936 1 96.88 93 ALA B O 1
ATOM 3003 N N . HIS B 1 94 ? -11.555 20.078 -2.314 1 97.31 94 HIS B N 1
ATOM 3004 C CA . HIS B 1 94 ? -12.367 20.109 -1.105 1 97.31 94 HIS B CA 1
ATOM 3005 C C . HIS B 1 94 ? -13.406 21.234 -1.178 1 97.31 94 HIS B C 1
ATOM 3007 O O . HIS B 1 94 ? -13.156 22.281 -1.756 1 97.31 94 HIS B O 1
ATOM 3013 N N . GLN B 1 95 ? -14.516 20.984 -0.564 1 95.94 95 GLN B N 1
ATOM 3014 C CA . GLN B 1 95 ? -15.602 21.953 -0.659 1 95.94 95 GLN B CA 1
ATOM 3015 C C . GLN B 1 95 ? -15.188 23.312 -0.082 1 95.94 95 GLN B C 1
ATOM 3017 O O . GLN B 1 95 ? -15.656 24.344 -0.538 1 95.94 95 GLN B O 1
ATOM 3022 N N . MET B 1 96 ? -14.344 23.281 0.935 1 96.69 96 MET B N 1
ATOM 3023 C CA . MET B 1 96 ? -13.914 24.531 1.568 1 96.69 96 MET B CA 1
ATOM 3024 C C . MET B 1 96 ? -12.727 25.141 0.828 1 96.69 96 MET B C 1
ATOM 3026 O O . MET B 1 96 ? -12.312 26.25 1.124 1 96.69 96 MET B O 1
ATOM 3030 N N . ASN B 1 97 ? -12.148 24.375 -0.152 1 97 97 ASN B N 1
ATOM 3031 C CA . ASN B 1 97 ? -11.023 24.875 -0.927 1 97 97 ASN B CA 1
ATOM 3032 C C . ASN B 1 97 ? -11.484 25.547 -2.219 1 97 97 ASN B C 1
ATOM 3034 O O . ASN B 1 97 ? -11.055 25.172 -3.309 1 97 97 ASN B O 1
ATOM 3038 N N . VAL B 1 98 ? -12.188 26.609 -2.104 1 95.38 98 VAL B N 1
ATOM 3039 C CA . VAL B 1 98 ? -12.875 27.25 -3.221 1 95.38 98 VAL B CA 1
ATOM 3040 C C . VAL B 1 98 ? -11.852 27.891 -4.148 1 95.38 98 VAL B C 1
ATOM 3042 O O . VAL B 1 98 ? -12.078 28 -5.359 1 95.38 98 VAL B O 1
ATOM 3045 N N . ASN B 1 99 ? -10.734 28.25 -3.652 1 95.81 99 ASN B N 1
ATOM 3046 C CA . ASN B 1 99 ? -9.75 28.969 -4.457 1 95.81 99 ASN B CA 1
ATOM 3047 C C . ASN B 1 99 ? -8.641 28.031 -4.938 1 95.81 99 ASN B C 1
ATOM 3049 O O . ASN B 1 99 ? -7.637 28.484 -5.492 1 95.81 99 ASN B O 1
ATOM 3053 N N . ASN B 1 100 ? -8.758 26.719 -4.629 1 96.69 100 ASN B N 1
ATOM 3054 C CA . ASN B 1 100 ? -7.797 25.719 -5.066 1 96.69 100 ASN B CA 1
ATOM 3055 C C . ASN B 1 100 ? -6.375 26.078 -4.645 1 96.69 100 ASN B C 1
ATOM 3057 O O . ASN B 1 100 ? -5.457 26.078 -5.469 1 96.69 100 ASN B O 1
ATOM 3061 N N . LYS B 1 101 ? -6.258 26.422 -3.379 1 97.12 101 LYS B N 1
ATOM 3062 C CA . LYS B 1 101 ? -4.965 26.766 -2.795 1 97.12 101 LYS B CA 1
ATOM 3063 C C . LYS B 1 101 ? -4.367 25.578 -2.041 1 97.12 101 LYS B C 1
ATOM 3065 O O . LYS B 1 101 ? -5.094 24.672 -1.631 1 97.12 101 LYS B O 1
ATOM 3070 N N . PRO B 1 102 ? -2.986 25.531 -1.903 1 97.31 102 PRO B N 1
ATOM 3071 C CA . PRO B 1 102 ? -2.346 24.469 -1.144 1 97.31 102 PRO B CA 1
ATOM 3072 C C . PRO B 1 102 ? -2.84 24.375 0.298 1 97.31 102 PRO B C 1
ATOM 3074 O O . PRO B 1 102 ? -3.191 25.406 0.892 1 97.31 102 PRO B O 1
ATOM 3077 N N . GLY B 1 103 ? -2.709 23.172 0.788 1 95.75 103 GLY B N 1
ATOM 3078 C CA . GLY B 1 103 ? -3.186 22.891 2.133 1 95.75 103 GLY B CA 1
ATOM 3079 C C . GLY B 1 103 ? -4.281 21.844 2.172 1 95.75 103 GLY B C 1
ATOM 3080 O O . GLY B 1 103 ? -4.641 21.281 1.14 1 95.75 103 GLY B O 1
ATOM 3081 N N . TYR B 1 104 ? -4.758 21.531 3.375 1 96.81 104 TYR B N 1
ATOM 3082 C CA . TYR B 1 104 ? -5.824 20.562 3.592 1 96.81 104 TYR B CA 1
ATOM 3083 C C . TYR B 1 104 ? -6.633 20.906 4.836 1 96.81 104 TYR B C 1
ATOM 3085 O O . TYR B 1 104 ? -6.434 21.953 5.441 1 96.81 104 TYR B O 1
ATOM 3093 N N . PHE B 1 105 ? -7.594 20 5.133 1 97.19 105 PHE B N 1
ATOM 3094 C CA . PHE B 1 105 ? -8.531 20.328 6.203 1 97.19 105 PHE B CA 1
ATOM 3095 C C . PHE B 1 105 ? -8.734 19.141 7.129 1 97.19 105 PHE B C 1
ATOM 3097 O O . PHE B 1 105 ? -8.289 18.031 6.828 1 97.19 105 PHE B O 1
ATOM 3104 N N . SER B 1 106 ? -9.219 19.469 8.25 1 97.38 106 SER B N 1
ATOM 3105 C CA . SER B 1 106 ? -9.727 18.469 9.188 1 97.38 106 SER B CA 1
ATOM 3106 C C . SER B 1 106 ? -11.25 18.391 9.141 1 97.38 106 SER B C 1
ATOM 3108 O O . SER B 1 106 ? -11.93 19.359 9.5 1 97.38 106 SER B O 1
ATOM 3110 N N . ASP B 1 107 ? -11.734 17.266 8.758 1 98.06 107 ASP B N 1
ATOM 3111 C CA . ASP B 1 107 ? -13.18 17.062 8.688 1 98.06 107 ASP B CA 1
ATOM 3112 C C . ASP B 1 107 ? -13.703 16.375 9.945 1 98.06 107 ASP B C 1
ATOM 3114 O O . ASP B 1 107 ? -13.312 15.234 10.242 1 98.06 107 ASP B O 1
ATOM 3118 N N . ILE B 1 108 ? -14.547 17.062 10.656 1 98.19 108 ILE B N 1
ATOM 3119 C CA . ILE B 1 108 ? -15.211 16.469 11.812 1 98.19 108 ILE B CA 1
ATOM 3120 C C . ILE B 1 108 ? -16.406 15.641 11.344 1 98.19 108 ILE B C 1
ATOM 3122 O O . ILE B 1 108 ? -17.344 16.172 10.75 1 98.19 108 ILE B O 1
ATOM 3126 N N . ILE B 1 109 ? -16.328 14.344 11.711 1 97.5 109 ILE B N 1
ATOM 3127 C CA . ILE B 1 109 ? -17.375 13.469 11.18 1 97.5 109 ILE B CA 1
ATOM 3128 C C . ILE B 1 109 ? -18.109 12.805 12.328 1 97.5 109 ILE B C 1
ATOM 3130 O O . ILE B 1 109 ? -17.531 12.562 13.398 1 97.5 109 ILE B O 1
ATOM 3134 N N . ILE B 1 110 ? -19.375 12.508 12.125 1 97.19 110 ILE B N 1
ATOM 3135 C CA . ILE B 1 110 ? -20.234 11.773 13.047 1 97.19 110 ILE B CA 1
ATOM 3136 C C . ILE B 1 110 ? -21.031 10.719 12.281 1 97.19 110 ILE B C 1
ATOM 3138 O O . ILE B 1 110 ? -21.062 10.734 11.055 1 97.19 110 ILE B O 1
ATOM 3142 N N . HIS B 1 111 ? -21.531 9.82 13.062 1 95.12 111 HIS B N 1
ATOM 3143 C CA . HIS B 1 111 ? -22.484 8.891 12.461 1 95.12 111 HIS B CA 1
ATOM 3144 C C . HIS B 1 111 ? -23.828 9.57 12.195 1 95.12 111 HIS B C 1
ATOM 3146 O O . HIS B 1 111 ? -24.266 10.414 12.977 1 95.12 111 HIS B O 1
ATOM 3152 N N . ARG B 1 112 ? -24.5 9.164 11.203 1 91.75 112 ARG B N 1
ATOM 3153 C CA . ARG B 1 112 ? -25.766 9.758 10.812 1 91.75 112 ARG B CA 1
ATOM 3154 C C . ARG B 1 112 ? -26.781 9.672 11.945 1 91.75 112 ARG B C 1
ATOM 3156 O O . ARG B 1 112 ? -27.625 10.562 12.102 1 91.75 112 ARG B O 1
ATOM 3163 N N . ASP B 1 113 ? -26.641 8.688 12.789 1 89.12 113 ASP B N 1
ATOM 3164 C CA . ASP B 1 113 ? -27.547 8.492 13.906 1 89.12 113 ASP B CA 1
ATOM 3165 C C . ASP B 1 113 ? -27.5 9.672 14.875 1 89.12 113 ASP B C 1
ATOM 3167 O O . ASP B 1 113 ? -28.484 9.961 15.562 1 89.12 113 ASP B O 1
ATOM 3171 N N . LYS B 1 114 ? -26.391 10.312 14.914 1 82.88 114 LYS B N 1
ATOM 3172 C CA . LYS B 1 114 ? -26.219 11.398 15.883 1 82.88 114 LYS B CA 1
ATOM 3173 C C . LYS B 1 114 ? -26.969 12.648 15.445 1 82.88 114 LYS B C 1
ATOM 3175 O O . LYS B 1 114 ? -27.297 13.5 16.266 1 82.88 114 LYS B O 1
ATOM 3180 N N . LYS B 1 115 ? -27.125 12.758 14.234 1 77.94 115 LYS B N 1
ATOM 3181 C CA . LYS B 1 115 ? -27.906 13.891 13.758 1 77.94 115 LYS B CA 1
ATOM 3182 C C . LYS B 1 115 ? -29.344 13.82 14.273 1 77.94 115 LYS B C 1
ATOM 3184 O O . LYS B 1 115 ? -29.938 14.852 14.602 1 77.94 115 LYS B O 1
ATOM 3189 N N . ALA B 1 116 ? -29.672 12.734 14.383 1 73.69 116 ALA B N 1
ATOM 3190 C CA . ALA B 1 116 ? -31.016 12.523 14.922 1 73.69 116 ALA B CA 1
ATOM 3191 C C . ALA B 1 116 ? -31.109 12.984 16.375 1 73.69 116 ALA B C 1
ATOM 3193 O O . ALA B 1 116 ? -32.188 13.289 16.875 1 73.69 116 ALA B O 1
ATOM 3194 N N . HIS B 1 117 ? -30.016 13.148 16.953 1 78.81 117 HIS B N 1
ATOM 3195 C CA . HIS B 1 117 ? -30 13.555 18.359 1 78.81 117 HIS B CA 1
ATOM 3196 C C . HIS B 1 117 ? -29.594 15.016 18.5 1 78.81 117 HIS B C 1
ATOM 3198 O O . HIS B 1 117 ? -28.984 15.398 19.5 1 78.81 117 HIS B O 1
ATOM 3204 N N . ASN B 1 118 ? -29.719 15.789 17.516 1 82.56 118 ASN B N 1
ATOM 3205 C CA . ASN B 1 118 ? -29.594 17.234 17.484 1 82.56 118 ASN B CA 1
ATOM 3206 C C . ASN B 1 118 ? -28.125 17.672 17.609 1 82.56 118 ASN B C 1
ATOM 3208 O O . ASN B 1 118 ? -27.812 18.641 18.312 1 82.56 118 ASN B O 1
ATOM 3212 N N . VAL B 1 119 ? -27.234 16.844 17.203 1 89.25 119 VAL B N 1
ATOM 3213 C CA . VAL B 1 119 ? -25.844 17.25 17.078 1 89.25 119 VAL B CA 1
ATOM 3214 C C . VAL B 1 119 ? -25.656 18.078 15.82 1 89.25 119 VAL B C 1
ATOM 3216 O O . VAL B 1 119 ? -25.797 17.562 14.703 1 89.25 119 VAL B O 1
ATOM 3219 N N . ASN B 1 120 ? -25.328 19.375 16.016 1 91.31 120 ASN B N 1
ATOM 3220 C CA . ASN B 1 120 ? -25.234 20.266 14.859 1 91.31 120 ASN B CA 1
ATOM 3221 C C . ASN B 1 120 ? -23.875 20.969 14.797 1 91.31 120 ASN B C 1
ATOM 3223 O O . ASN B 1 120 ? -23.484 21.453 13.742 1 91.31 120 ASN B O 1
ATOM 3227 N N . THR B 1 121 ? -23.281 21 15.938 1 93.31 121 THR B N 1
ATOM 3228 C CA . THR B 1 121 ? -21.984 21.672 16 1 93.31 121 THR B CA 1
ATOM 3229 C C . THR B 1 121 ? -20.984 20.844 16.797 1 93.31 121 THR B C 1
ATOM 3231 O O . THR B 1 121 ? -21.359 19.891 17.484 1 93.31 121 THR B O 1
ATOM 3234 N N . LEU B 1 122 ? -19.766 21.266 16.688 1 95.5 122 LEU B N 1
ATOM 3235 C CA . LEU B 1 122 ? -18.688 20.594 17.422 1 95.5 122 LEU B CA 1
ATOM 3236 C C . LEU B 1 122 ? -18.969 20.609 18.922 1 95.5 122 LEU B C 1
ATOM 3238 O O . LEU B 1 122 ? -18.719 19.625 19.609 1 95.5 122 LEU B O 1
ATOM 3242 N N . LEU B 1 123 ? -19.531 21.703 19.422 1 94.88 123 LEU B N 1
ATOM 3243 C CA . LEU B 1 123 ? -19.766 21.844 20.859 1 94.88 123 LEU B CA 1
ATOM 3244 C C . LEU B 1 123 ? -20.844 20.891 21.344 1 94.88 123 LEU B C 1
ATOM 3246 O O . LEU B 1 123 ? -20.891 20.547 22.531 1 94.88 123 LEU B O 1
ATOM 3250 N N . ASP B 1 124 ? -21.719 20.422 20.438 1 95.25 124 ASP B N 1
ATOM 3251 C CA . ASP B 1 124 ? -22.766 19.469 20.781 1 95.25 124 ASP B CA 1
ATOM 3252 C C . ASP B 1 124 ? -22.156 18.094 21.062 1 95.25 124 ASP B C 1
ATOM 3254 O O . ASP B 1 124 ? -22.844 17.203 21.578 1 95.25 124 ASP B O 1
ATOM 3258 N N . LEU B 1 125 ? -20.891 18 20.859 1 96.06 125 LEU B N 1
ATOM 3259 C CA . LEU B 1 125 ? -20.25 16.688 21 1 96.06 125 LEU B CA 1
ATOM 3260 C C . LEU B 1 125 ? -19.609 16.531 22.359 1 96.06 125 LEU B C 1
ATOM 3262 O O . LEU B 1 125 ? -18.891 15.562 22.625 1 96.06 125 LEU B O 1
ATOM 3266 N N . ARG B 1 126 ? -19.875 17.5 23.25 1 94.62 126 ARG B N 1
ATOM 3267 C CA . ARG B 1 126 ? -19.344 17.422 24.594 1 94.62 126 ARG B CA 1
ATOM 3268 C C . ARG B 1 126 ? -19.703 16.109 25.266 1 94.62 126 ARG B C 1
ATOM 3270 O O . ARG B 1 126 ? -20.859 15.672 25.219 1 94.62 126 ARG B O 1
ATOM 3277 N N . GLY B 1 127 ? -18.641 15.484 25.828 1 95.38 127 GLY B N 1
ATOM 3278 C CA . GLY B 1 127 ? -18.875 14.266 26.578 1 95.38 127 GLY B CA 1
ATOM 3279 C C . GLY B 1 127 ? -18.922 13.023 25.703 1 95.38 127 GLY B C 1
ATOM 3280 O O . GLY B 1 127 ? -19.062 11.906 26.219 1 95.38 127 GLY B O 1
ATOM 3281 N N . CYS B 1 128 ? -18.781 13.188 24.438 1 95.44 128 CYS B N 1
ATOM 3282 C CA . CYS B 1 128 ? -18.844 12.07 23.5 1 95.44 128 CYS B CA 1
ATOM 3283 C C . CYS B 1 128 ? -17.469 11.453 23.297 1 95.44 128 CYS B C 1
ATOM 3285 O O . CYS B 1 128 ? -16.453 12.117 23.516 1 95.44 128 CYS B O 1
ATOM 3287 N N . ALA B 1 129 ? -17.5 10.211 22.875 1 97.06 129 ALA B N 1
ATOM 3288 C CA . ALA B 1 129 ? -16.25 9.508 22.562 1 97.06 129 ALA B CA 1
ATOM 3289 C C . ALA B 1 129 ? -15.641 10.023 21.266 1 97.06 129 ALA B C 1
ATOM 3291 O O . ALA B 1 129 ? -16.312 10.078 20.234 1 97.06 129 ALA B O 1
ATOM 3292 N N . PHE B 1 130 ? -14.398 10.398 21.375 1 97.75 130 PHE B N 1
ATOM 3293 C CA . PHE B 1 130 ? -13.648 10.992 20.266 1 97.75 130 PHE B CA 1
ATOM 3294 C C . PHE B 1 130 ? -12.57 10.031 19.766 1 97.75 130 PHE B C 1
ATOM 3296 O O . PHE B 1 130 ? -11.695 9.625 20.531 1 97.75 130 PHE B O 1
ATOM 3303 N N . ALA B 1 131 ? -12.664 9.617 18.453 1 98.25 131 ALA B N 1
ATOM 3304 C CA . ALA B 1 131 ? -11.602 8.844 17.812 1 98.25 131 ALA B CA 1
ATOM 3305 C C . ALA B 1 131 ? -10.602 9.75 17.109 1 98.25 131 ALA B C 1
ATOM 3307 O O . ALA B 1 131 ? -11 10.664 16.375 1 98.25 131 ALA B O 1
ATOM 3308 N N . TYR B 1 132 ? -9.312 9.555 17.359 1 96.62 132 TYR B N 1
ATOM 3309 C CA . TYR B 1 132 ? -8.258 10.328 16.719 1 96.62 132 TYR B CA 1
ATOM 3310 C C . TYR B 1 132 ? -7.113 9.43 16.266 1 96.62 132 TYR B C 1
ATOM 3312 O O . TYR B 1 132 ? -6.91 8.352 16.828 1 96.62 132 TYR B O 1
ATOM 3320 N N . SER B 1 133 ? -6.41 9.875 15.203 1 95 133 SER B N 1
ATOM 3321 C CA . SER B 1 133 ? -5.367 9.031 14.617 1 95 133 SER B CA 1
ATOM 3322 C C . SER B 1 133 ? -4.148 8.953 15.531 1 95 133 SER B C 1
ATOM 3324 O O . SER B 1 133 ? -3.699 7.859 15.883 1 95 133 SER B O 1
ATOM 3326 N N . ASP B 1 134 ? -3.572 10.094 15.828 1 92.62 134 ASP B N 1
ATOM 3327 C CA . ASP B 1 134 ? -2.371 10.211 16.656 1 92.62 134 ASP B CA 1
ATOM 3328 C C . ASP B 1 134 ? -2.309 11.578 17.328 1 92.62 134 ASP B C 1
ATOM 3330 O O . ASP B 1 134 ? -2.836 12.562 16.812 1 92.62 134 ASP B O 1
ATOM 3334 N N . GLU B 1 135 ? -1.544 11.648 18.453 1 91.19 135 GLU B N 1
ATOM 3335 C CA . GLU B 1 135 ? -1.479 12.883 19.219 1 91.19 135 GLU B CA 1
ATOM 3336 C C . GLU B 1 135 ? -0.752 13.977 18.438 1 91.19 135 GLU B C 1
ATOM 3338 O O . GLU B 1 135 ? -1.007 15.164 18.641 1 91.19 135 GLU B O 1
ATOM 3343 N N . GLU B 1 136 ? 0.075 13.57 17.531 1 88.5 136 GLU B N 1
ATOM 3344 C CA . GLU B 1 136 ? 0.903 14.539 16.828 1 88.5 136 GLU B CA 1
ATOM 3345 C C . GLU B 1 136 ? 0.254 14.969 15.508 1 88.5 136 GLU B C 1
ATOM 3347 O O . GLU B 1 136 ? 0.729 15.898 14.852 1 88.5 136 GLU B O 1
ATOM 3352 N N . SER B 1 137 ? -0.816 14.305 15.211 1 92.5 137 SER B N 1
ATOM 3353 C CA . SER B 1 137 ? -1.491 14.609 13.953 1 92.5 137 SER B CA 1
ATOM 3354 C C . SER B 1 137 ? -2.078 16.016 13.969 1 92.5 137 SER B C 1
ATOM 3356 O O . SER B 1 137 ? -2.756 16.406 14.922 1 92.5 137 SER B O 1
ATOM 3358 N N . LEU B 1 138 ? -1.843 16.812 12.961 1 93.69 138 LEU B N 1
ATOM 3359 C CA . LEU B 1 138 ? -2.395 18.156 12.875 1 93.69 138 LEU B CA 1
ATOM 3360 C C . LEU B 1 138 ? -3.904 18.125 12.68 1 93.69 138 LEU B C 1
ATOM 3362 O O . LEU B 1 138 ? -4.652 18.781 13.414 1 93.69 138 LEU B O 1
ATOM 3366 N N . SER B 1 139 ? -4.32 17.328 11.719 1 95.44 139 SER B N 1
ATOM 3367 C CA . SER B 1 139 ? -5.738 17.312 11.367 1 95.44 139 SER B CA 1
ATOM 3368 C C . SER B 1 139 ? -6.523 16.359 12.266 1 95.44 139 SER B C 1
ATOM 3370 O O . SER B 1 139 ? -7.742 16.484 12.391 1 95.44 139 SER B O 1
ATOM 3372 N N . GLY B 1 140 ? -5.805 15.438 12.875 1 95.31 140 GLY B N 1
ATOM 3373 C CA . GLY B 1 140 ? -6.504 14.438 13.664 1 95.31 140 GLY B CA 1
ATOM 3374 C C . GLY B 1 140 ? -6.656 14.828 15.125 1 95.31 140 GLY B C 1
ATOM 3375 O O . GLY B 1 140 ? -7.527 14.305 15.828 1 95.31 140 GLY B O 1
ATOM 3376 N N . SER B 1 141 ? -5.758 15.789 15.594 1 93.88 141 SER B N 1
ATOM 3377 C CA . SER B 1 141 ? -5.766 16.047 17.031 1 93.88 141 SER B CA 1
ATOM 3378 C C . SER B 1 141 ? -5.461 17.516 17.328 1 93.88 141 SER B C 1
ATOM 3380 O O . SER B 1 141 ? -6.23 18.188 18.016 1 93.88 141 SER B O 1
ATOM 3382 N N . LYS B 1 142 ? -4.43 18.062 16.844 1 92.25 142 LYS B N 1
ATOM 3383 C CA . LYS B 1 142 ? -3.916 19.359 17.25 1 92.25 142 LYS B CA 1
ATOM 3384 C C . LYS B 1 142 ? -4.906 20.469 16.906 1 92.25 142 LYS B C 1
ATOM 3386 O O . LYS B 1 142 ? -5.16 21.359 17.734 1 92.25 142 LYS B O 1
ATOM 3391 N N . ILE B 1 143 ? -5.449 20.453 15.75 1 94.12 143 ILE B N 1
ATOM 3392 C CA . ILE B 1 143 ? -6.359 21.531 15.344 1 94.12 143 ILE B CA 1
ATOM 3393 C C . ILE B 1 143 ? -7.648 21.438 16.156 1 94.12 143 ILE B C 1
ATOM 3395 O O . ILE B 1 143 ? -8.297 22.453 16.406 1 94.12 143 ILE B O 1
ATOM 3399 N N . VAL B 1 144 ? -8.031 20.219 16.516 1 94.75 144 VAL B N 1
ATOM 3400 C CA . VAL B 1 144 ? -9.219 20.016 17.344 1 94.75 144 VAL B CA 1
ATOM 3401 C C . VAL B 1 144 ? -9.016 20.688 18.703 1 94.75 144 VAL B C 1
ATOM 3403 O O . VAL B 1 144 ? -9.867 21.469 19.156 1 94.75 144 VAL B O 1
ATOM 3406 N N . LEU B 1 145 ? -7.918 20.438 19.297 1 92.56 145 LEU B N 1
ATOM 3407 C CA . LEU B 1 145 ? -7.598 21 20.594 1 92.56 145 LEU B CA 1
ATOM 3408 C C . LEU B 1 145 ? -7.539 22.531 20.516 1 92.56 145 LEU B C 1
ATOM 3410 O O . LEU B 1 145 ? -8.094 23.219 21.391 1 92.56 145 LEU B O 1
ATOM 3414 N N . LYS B 1 146 ? -6.891 23 19.578 1 91.38 146 LYS B N 1
ATOM 3415 C CA . LYS B 1 146 ? -6.785 24.453 19.391 1 91.38 146 LYS B CA 1
ATOM 3416 C C . LYS B 1 146 ? -8.164 25.078 19.234 1 91.38 146 LYS B C 1
ATOM 3418 O O . LYS B 1 146 ? -8.445 26.125 19.828 1 91.38 146 LYS B O 1
ATOM 3423 N N . THR B 1 147 ? -8.969 24.453 18.406 1 93.75 147 THR B N 1
ATOM 3424 C CA . THR B 1 147 ? -10.305 24.969 18.141 1 93.75 147 THR B CA 1
ATOM 3425 C C . THR B 1 147 ? -11.148 24.953 19.422 1 93.75 147 THR B C 1
ATOM 3427 O O . THR B 1 147 ? -11.836 25.938 19.719 1 93.75 147 THR B O 1
ATOM 3430 N N . LEU B 1 148 ? -11.094 23.875 20.125 1 94.19 148 LEU B N 1
ATOM 3431 C CA . LEU B 1 148 ? -11.852 23.766 21.375 1 94.19 148 LEU B CA 1
ATOM 3432 C C . LEU B 1 148 ? -11.383 24.812 22.375 1 94.19 148 LEU B C 1
ATOM 3434 O O . LEU B 1 148 ? -12.211 25.453 23.031 1 94.19 148 LEU B O 1
ATOM 3438 N N . LYS B 1 149 ? -10.172 25 22.484 1 91.56 149 LYS B N 1
ATOM 3439 C CA . LYS B 1 149 ? -9.633 26.016 23.375 1 91.56 149 LYS B CA 1
ATOM 3440 C C . LYS B 1 149 ? -10.148 27.406 23 1 91.56 149 LYS B C 1
ATOM 3442 O O . LYS B 1 149 ? -10.555 28.188 23.859 1 91.56 149 LYS B O 1
ATOM 3447 N N . ALA B 1 150 ? -10.094 27.703 21.766 1 91.75 150 ALA B N 1
ATOM 3448 C CA . ALA B 1 150 ? -10.555 28.984 21.25 1 91.75 150 ALA B CA 1
ATOM 3449 C C . ALA B 1 150 ? -12.031 29.203 21.562 1 91.75 150 ALA B C 1
ATOM 3451 O O . ALA B 1 150 ? -12.492 30.344 21.656 1 91.75 150 ALA B O 1
ATOM 3452 N N . ARG B 1 151 ? -12.711 28.078 21.75 1 93.81 151 ARG B N 1
ATOM 3453 C CA . ARG B 1 151 ? -14.141 28.156 22.016 1 93.81 151 ARG B CA 1
ATOM 3454 C C . ARG B 1 151 ? -14.438 28.031 23.5 1 93.81 151 ARG B C 1
ATOM 3456 O O . ARG B 1 151 ? -15.57 27.75 23.891 1 93.81 151 ARG B O 1
ATOM 3463 N N . GLY B 1 152 ? -13.438 28.078 24.281 1 92.38 152 GLY B N 1
ATOM 3464 C CA . GLY B 1 152 ? -13.586 28.109 25.719 1 92.38 152 GLY B CA 1
ATOM 3465 C C . GLY B 1 152 ? -13.68 26.719 26.344 1 92.38 152 GLY B C 1
ATOM 3466 O O . GLY B 1 152 ? -14.156 26.578 27.469 1 92.38 152 GLY B O 1
ATOM 3467 N N . GLU B 1 153 ? -13.336 25.766 25.531 1 92.44 153 GLU B N 1
ATOM 3468 C CA . GLU B 1 153 ? -13.391 24.391 26.031 1 92.44 153 GLU B CA 1
ATOM 3469 C C . GLU B 1 153 ? -12.016 23.891 26.453 1 92.44 153 GLU B C 1
ATOM 3471 O O . GLU B 1 153 ? -11.008 24.562 26.203 1 92.44 153 GLU B O 1
ATOM 3476 N N . ASN B 1 154 ? -11.992 22.75 27.219 1 86.44 154 ASN B N 1
ATOM 3477 C CA . ASN B 1 154 ? -10.766 22.094 27.625 1 86.44 154 ASN B CA 1
ATOM 3478 C C . ASN B 1 154 ? -10.883 20.578 27.516 1 86.44 154 ASN B C 1
ATOM 3480 O O . ASN B 1 154 ? -11.773 20.062 26.828 1 86.44 154 ASN B O 1
ATOM 3484 N N . ALA B 1 155 ? -9.945 19.906 28.078 1 83.38 155 ALA B N 1
ATOM 3485 C CA . ALA B 1 155 ? -9.852 18.469 27.938 1 83.38 155 ALA B CA 1
ATOM 3486 C C . ALA B 1 155 ? -11.094 17.781 28.5 1 83.38 155 ALA B C 1
ATOM 3488 O O . ALA B 1 155 ? -11.375 16.625 28.172 1 83.38 155 ALA B O 1
ATOM 3489 N N . SER B 1 156 ? -11.812 18.469 29.344 1 88.69 156 SER B N 1
ATOM 3490 C CA . SER B 1 156 ? -13.023 17.891 29.906 1 88.69 156 SER B CA 1
ATOM 3491 C C . SER B 1 156 ? -14.141 17.797 28.875 1 88.69 156 SER B C 1
ATOM 3493 O O . SER B 1 156 ? -15.172 17.172 29.125 1 88.69 156 SER B O 1
ATOM 3495 N N . PHE B 1 157 ? -13.867 18.391 27.781 1 94.5 157 PHE B N 1
ATOM 3496 C CA . PHE B 1 157 ? -14.812 18.359 26.672 1 94.5 157 PHE B CA 1
ATOM 3497 C C . PHE B 1 157 ? -15.055 16.938 26.203 1 94.5 157 PHE B C 1
ATOM 3499 O O . PHE B 1 157 ? -16.172 16.578 25.828 1 94.5 157 PHE B O 1
ATOM 3506 N N . PHE B 1 158 ? -14.016 16.156 26.281 1 95 158 PHE B N 1
ATOM 3507 C CA . PHE B 1 158 ? -14.07 14.812 25.734 1 95 158 PHE B CA 1
ATOM 3508 C C . PHE B 1 158 ? -14.68 13.844 26.734 1 95 158 PHE B C 1
ATOM 3510 O O . PHE B 1 158 ? -14.383 13.906 27.938 1 95 158 PHE B O 1
ATOM 3517 N N . GLY B 1 159 ? -15.539 13.008 26.281 1 94.38 159 GLY B N 1
ATOM 3518 C CA . GLY B 1 159 ? -15.945 11.875 27.094 1 94.38 159 GLY B CA 1
ATOM 3519 C C . GLY B 1 159 ? -14.867 10.812 27.219 1 94.38 159 GLY B C 1
ATOM 3520 O O . GLY B 1 159 ? -14.383 10.539 28.328 1 94.38 159 GLY B O 1
ATOM 3521 N N . SER B 1 160 ? -14.602 10.133 26.141 1 95.62 160 SER B N 1
ATOM 3522 C CA . SER B 1 160 ? -13.484 9.195 26.016 1 95.62 160 SER B CA 1
ATOM 3523 C C . SER B 1 160 ? -12.672 9.461 24.766 1 95.62 160 SER B C 1
ATOM 3525 O O . SER B 1 160 ? -13.195 9.961 23.766 1 95.62 160 SER B O 1
ATOM 3527 N N . LEU B 1 161 ? -11.406 9.211 24.922 1 96.38 161 LEU B N 1
ATOM 3528 C CA . LEU B 1 161 ? -10.484 9.352 23.797 1 96.38 161 LEU B CA 1
ATOM 3529 C C . LEU B 1 161 ? -10.039 7.984 23.281 1 96.38 161 LEU B C 1
ATOM 3531 O O . LEU B 1 161 ? -9.555 7.152 24.047 1 96.38 161 LEU B O 1
ATOM 3535 N N . LEU B 1 162 ? -10.266 7.812 22.016 1 97.5 162 LEU B N 1
ATOM 3536 C CA . LEU B 1 162 ? -9.891 6.543 21.406 1 97.5 162 LEU B CA 1
ATOM 3537 C C . LEU B 1 162 ? -8.828 6.758 20.328 1 97.5 162 LEU B C 1
ATOM 3539 O O . LEU B 1 162 ? -9.117 7.293 19.266 1 97.5 162 LEU B O 1
ATOM 3543 N N . LYS B 1 163 ? -7.652 6.32 20.641 1 96.75 163 LYS B N 1
ATOM 3544 C CA . LYS B 1 163 ? -6.598 6.375 19.625 1 96.75 163 LYS B CA 1
ATOM 3545 C C . LYS B 1 163 ? -6.766 5.27 18.594 1 96.75 163 LYS B C 1
ATOM 3547 O O . LYS B 1 163 ? -6.641 4.086 18.906 1 96.75 163 LYS B O 1
ATOM 3552 N N . SER B 1 164 ? -7.008 5.684 17.391 1 95.88 164 SER B N 1
ATOM 3553 C CA . SER B 1 164 ? -7.324 4.703 16.344 1 95.88 164 SER B CA 1
ATOM 3554 C C . SER B 1 164 ? -6.07 4.277 15.594 1 95.88 164 SER B C 1
ATOM 3556 O O . SER B 1 164 ? -6.039 3.203 14.992 1 95.88 164 SER B O 1
ATOM 3558 N N . GLY B 1 165 ? -5.07 5.203 15.453 1 93.25 165 GLY B N 1
ATOM 3559 C CA . GLY B 1 165 ? -3.824 4.895 14.766 1 93.25 165 GLY B CA 1
ATOM 3560 C C . GLY B 1 165 ? -3.793 5.398 13.336 1 93.25 165 GLY B C 1
ATOM 3561 O O . GLY B 1 165 ? -2.732 5.438 12.711 1 93.25 165 GLY B O 1
ATOM 3562 N N . SER B 1 166 ? -4.895 5.711 12.742 1 94.06 166 SER B N 1
ATOM 3563 C CA . SER B 1 166 ? -4.949 6.273 11.398 1 94.06 166 SER B CA 1
ATOM 3564 C C . SER B 1 166 ? -6.266 7.004 11.156 1 94.06 166 SER B C 1
ATOM 3566 O O . SER B 1 166 ? -7.246 6.781 11.875 1 94.06 166 SER B O 1
ATOM 3568 N N . HIS B 1 167 ? -6.305 7.793 10.141 1 95.75 167 HIS B N 1
ATOM 3569 C CA . HIS B 1 167 ? -7.531 8.5 9.773 1 95.75 167 HIS B CA 1
ATOM 3570 C C . HIS B 1 167 ? -8.609 7.527 9.305 1 95.75 167 HIS B C 1
ATOM 3572 O O . HIS B 1 167 ? -9.781 7.672 9.656 1 95.75 167 HIS B O 1
ATOM 3578 N N . LEU B 1 168 ? -8.172 6.559 8.57 1 92 168 LEU B N 1
ATOM 3579 C CA . LEU B 1 168 ? -9.117 5.555 8.086 1 92 168 LEU B CA 1
ATOM 3580 C C . LEU B 1 168 ? -9.734 4.785 9.25 1 92 168 LEU B C 1
ATOM 3582 O O . LEU B 1 168 ? -10.945 4.547 9.273 1 92 168 LEU B O 1
ATOM 3586 N N . ALA B 1 169 ? -8.906 4.41 10.141 1 92.56 169 ALA B N 1
ATOM 3587 C CA . ALA B 1 169 ? -9.391 3.684 11.312 1 92.56 169 ALA B CA 1
ATOM 3588 C C . ALA B 1 169 ? -10.336 4.547 12.141 1 92.56 169 ALA B C 1
ATOM 3590 O O . ALA B 1 169 ? -11.336 4.051 12.672 1 92.56 169 ALA B O 1
ATOM 3591 N N . SER B 1 170 ? -10.062 5.797 12.25 1 96.81 170 SER B N 1
ATOM 3592 C CA . SER B 1 170 ? -10.945 6.719 12.961 1 96.81 170 SER B CA 1
ATOM 3593 C C . SER B 1 170 ? -12.32 6.781 12.305 1 96.81 170 SER B C 1
ATOM 3595 O O . SER B 1 170 ? -13.344 6.719 12.984 1 96.81 170 SER B O 1
ATOM 3597 N N . ALA B 1 171 ? -12.336 6.902 11.023 1 95.62 171 ALA B N 1
ATOM 3598 C C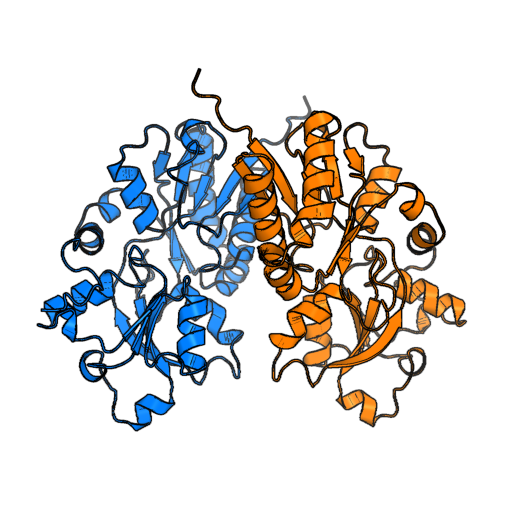A . ALA B 1 171 ? -13.594 6.945 10.289 1 95.62 171 ALA B CA 1
ATOM 3599 C C . ALA B 1 171 ? -14.391 5.656 10.477 1 95.62 171 ALA B C 1
ATOM 3601 O O . ALA B 1 171 ? -15.609 5.691 10.641 1 95.62 171 ALA B O 1
ATOM 3602 N N . GLN B 1 172 ? -13.664 4.582 10.5 1 91.81 172 GLN B N 1
ATOM 3603 C CA . GLN B 1 172 ? -14.312 3.287 10.688 1 91.81 172 GLN B CA 1
ATOM 3604 C C . GLN B 1 172 ? -14.93 3.174 12.078 1 91.81 172 GLN B C 1
ATOM 3606 O O . GLN B 1 172 ? -16 2.574 12.242 1 91.81 172 GLN B O 1
ATOM 3611 N N . MET B 1 173 ? -14.258 3.707 13.07 1 95.75 173 MET B N 1
ATOM 3612 C CA . MET B 1 173 ? -14.781 3.678 14.438 1 95.75 173 MET B CA 1
ATOM 3613 C C . MET B 1 173 ? -16.078 4.465 14.531 1 95.75 173 MET B C 1
ATOM 3615 O O . MET B 1 173 ? -16.984 4.094 15.289 1 95.75 173 MET B O 1
ATOM 3619 N N . VAL B 1 174 ? -16.203 5.504 13.789 1 96.38 174 VAL B N 1
ATOM 3620 C CA . VAL B 1 174 ? -17.438 6.281 13.75 1 96.38 174 VAL B CA 1
ATOM 3621 C C . VAL B 1 174 ? -18.531 5.48 13.047 1 96.38 174 VAL B C 1
ATOM 3623 O O . VAL B 1 174 ? -19.656 5.395 13.531 1 96.38 174 VAL B O 1
ATOM 3626 N N . LEU B 1 175 ? -18.141 4.871 11.992 1 92.25 175 LEU B N 1
ATOM 3627 C CA . LEU B 1 175 ? -19.094 4.098 11.203 1 92.25 175 LEU B CA 1
ATOM 3628 C C . LEU B 1 175 ? -19.656 2.93 12.008 1 92.25 175 LEU B C 1
ATOM 3630 O O . LEU B 1 175 ? -20.844 2.615 11.914 1 92.25 175 LEU B O 1
ATOM 3634 N N . SER B 1 176 ? -18.812 2.363 12.781 1 91.06 176 SER B N 1
ATOM 3635 C CA . SER B 1 176 ? -19.234 1.208 13.57 1 91.06 176 SER B CA 1
ATOM 3636 C C . SER B 1 176 ? -19.797 1.637 14.922 1 91.06 176 SER B C 1
ATOM 3638 O O . SER B 1 176 ? -20.125 0.793 15.758 1 91.06 176 SER B O 1
ATOM 3640 N N . LYS B 1 177 ? -19.703 2.906 15.211 1 94.69 177 LYS B N 1
ATOM 3641 C CA . LYS B 1 177 ? -20.281 3.527 16.406 1 94.69 177 LYS B CA 1
ATOM 3642 C C . LYS B 1 177 ? -19.453 3.205 17.641 1 94.69 177 LYS B C 1
ATOM 3644 O O . LYS B 1 177 ? -19.984 3.201 18.766 1 94.69 177 LYS B O 1
ATOM 3649 N N . GLN B 1 178 ? -18.297 2.852 17.391 1 96.5 178 GLN B N 1
ATOM 3650 C CA . GLN B 1 178 ? -17.359 2.719 18.5 1 96.5 178 GLN B CA 1
ATOM 3651 C C . GLN B 1 178 ? -17 4.082 19.078 1 96.5 178 GLN B C 1
ATOM 3653 O O . GLN B 1 178 ? -16.703 4.195 20.266 1 96.5 178 GLN B O 1
ATOM 3658 N N . ALA B 1 179 ? -16.984 5.035 18.234 1 97.56 179 ALA B N 1
ATOM 3659 C CA . ALA B 1 179 ? -16.812 6.438 18.609 1 97.56 179 ALA B CA 1
ATOM 3660 C C . ALA B 1 179 ? -17.953 7.293 18.047 1 97.56 179 ALA B C 1
ATOM 3662 O O . ALA B 1 179 ? -18.5 6.996 16.984 1 97.56 179 ALA B O 1
ATOM 3663 N N . GLU B 1 180 ? -18.25 8.297 18.734 1 96.75 180 GLU B N 1
ATOM 3664 C CA . GLU B 1 180 ? -19.328 9.172 18.281 1 96.75 180 GLU B CA 1
ATOM 3665 C C . GLU B 1 180 ? -18.844 10.148 17.219 1 96.75 180 GLU B C 1
ATOM 3667 O O . GLU B 1 180 ? -19.625 10.594 16.375 1 96.75 180 GLU B O 1
ATOM 3672 N N . TRP B 1 181 ? -17.609 10.5 17.328 1 97.75 181 TRP B N 1
ATOM 3673 C CA . TRP B 1 181 ? -17.094 11.438 16.328 1 97.75 181 TRP B CA 1
ATOM 3674 C C . TRP B 1 181 ? -15.586 11.273 16.156 1 97.75 181 TRP B C 1
ATOM 3676 O O . TRP B 1 181 ? -14.93 10.594 16.953 1 97.75 181 TRP B O 1
ATOM 3686 N N . ALA B 1 182 ? -15.062 11.781 15.023 1 98.25 182 ALA B N 1
ATOM 3687 C CA . ALA B 1 182 ? -13.633 11.781 14.703 1 98.25 182 ALA B CA 1
ATOM 3688 C C . ALA B 1 182 ? -13.258 13.023 13.898 1 98.25 182 ALA B C 1
ATOM 3690 O O . ALA B 1 182 ? -14.117 13.664 13.297 1 98.25 182 ALA B O 1
ATOM 3691 N N . ALA B 1 183 ? -12.102 13.477 14.047 1 98 183 ALA B N 1
ATOM 3692 C CA . ALA B 1 183 ? -11.469 14.414 13.125 1 98 183 ALA B CA 1
ATOM 3693 C C . ALA B 1 183 ? -10.609 13.688 12.102 1 98 183 ALA B C 1
ATOM 3695 O O . ALA B 1 183 ? -9.648 13 12.461 1 98 183 ALA B O 1
ATOM 3696 N N . VAL B 1 184 ? -10.93 13.836 10.828 1 97.81 184 VAL B N 1
ATOM 3697 C CA . VAL B 1 184 ? -10.297 13.039 9.781 1 97.81 184 VAL B CA 1
ATOM 3698 C C . VAL B 1 184 ? -9.703 13.953 8.719 1 97.81 184 VAL B C 1
ATOM 3700 O O . VAL B 1 184 ? -10.297 14.969 8.352 1 97.81 184 VAL B O 1
ATOM 3703 N N . ASP B 1 185 ? -8.492 13.633 8.266 1 97.88 185 ASP B N 1
ATOM 3704 C CA . ASP B 1 185 ? -7.863 14.328 7.148 1 97.88 185 ASP B CA 1
ATOM 3705 C C . ASP B 1 185 ? -8.805 14.391 5.945 1 97.88 185 ASP B C 1
ATOM 3707 O O . ASP B 1 185 ? -9.32 13.367 5.504 1 97.88 185 ASP B O 1
ATOM 3711 N N . SER B 1 186 ? -8.984 15.562 5.426 1 97.62 186 SER B N 1
ATOM 3712 C CA . SER B 1 186 ? -9.977 15.781 4.371 1 97.62 186 SER B CA 1
ATOM 3713 C C . SER B 1 186 ? -9.648 14.961 3.129 1 97.62 186 SER B C 1
ATOM 3715 O O . SER B 1 186 ? -10.555 14.523 2.414 1 97.62 186 SER B O 1
ATOM 3717 N N . THR B 1 187 ? -8.383 14.75 2.871 1 97.06 187 THR B N 1
ATOM 3718 C CA . THR B 1 187 ? -8 13.992 1.683 1 97.06 187 THR B CA 1
ATOM 3719 C C . THR B 1 187 ? -8.305 12.508 1.861 1 97.06 187 THR B C 1
ATOM 3721 O O . THR B 1 187 ? -8.641 11.82 0.897 1 97.06 187 THR B O 1
ATOM 3724 N N . THR B 1 188 ? -8.117 11.992 3.082 1 95.5 188 THR B N 1
ATOM 3725 C CA . THR B 1 188 ? -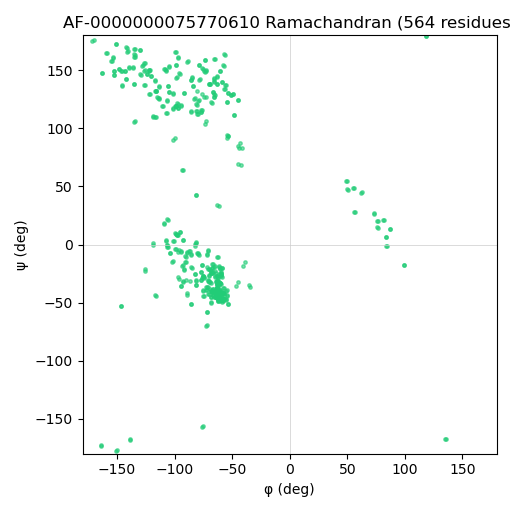8.492 10.617 3.389 1 95.5 188 THR B CA 1
ATOM 3726 C C . THR B 1 188 ? -9.984 10.406 3.152 1 95.5 188 THR B C 1
ATOM 3728 O O . THR B 1 188 ? -10.383 9.438 2.5 1 95.5 188 THR B O 1
ATOM 3731 N N . LEU B 1 189 ? -10.805 11.32 3.652 1 94.06 189 LEU B N 1
ATOM 3732 C CA . LEU B 1 189 ? -12.258 11.188 3.537 1 94.06 189 LEU B CA 1
ATOM 3733 C C . LEU B 1 189 ? -12.688 11.234 2.076 1 94.06 189 LEU B C 1
ATOM 3735 O O . LEU B 1 189 ? -13.539 10.445 1.648 1 94.06 189 LEU B O 1
ATOM 3739 N N . LEU B 1 190 ? -12.125 12.172 1.382 1 91.38 190 LEU B N 1
ATOM 3740 C CA . LEU B 1 190 ? -12.445 12.328 -0.033 1 91.38 190 LEU B CA 1
ATOM 3741 C C . LEU B 1 190 ? -12.219 11.023 -0.789 1 91.38 190 LEU B C 1
ATOM 3743 O O . LEU B 1 190 ? -13.062 10.609 -1.586 1 91.38 190 LEU B O 1
ATOM 3747 N N . TYR B 1 191 ? -11.125 10.352 -0.522 1 89.06 191 TYR B N 1
ATOM 3748 C CA . TYR B 1 191 ? -10.742 9.172 -1.291 1 89.06 191 TYR B CA 1
ATOM 3749 C C . TYR B 1 191 ? -11.484 7.934 -0.804 1 89.06 191 TYR B C 1
ATOM 3751 O O . TYR B 1 191 ? -11.852 7.07 -1.603 1 89.06 191 TYR B O 1
ATOM 3759 N N . THR B 1 192 ? -11.75 7.82 0.469 1 87.38 192 THR B N 1
ATOM 3760 C CA . THR B 1 192 ? -12.172 6.543 1.036 1 87.38 192 THR B CA 1
ATOM 3761 C C . THR B 1 192 ? -13.695 6.441 1.051 1 87.38 192 THR B C 1
ATOM 3763 O O . THR B 1 192 ? -14.25 5.34 1.155 1 87.38 192 THR B O 1
ATOM 3766 N N . LYS B 1 193 ? -14.352 7.539 0.922 1 84.12 193 LYS B N 1
ATOM 3767 C CA . LYS B 1 193 ? -15.812 7.547 1.034 1 84.12 193 LYS B CA 1
ATOM 3768 C C . LYS B 1 193 ? -16.438 6.617 0.002 1 84.12 193 LYS B C 1
ATOM 3770 O O . LYS B 1 193 ? -17.359 5.863 0.322 1 84.12 193 LYS B O 1
ATOM 3775 N N . LYS B 1 194 ? -15.969 6.602 -1.176 1 77.06 194 LYS B N 1
ATOM 3776 C CA . LYS B 1 194 ? -16.547 5.812 -2.26 1 77.06 194 LYS B CA 1
ATOM 3777 C C . LYS B 1 194 ? -16.359 4.32 -2.004 1 77.06 194 LYS B C 1
ATOM 3779 O O . LYS B 1 194 ? -17.078 3.498 -2.58 1 77.06 194 LYS B O 1
ATOM 3784 N N . TYR B 1 195 ? -15.43 3.961 -1.161 1 75.25 195 TYR B N 1
ATOM 3785 C CA . TYR B 1 195 ? -15.156 2.551 -0.899 1 75.25 195 TYR B CA 1
ATOM 3786 C C . TYR B 1 195 ? -15.828 2.1 0.393 1 75.25 195 TYR B C 1
ATOM 3788 O O . TYR B 1 195 ? -15.75 0.925 0.762 1 75.25 195 TYR B O 1
ATOM 3796 N N . MET B 1 196 ? -16.438 2.996 1.083 1 77.56 196 MET B N 1
ATOM 3797 C CA . MET B 1 196 ? -17.172 2.662 2.299 1 77.56 196 MET B CA 1
ATOM 3798 C C . MET B 1 196 ? -18.531 2.072 1.966 1 77.56 196 MET B C 1
ATOM 3800 O O . MET B 1 196 ? -19.062 2.297 0.875 1 77.56 196 MET B O 1
ATOM 3804 N N . PRO B 1 197 ? -18.984 1.285 2.951 1 73.31 197 PRO B N 1
ATOM 3805 C CA . PRO B 1 197 ? -20.344 0.772 2.738 1 73.31 197 PRO B CA 1
ATOM 3806 C C . PRO B 1 197 ? -21.328 1.867 2.348 1 73.31 197 PRO B C 1
ATOM 3808 O O . PRO B 1 197 ? -21.344 2.938 2.961 1 73.31 197 PRO B O 1
ATOM 3811 N N . GLU B 1 198 ? -22.078 1.635 1.267 1 78.5 198 GLU B N 1
ATOM 3812 C CA . GLU B 1 198 ? -23.109 2.527 0.75 1 78.5 198 GLU B CA 1
ATOM 3813 C C . GLU B 1 198 ? -22.547 3.914 0.454 1 78.5 198 GLU B C 1
ATOM 3815 O O . GLU B 1 198 ? -23.203 4.926 0.725 1 78.5 198 GLU B O 1
ATOM 3820 N N . GLY B 1 199 ? -21.281 3.947 0.154 1 76.5 199 GLY B N 1
ATOM 3821 C CA . GLY B 1 199 ? -20.641 5.191 -0.231 1 76.5 199 GLY B CA 1
ATOM 3822 C C . GLY B 1 199 ? -20.359 6.109 0.944 1 76.5 199 GLY B C 1
ATOM 3823 O O . GLY B 1 199 ? -20.266 7.328 0.779 1 76.5 199 GLY B O 1
ATOM 3824 N N . GLY B 1 200 ? -20.453 5.57 2.113 1 83 200 GLY B N 1
ATOM 3825 C CA . GLY B 1 200 ? -20.172 6.363 3.299 1 83 200 GLY B CA 1
ATOM 3826 C C . GLY B 1 200 ? -21.359 7.219 3.729 1 83 200 GLY B C 1
ATOM 3827 O O . GLY B 1 200 ? -21.172 8.242 4.395 1 83 200 GLY B O 1
ATOM 3828 N N . ARG B 1 201 ? -22.578 6.848 3.299 1 87.19 201 ARG B N 1
ATOM 3829 C CA . ARG B 1 201 ? -23.75 7.676 3.574 1 87.19 201 ARG B CA 1
ATOM 3830 C C . ARG B 1 201 ? -23.984 7.809 5.074 1 87.19 201 ARG B C 1
ATOM 3832 O O . ARG B 1 201 ? -24.625 8.766 5.527 1 87.19 201 ARG B O 1
ATOM 3839 N N . ASP B 1 202 ? -23.406 6.945 5.816 1 91.38 202 ASP B N 1
ATOM 3840 C CA . ASP B 1 202 ? -23.609 6.945 7.262 1 91.38 202 ASP B CA 1
ATOM 3841 C C . ASP B 1 202 ? -22.625 7.871 7.957 1 91.38 202 ASP B C 1
ATOM 3843 O O . ASP B 1 202 ? -22.719 8.102 9.164 1 91.38 202 ASP B O 1
ATOM 3847 N N . ILE B 1 203 ? -21.75 8.391 7.223 1 93.25 203 ILE B N 1
ATOM 3848 C CA . ILE B 1 203 ? -20.812 9.375 7.754 1 93.25 203 ILE B CA 1
ATOM 3849 C C . ILE B 1 203 ? -21.281 10.781 7.402 1 93.25 203 ILE B C 1
ATOM 3851 O O . ILE B 1 203 ? -21.469 11.109 6.223 1 93.25 203 ILE B O 1
ATOM 3855 N N . ILE B 1 204 ? -21.531 11.539 8.391 1 94.12 204 ILE B N 1
ATOM 3856 C CA . ILE B 1 204 ? -21.953 12.922 8.203 1 94.12 204 ILE B CA 1
ATOM 3857 C C . ILE B 1 204 ? -20.797 13.859 8.531 1 94.12 204 ILE B C 1
ATOM 3859 O O . ILE B 1 204 ? -20.141 13.711 9.562 1 94.12 204 ILE B O 1
ATOM 3863 N N . LEU B 1 205 ? -20.547 14.789 7.633 1 95.19 205 LEU B N 1
ATOM 3864 C CA . LEU B 1 205 ? -19.594 15.859 7.887 1 95.19 205 LEU B CA 1
ATOM 3865 C C . LEU B 1 205 ? -20.219 16.953 8.734 1 95.19 205 LEU B C 1
ATOM 3867 O O . LEU B 1 205 ? -21.109 17.672 8.273 1 95.19 205 LEU B O 1
ATOM 3871 N N . LEU B 1 206 ? -19.797 17.141 9.938 1 96.19 206 LEU B N 1
ATOM 3872 C CA . LEU B 1 206 ? -20.391 18.094 10.867 1 96.19 206 LEU B CA 1
ATOM 3873 C C . LEU B 1 206 ? -19.797 19.484 10.664 1 96.19 206 LEU B C 1
ATOM 3875 O O . LEU B 1 206 ? -20.531 20.484 10.609 1 96.19 206 LEU B O 1
ATOM 3879 N N . GLU B 1 207 ? -18.5 19.516 10.672 1 96 207 GLU B N 1
ATOM 3880 C CA . GLU B 1 207 ? -17.734 20.75 10.562 1 96 207 GLU B CA 1
ATOM 3881 C C . GLU B 1 207 ? -16.375 20.5 9.945 1 96 207 GLU B C 1
ATOM 3883 O O . GLU B 1 207 ? -15.836 19.391 10.039 1 96 207 GLU B O 1
ATOM 3888 N N . THR B 1 208 ? -15.891 21.484 9.258 1 97.56 208 THR B N 1
ATOM 3889 C CA . THR B 1 208 ? -14.547 21.422 8.688 1 97.56 208 THR B CA 1
ATOM 3890 C C . THR B 1 208 ? -13.641 22.469 9.336 1 97.56 208 THR B C 1
ATOM 3892 O O . THR B 1 208 ? -14.008 23.625 9.445 1 97.56 208 THR B O 1
ATOM 3895 N N . LEU B 1 209 ? -12.516 22 9.836 1 96.38 209 LEU B N 1
ATOM 3896 C CA . LEU B 1 209 ? -11.516 22.891 10.438 1 96.38 209 LEU B CA 1
ATOM 3897 C C . LEU B 1 209 ? -10.328 23.078 9.5 1 96.38 209 LEU B C 1
ATOM 3899 O O . LEU B 1 209 ? -9.961 22.172 8.766 1 96.38 209 LEU B O 1
ATOM 3903 N N . GLY B 1 210 ? -9.633 24.266 9.648 1 92.81 210 GLY B N 1
ATOM 3904 C CA . GLY B 1 210 ? -8.484 24.594 8.812 1 92.81 210 GLY B CA 1
ATOM 3905 C C . GLY B 1 210 ? -8.508 26.016 8.289 1 92.81 210 GLY B C 1
ATOM 3906 O O . GLY B 1 210 ? -9.18 26.875 8.844 1 92.81 210 GLY B O 1
ATOM 3907 N N . ARG B 1 211 ? -7.695 26.219 7.398 1 93.88 211 ARG B N 1
ATOM 3908 C CA . ARG B 1 211 ? -6.844 25.375 6.566 1 93.88 211 ARG B CA 1
ATOM 3909 C C . ARG B 1 211 ? -5.535 25.047 7.273 1 93.88 211 ARG B C 1
ATOM 3911 O O . ARG B 1 211 ? -4.949 25.906 7.934 1 93.88 211 ARG B O 1
ATOM 3918 N N . LEU B 1 212 ? -5.043 23.844 7.066 1 95.44 212 LEU B N 1
ATOM 3919 C CA . LEU B 1 212 ? -3.76 23.391 7.59 1 95.44 212 LEU B CA 1
ATOM 3920 C C . LEU B 1 212 ? -2.664 23.531 6.539 1 95.44 212 LEU B C 1
ATOM 3922 O O . LEU B 1 212 ? -2.955 23.641 5.348 1 95.44 212 LEU B O 1
ATOM 3926 N N . PRO B 1 213 ? -1.376 23.531 6.977 1 95.62 213 PRO B N 1
ATOM 3927 C CA . PRO B 1 213 ? -0.29 23.672 6 1 95.62 213 PRO B CA 1
ATOM 3928 C C . PRO B 1 213 ? -0.276 22.547 4.973 1 95.62 213 PRO B C 1
ATOM 3930 O O . PRO B 1 213 ? -0.698 21.422 5.273 1 95.62 213 PRO B O 1
ATOM 3933 N N . PRO B 1 214 ? 0.176 22.859 3.764 1 96.56 214 PRO B N 1
ATOM 3934 C CA . PRO B 1 214 ? 0.173 21.844 2.705 1 96.56 214 PRO B CA 1
ATOM 3935 C C . PRO B 1 214 ? 1.112 20.688 3.004 1 96.56 214 PRO B C 1
ATOM 3937 O O . PRO B 1 214 ? 2.014 20.812 3.838 1 96.56 214 PRO B O 1
ATOM 3940 N N . TYR B 1 215 ? 0.856 19.531 2.32 1 97.69 215 TYR B N 1
ATOM 3941 C CA . TYR B 1 215 ? 1.765 18.391 2.432 1 97.69 215 TYR B CA 1
ATOM 3942 C C . TYR B 1 215 ? 3.104 18.703 1.773 1 97.69 215 TYR B C 1
ATOM 3944 O O . TYR B 1 215 ? 3.16 19.016 0.584 1 97.69 215 TYR B O 1
ATOM 3952 N N . PRO B 1 216 ? 4.172 18.609 2.518 1 98.25 216 PRO B N 1
ATOM 3953 C CA . PRO B 1 216 ? 5.484 18.922 1.945 1 98.25 216 PRO B CA 1
ATOM 3954 C C . PRO B 1 216 ? 6.047 17.781 1.104 1 98.25 216 PRO B C 1
ATOM 3956 O O . PRO B 1 216 ? 5.805 16.609 1.406 1 98.25 216 PRO B O 1
ATOM 3959 N N . ILE B 1 217 ? 6.668 18.125 0.053 1 98.81 217 ILE B N 1
ATOM 3960 C CA . ILE B 1 217 ? 7.609 17.266 -0.644 1 98.81 217 ILE B CA 1
ATOM 3961 C C . ILE B 1 217 ? 9.039 17.625 -0.252 1 98.81 217 ILE B C 1
ATOM 3963 O O . ILE B 1 217 ? 9.469 18.766 -0.456 1 98.81 217 ILE B O 1
ATOM 3967 N N . VAL B 1 218 ? 9.695 16.656 0.318 1 98.62 218 VAL B N 1
ATOM 3968 C CA . VAL B 1 218 ? 11.031 16.906 0.849 1 98.62 218 VAL B CA 1
ATOM 3969 C C . VAL B 1 218 ? 12.078 16.281 -0.063 1 98.62 218 VAL B C 1
ATOM 3971 O O . VAL B 1 218 ? 11.906 15.156 -0.533 1 98.62 218 VAL B O 1
ATOM 3974 N N . VAL B 1 219 ? 13.141 16.969 -0.343 1 98.56 219 VAL B N 1
ATOM 3975 C CA . VAL B 1 219 ? 14.18 16.5 -1.255 1 98.56 219 VAL B CA 1
ATOM 3976 C C . VAL B 1 219 ? 15.516 16.422 -0.524 1 98.56 219 VAL B C 1
ATOM 3978 O O . VAL B 1 219 ? 15.766 17.188 0.407 1 98.56 219 VAL B O 1
ATOM 3981 N N . ASN B 1 220 ? 16.312 15.438 -0.895 1 98.31 220 ASN B N 1
ATOM 3982 C CA . ASN B 1 220 ? 17.688 15.359 -0.411 1 98.31 220 ASN B CA 1
ATOM 3983 C C . ASN B 1 220 ? 18.531 16.516 -0.919 1 98.31 220 ASN B C 1
ATOM 3985 O O . ASN B 1 220 ? 18.578 16.781 -2.121 1 98.31 220 ASN B O 1
ATOM 3989 N N . ARG B 1 221 ? 19.219 17.188 -0.045 1 97.06 221 ARG B N 1
ATOM 3990 C CA . ARG B 1 221 ? 20.031 18.344 -0.415 1 97.06 221 ARG B CA 1
ATOM 3991 C C . ARG B 1 221 ? 21.125 17.938 -1.402 1 97.06 221 ARG B C 1
ATOM 3993 O O . ARG B 1 221 ? 21.562 18.75 -2.221 1 97.06 221 ARG B O 1
ATOM 4000 N N . LYS B 1 222 ? 21.516 16.719 -1.392 1 96.81 222 LYS B N 1
ATOM 4001 C CA . LYS B 1 222 ? 22.578 16.203 -2.244 1 96.81 222 LYS B CA 1
ATOM 4002 C C . LYS B 1 222 ? 22.094 16 -3.678 1 96.81 222 LYS B C 1
ATOM 4004 O O . LYS B 1 222 ? 22.906 15.836 -4.594 1 96.81 222 LYS B O 1
ATOM 4009 N N . LEU B 1 223 ? 20.734 15.961 -3.869 1 96.94 223 LEU B N 1
ATOM 4010 C CA . LEU B 1 223 ? 20.203 15.82 -5.219 1 96.94 223 LEU B CA 1
ATOM 4011 C C . LEU B 1 223 ? 20.578 17.016 -6.082 1 96.94 223 LEU B C 1
ATOM 4013 O O . LEU B 1 223 ? 20.516 18.172 -5.625 1 96.94 223 LEU B O 1
ATOM 4017 N N . ASN B 1 224 ? 20.953 16.766 -7.289 1 96 224 ASN B N 1
ATOM 4018 C CA . ASN B 1 224 ? 21.344 17.812 -8.234 1 96 224 ASN B CA 1
ATOM 4019 C C . ASN B 1 224 ? 20.25 18.859 -8.398 1 96 224 ASN B C 1
ATOM 4021 O O . ASN B 1 224 ? 19.078 18.531 -8.539 1 96 224 ASN B O 1
ATOM 4025 N N . ASP B 1 225 ? 20.688 20.172 -8.43 1 97 225 ASP B N 1
ATOM 4026 C CA . ASP B 1 225 ? 19.734 21.266 -8.516 1 97 225 ASP B CA 1
ATOM 4027 C C . ASP B 1 225 ? 18.953 21.219 -9.82 1 97 225 ASP B C 1
ATOM 4029 O O . ASP B 1 225 ? 17.781 21.594 -9.867 1 97 225 ASP B O 1
ATOM 4033 N N . LYS B 1 226 ? 19.641 20.781 -10.805 1 97.31 226 LYS B N 1
ATOM 4034 C CA . LYS B 1 226 ? 18.969 20.656 -12.086 1 97.31 226 LYS B CA 1
ATOM 4035 C C . LYS B 1 226 ? 17.828 19.641 -12.016 1 97.31 226 LYS B C 1
ATOM 4037 O O . LYS B 1 226 ? 16.766 19.859 -12.594 1 97.31 226 LYS B O 1
ATOM 4042 N N . ILE B 1 227 ? 18.078 18.531 -11.289 1 97.69 227 ILE B N 1
ATOM 4043 C CA . ILE B 1 227 ? 17.062 17.5 -11.125 1 97.69 227 ILE B CA 1
ATOM 4044 C C . ILE B 1 227 ? 15.914 18.031 -10.258 1 97.69 227 ILE B C 1
ATOM 4046 O O . ILE B 1 227 ? 14.742 17.828 -10.57 1 97.69 227 ILE B O 1
ATOM 4050 N N . LYS B 1 228 ? 16.25 18.781 -9.234 1 98.12 228 LYS B N 1
ATOM 4051 C CA . LYS B 1 228 ? 15.234 19.375 -8.383 1 98.12 228 LYS B CA 1
ATOM 4052 C C . LYS B 1 228 ? 14.312 20.281 -9.188 1 98.12 228 LYS B C 1
ATOM 4054 O O . LYS B 1 228 ? 13.086 20.188 -9.07 1 98.12 228 LYS B O 1
ATOM 4059 N N . THR B 1 229 ? 14.922 21.125 -9.984 1 98.19 229 THR B N 1
ATOM 4060 C CA . THR B 1 229 ? 14.164 22.047 -10.805 1 98.19 229 THR B CA 1
ATOM 4061 C C . THR B 1 229 ? 13.289 21.312 -11.805 1 98.19 229 THR B C 1
ATOM 4063 O O . THR B 1 229 ? 12.133 21.672 -12.016 1 98.19 229 THR B O 1
ATOM 4066 N N . ALA B 1 230 ? 13.867 20.266 -12.383 1 98.5 230 ALA B N 1
ATOM 4067 C CA . ALA B 1 230 ? 13.125 19.484 -13.367 1 98.5 230 ALA B CA 1
ATOM 4068 C C . ALA B 1 230 ? 11.914 18.797 -12.727 1 98.5 230 ALA B C 1
ATOM 4070 O O . ALA B 1 230 ? 10.852 18.719 -13.336 1 98.5 230 ALA B O 1
ATOM 4071 N N . ILE B 1 231 ? 12.07 18.266 -11.508 1 98.75 231 ILE B N 1
ATOM 4072 C CA . ILE B 1 231 ? 10.969 17.641 -10.781 1 98.75 231 ILE B CA 1
ATOM 4073 C C . ILE B 1 231 ? 9.867 18.672 -10.531 1 98.75 231 ILE B C 1
ATOM 4075 O O . ILE B 1 231 ? 8.688 18.422 -10.805 1 98.75 231 ILE B O 1
ATOM 4079 N N . CYS B 1 232 ? 10.234 19.875 -10.031 1 98.62 232 CYS B N 1
ATOM 4080 C CA . CYS B 1 232 ? 9.273 20.938 -9.758 1 98.62 232 CYS B CA 1
ATOM 4081 C C . CYS B 1 232 ? 8.516 21.312 -11.016 1 98.62 232 CYS B C 1
ATOM 4083 O O . CYS B 1 232 ? 7.285 21.406 -1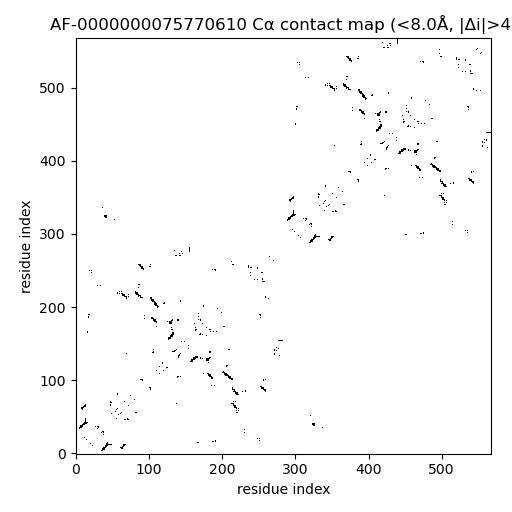1.008 1 98.62 232 CYS B O 1
ATOM 4085 N N . ASP B 1 233 ? 9.273 21.5 -12.086 1 98.56 233 ASP B N 1
ATOM 4086 C CA . ASP B 1 233 ? 8.664 21.891 -13.352 1 98.56 233 ASP B CA 1
ATOM 4087 C C . ASP B 1 233 ? 7.672 20.844 -13.844 1 98.56 233 ASP B C 1
ATOM 4089 O O . ASP B 1 233 ? 6.582 21.172 -14.312 1 98.56 233 ASP B O 1
ATOM 4093 N N . ALA B 1 234 ? 8.078 19.594 -13.727 1 98.69 234 ALA B N 1
ATOM 4094 C CA . ALA B 1 234 ? 7.203 18.516 -14.164 1 98.69 234 ALA B CA 1
ATOM 4095 C C . ALA B 1 234 ? 5.91 18.484 -13.352 1 98.69 234 ALA B C 1
ATOM 4097 O O . ALA B 1 234 ? 4.82 18.375 -13.922 1 98.69 234 ALA B O 1
ATOM 4098 N N . LEU B 1 235 ? 5.973 18.625 -12.055 1 98.75 235 LEU B N 1
ATOM 4099 C CA . LEU B 1 235 ? 4.812 18.562 -11.18 1 98.75 235 LEU B CA 1
ATOM 4100 C C . LEU B 1 235 ? 3.928 19.797 -11.344 1 98.75 235 LEU B C 1
ATOM 4102 O O . LEU B 1 235 ? 2.703 19.703 -11.227 1 98.75 235 LEU B O 1
ATOM 4106 N N . LEU B 1 236 ? 4.527 20.906 -11.664 1 98.44 236 LEU B N 1
ATOM 4107 C CA . LEU B 1 236 ? 3.764 22.141 -11.812 1 98.44 236 LEU B CA 1
ATOM 4108 C C . LEU B 1 236 ? 3.014 22.156 -13.141 1 98.44 236 LEU B C 1
ATOM 4110 O O . LEU B 1 236 ? 1.959 22.797 -13.25 1 98.44 236 LEU B O 1
ATOM 4114 N N . ASN B 1 237 ? 3.467 21.406 -14.141 1 97.81 237 ASN B N 1
ATOM 4115 C CA . ASN B 1 237 ? 2.951 21.625 -15.484 1 97.81 237 ASN B CA 1
ATOM 4116 C C . ASN B 1 237 ? 2.209 20.391 -16 1 97.81 237 ASN B C 1
ATOM 4118 O O . ASN B 1 237 ? 1.069 20.5 -16.469 1 97.81 237 ASN B O 1
ATOM 4122 N N . LEU B 1 238 ? 2.725 19.219 -15.812 1 94.44 238 LEU B N 1
ATOM 4123 C CA . LEU B 1 238 ? 2.219 18.047 -16.516 1 94.44 238 LEU B CA 1
ATOM 4124 C C . LEU B 1 238 ? 0.838 17.656 -15.992 1 94.44 238 LEU B C 1
ATOM 4126 O O . LEU B 1 238 ? -0.04 17.281 -16.766 1 94.44 238 LEU B O 1
ATOM 4130 N N . PRO B 1 239 ? 0.639 17.812 -14.719 1 94.38 239 PRO B N 1
ATOM 4131 C CA . PRO B 1 239 ? -0.685 17.438 -14.227 1 94.38 239 PRO B CA 1
ATOM 4132 C C . PRO B 1 239 ? -1.806 18.281 -14.82 1 94.38 239 PRO B C 1
ATOM 4134 O O . PRO B 1 239 ? -2.982 17.938 -14.695 1 94.38 239 PRO B O 1
ATOM 4137 N N . GLN B 1 240 ? -1.47 19.344 -15.508 1 92.5 240 GLN B N 1
ATOM 4138 C CA . GLN B 1 240 ? -2.461 20.234 -16.094 1 92.5 240 GLN B CA 1
ATOM 4139 C C . GLN B 1 240 ? -2.816 19.828 -17.516 1 92.5 240 GLN B C 1
ATOM 4141 O O . GLN B 1 240 ? -3.789 20.312 -18.078 1 92.5 240 GLN B O 1
ATOM 4146 N N . THR B 1 241 ? -2.078 18.906 -18.062 1 95.94 241 THR B N 1
ATOM 4147 C CA . THR B 1 241 ? -2.418 18.391 -19.375 1 95.94 241 THR B CA 1
ATOM 4148 C C . THR B 1 241 ? -3.592 17.422 -19.297 1 95.94 241 THR B C 1
ATOM 4150 O O . THR B 1 241 ? -3.773 16.75 -18.266 1 95.94 241 THR B O 1
ATOM 4153 N N . GLU B 1 242 ? -4.352 17.312 -20.344 1 95.19 242 GLU B N 1
ATOM 4154 C CA . GLU B 1 242 ? -5.535 16.453 -20.359 1 95.19 242 GLU B CA 1
ATOM 4155 C C . GLU B 1 242 ? -5.18 15.023 -19.969 1 95.19 242 GLU B C 1
ATOM 4157 O O . GLU B 1 242 ? -5.887 14.398 -19.172 1 95.19 242 GLU B O 1
ATOM 4162 N N . LYS B 1 243 ? -4.062 14.633 -20.453 1 94.94 243 LYS B N 1
ATOM 4163 C CA . LYS B 1 243 ? -3.6 13.273 -20.203 1 94.94 243 LYS B CA 1
ATOM 4164 C C . LYS B 1 243 ? -3.463 13 -18.703 1 94.94 243 LYS B C 1
ATOM 4166 O O . LYS B 1 243 ? -3.973 12 -18.203 1 94.94 243 LYS B O 1
ATOM 4171 N N . TRP B 1 244 ? -2.844 13.875 -18 1 97.56 244 TRP B N 1
ATOM 4172 C CA . TRP B 1 244 ? -2.51 13.664 -16.594 1 97.56 244 TRP B CA 1
ATOM 4173 C C . TRP B 1 244 ? -3.625 14.164 -15.695 1 97.56 244 TRP B C 1
ATOM 4175 O O . TRP B 1 244 ? -3.844 13.617 -14.609 1 97.56 244 TRP B O 1
ATOM 4185 N N . LYS B 1 245 ? -4.309 15.156 -16.125 1 96.75 245 LYS B N 1
ATOM 4186 C CA . LYS B 1 245 ? -5.367 15.773 -15.336 1 96.75 245 LYS B CA 1
ATOM 4187 C C . LYS B 1 245 ? -6.406 14.742 -14.906 1 96.75 245 LYS B C 1
ATOM 4189 O O . LYS B 1 245 ? -6.781 14.688 -13.734 1 96.75 245 LYS B O 1
ATOM 4194 N N . ASN B 1 246 ? -6.816 13.984 -15.812 1 96.19 246 ASN B N 1
ATOM 4195 C CA . ASN B 1 246 ? -7.816 12.961 -15.523 1 96.19 246 ASN B CA 1
ATOM 4196 C C . ASN B 1 246 ? -7.289 11.914 -14.555 1 96.19 246 ASN B C 1
ATOM 4198 O O . ASN B 1 246 ? -8.023 11.422 -13.695 1 96.19 246 ASN B O 1
ATOM 4202 N N . LYS B 1 247 ? -6.066 11.508 -14.688 1 97.38 247 LYS B N 1
ATOM 4203 C CA . LYS B 1 247 ? -5.461 10.523 -13.797 1 97.38 247 LYS B CA 1
ATOM 4204 C C . LYS B 1 247 ? -5.367 11.047 -12.367 1 97.38 247 LYS B C 1
ATOM 4206 O O . LYS B 1 247 ? -5.742 10.352 -11.422 1 97.38 247 LYS B O 1
ATOM 4211 N N . PHE B 1 248 ? -4.961 12.281 -12.188 1 98 248 PHE B N 1
ATOM 4212 C CA . PHE B 1 248 ? -4.773 12.844 -10.852 1 98 248 PHE B CA 1
ATOM 4213 C C . PHE B 1 248 ? -6.117 13.156 -10.203 1 98 248 PHE B C 1
ATOM 4215 O O . PHE B 1 248 ? -6.254 13.078 -8.984 1 98 248 PHE B O 1
ATOM 4222 N N . ALA B 1 249 ? -7.129 13.461 -11.039 1 95.75 249 ALA B N 1
ATOM 4223 C CA . ALA B 1 249 ? -8.461 13.789 -10.539 1 95.75 249 ALA B CA 1
ATOM 4224 C C . ALA B 1 249 ? -9.062 12.609 -9.781 1 95.75 249 ALA B C 1
ATOM 4226 O O . ALA B 1 249 ? -9.836 12.797 -8.836 1 95.75 249 ALA B O 1
ATOM 4227 N N . THR B 1 250 ? -8.672 11.422 -10.148 1 93.88 250 THR B N 1
ATOM 4228 C CA . THR B 1 250 ? -9.188 10.227 -9.484 1 93.88 250 THR B CA 1
ATOM 4229 C C . THR B 1 250 ? -8.75 10.18 -8.031 1 93.88 250 THR B C 1
ATOM 4231 O O . THR B 1 250 ? -9.375 9.516 -7.207 1 93.88 250 THR B O 1
ATOM 4234 N N . PHE B 1 251 ? -7.734 10.922 -7.684 1 96.19 251 PHE B N 1
ATOM 4235 C CA . PHE B 1 251 ? -7.211 10.953 -6.32 1 96.19 251 PHE B CA 1
ATOM 4236 C C . PHE B 1 251 ? -7.562 12.266 -5.637 1 96.19 251 PHE B C 1
ATOM 4238 O O . PHE B 1 251 ? -7.062 12.562 -4.547 1 96.19 251 PHE B O 1
ATOM 4245 N N . GLY B 1 252 ? -8.336 13.125 -6.336 1 96.06 252 GLY B N 1
ATOM 4246 C CA . GLY B 1 252 ? -8.75 14.406 -5.781 1 96.06 252 GLY B CA 1
ATOM 4247 C C . GLY B 1 252 ? -7.707 15.492 -5.938 1 96.06 252 GLY B C 1
ATOM 4248 O O . GLY B 1 252 ? -7.812 16.547 -5.32 1 96.06 252 GLY B O 1
ATOM 4249 N N . VAL B 1 253 ? -6.645 15.195 -6.66 1 98.06 253 VAL B N 1
ATOM 4250 C CA . VAL B 1 253 ? -5.617 16.203 -6.902 1 98.06 253 VAL B CA 1
ATOM 4251 C C . VAL B 1 253 ? -6.035 17.094 -8.07 1 98.06 253 VAL B C 1
ATOM 4253 O O . VAL B 1 253 ? -6.293 16.609 -9.172 1 98.06 253 VAL B O 1
ATOM 4256 N N . LEU B 1 254 ? -6.07 18.328 -7.863 1 97.44 254 LEU B N 1
ATOM 4257 C CA . LEU B 1 254 ? -6.469 19.297 -8.883 1 97.44 254 LEU B CA 1
ATOM 4258 C C . LEU B 1 254 ? -5.266 19.75 -9.703 1 97.44 254 LEU B C 1
ATOM 4260 O O . LEU B 1 254 ? -5.359 19.906 -10.922 1 97.44 254 LEU B O 1
ATOM 4264 N N . LYS B 1 255 ? -4.242 19.969 -9.055 1 98.06 255 LYS B N 1
ATOM 4265 C CA . LYS B 1 255 ? -2.994 20.5 -9.602 1 98.06 255 LYS B CA 1
ATOM 4266 C C . LYS B 1 255 ? -1.88 20.453 -8.562 1 98.06 255 LYS B C 1
ATOM 4268 O O . LYS B 1 255 ? -2.072 19.938 -7.457 1 98.06 255 LYS B O 1
ATOM 4273 N N . PHE B 1 256 ? -0.737 20.812 -8.977 1 98.75 256 PHE B N 1
ATOM 4274 C CA . PHE B 1 256 ? 0.347 21.188 -8.078 1 98.75 256 PHE B CA 1
ATOM 4275 C C . PHE B 1 256 ? 0.604 22.688 -8.117 1 98.75 256 PHE B C 1
ATOM 4277 O O . PHE B 1 256 ? 0.314 23.344 -9.117 1 98.75 256 PHE B O 1
ATOM 4284 N N . ASP B 1 257 ? 1.065 23.188 -7.035 1 98.44 257 ASP B N 1
ATOM 4285 C CA . ASP B 1 257 ? 1.316 24.625 -6.922 1 98.44 257 ASP B CA 1
ATOM 4286 C C . ASP B 1 257 ? 2.59 24.891 -6.125 1 98.44 257 ASP B C 1
ATOM 4288 O O . ASP B 1 257 ? 3.174 23.969 -5.543 1 98.44 257 ASP B O 1
ATOM 4292 N N . LEU B 1 258 ? 3.006 26.156 -6.164 1 98.38 258 LEU B N 1
ATOM 4293 C CA . LEU B 1 258 ? 4.223 26.562 -5.465 1 98.38 258 LEU B CA 1
ATOM 4294 C C . LEU B 1 258 ? 4.051 26.422 -3.955 1 98.38 258 LEU B C 1
ATOM 4296 O O . LEU B 1 258 ? 2.949 26.594 -3.43 1 98.38 258 LEU B O 1
ATOM 4300 N N . ASN B 1 259 ? 5.094 26.016 -3.344 1 97.75 259 ASN B N 1
ATOM 4301 C CA . ASN B 1 259 ? 5.18 25.906 -1.891 1 97.75 259 ASN B CA 1
ATOM 4302 C C . ASN B 1 259 ? 6.402 26.625 -1.34 1 97.75 259 ASN B C 1
ATOM 4304 O O . ASN B 1 259 ? 7.359 26.875 -2.072 1 97.75 259 ASN B O 1
ATOM 4308 N N . HIS B 1 260 ? 6.32 27.031 -0.119 1 95.38 260 HIS B N 1
ATOM 4309 C CA . HIS B 1 260 ? 7.41 27.781 0.505 1 95.38 260 HIS B CA 1
ATOM 4310 C C . HIS B 1 260 ? 7.57 27.391 1.971 1 95.38 260 HIS B C 1
ATOM 4312 O O . HIS B 1 260 ? 6.582 27.125 2.662 1 95.38 260 HIS B O 1
ATOM 4318 N N . VAL B 1 261 ? 8.812 27.484 2.426 1 93.56 261 VAL B N 1
ATOM 4319 C CA . VAL B 1 261 ? 9.172 27.016 3.762 1 93.56 261 VAL B CA 1
ATOM 4320 C C . VAL B 1 261 ? 8.453 27.859 4.812 1 93.56 261 VAL B C 1
ATOM 4322 O O . VAL B 1 261 ? 8.07 27.344 5.871 1 93.56 261 VAL B O 1
ATOM 4325 N N . ASP B 1 262 ? 8.125 29.062 4.535 1 91.94 262 ASP B N 1
ATOM 4326 C CA . ASP B 1 262 ? 7.555 30 5.492 1 91.94 262 ASP B CA 1
ATOM 4327 C C . ASP B 1 262 ? 6.148 29.594 5.902 1 91.94 262 ASP B C 1
ATOM 4329 O O . ASP B 1 262 ? 5.664 29.969 6.969 1 91.94 262 ASP B O 1
ATOM 4333 N N . ILE B 1 263 ? 5.496 28.844 5.094 1 92.12 263 ILE B N 1
ATOM 4334 C CA . ILE B 1 263 ? 4.133 28.391 5.367 1 92.12 263 ILE B CA 1
ATOM 4335 C C . ILE B 1 263 ? 4.121 27.5 6.605 1 92.12 263 ILE B C 1
ATOM 4337 O O . ILE B 1 263 ? 3.119 27.438 7.324 1 92.12 263 ILE B O 1
ATOM 4341 N N . TYR B 1 264 ? 5.246 26.906 6.895 1 92.69 264 TYR B N 1
ATOM 4342 C CA . TYR B 1 264 ? 5.312 25.938 7.98 1 92.69 264 TYR B CA 1
ATOM 4343 C C . TYR B 1 264 ? 5.793 26.594 9.273 1 92.69 264 TYR B C 1
ATOM 4345 O O . TYR B 1 264 ? 6 25.922 10.281 1 92.69 264 TYR B O 1
ATOM 4353 N N . ASP B 1 265 ? 6.188 27.828 9.359 1 81.56 265 ASP B N 1
ATOM 4354 C CA . ASP B 1 265 ? 6.605 28.578 10.531 1 81.56 265 ASP B CA 1
ATOM 4355 C C . ASP B 1 265 ? 5.461 29.422 11.078 1 81.56 265 ASP B C 1
ATOM 4357 O O . ASP B 1 265 ? 5.41 29.719 12.273 1 81.56 265 ASP B O 1
ATOM 4361 N N . GLY B 1 266 ? 4.496 29.859 10.266 1 62.72 266 GLY B N 1
ATOM 4362 C CA . GLY B 1 266 ? 3.48 30.828 10.633 1 62.72 266 GLY B CA 1
ATOM 4363 C C . GLY B 1 266 ? 2.381 30.25 11.5 1 62.72 266 GLY B C 1
ATOM 4364 O O . GLY B 1 266 ? 2.617 29.297 12.258 1 62.72 266 GLY B O 1
ATOM 4365 N N . PRO B 1 267 ? 1.247 30.938 11.445 1 56.97 267 PRO B N 1
ATOM 4366 C CA . PRO B 1 267 ? 0.073 30.547 12.234 1 56.97 267 PRO B CA 1
ATOM 4367 C C . PRO B 1 267 ? -0.226 29.047 12.141 1 56.97 267 PRO B C 1
ATOM 4369 O O . PRO B 1 267 ? -0.672 28.438 13.117 1 56.97 267 PRO B O 1
ATOM 4372 N N . ALA B 1 268 ? 0.003 28.5 11 1 55.44 268 ALA B N 1
ATOM 4373 C CA . ALA B 1 268 ? -0.233 27.078 10.828 1 55.44 268 ALA B CA 1
ATOM 4374 C C . ALA B 1 268 ? 0.715 26.25 11.695 1 55.44 268 ALA B C 1
ATOM 4376 O O . ALA B 1 268 ? 0.318 25.234 12.273 1 55.44 268 ALA B O 1
ATOM 4377 N N . ALA B 1 269 ? 1.997 26.719 11.758 1 56.56 269 ALA B N 1
ATOM 4378 C CA . ALA B 1 269 ? 2.955 26.156 12.703 1 56.56 269 ALA B CA 1
ATOM 4379 C C . ALA B 1 269 ? 2.453 26.312 14.141 1 56.56 269 ALA B C 1
ATOM 4381 O O . ALA B 1 269 ? 2.775 25.484 15.008 1 56.56 269 ALA B O 1
ATOM 4382 N N . GLN B 1 270 ? 1.538 27.234 14.312 1 59.38 270 GLN B N 1
ATOM 4383 C CA . GLN B 1 270 ? 1.01 27.484 15.648 1 59.38 270 GLN B CA 1
ATOM 4384 C C . GLN B 1 270 ? 0.043 26.375 16.062 1 59.38 270 GLN B C 1
ATOM 4386 O O . GLN B 1 270 ? -0.126 26.109 17.266 1 59.38 270 GLN B O 1
ATOM 4391 N N . VAL B 1 271 ? -0.546 25.781 15.094 1 61.5 271 VAL B N 1
ATOM 4392 C CA . VAL B 1 271 ? -1.412 24.656 15.438 1 61.5 271 VAL B CA 1
ATOM 4393 C C . VAL B 1 271 ? -0.584 23.531 16.062 1 61.5 271 VAL B C 1
ATOM 4395 O O . VAL B 1 271 ? -1.04 22.859 16.984 1 61.5 271 VAL B O 1
ATOM 4398 N N . TRP B 1 272 ? 0.636 23.453 15.617 1 58.91 272 TRP B N 1
ATOM 4399 C CA . TRP B 1 272 ? 1.538 22.406 16.078 1 58.91 272 TRP B CA 1
ATOM 4400 C C . TRP B 1 272 ? 2.049 22.703 17.484 1 58.91 272 TRP B C 1
ATOM 4402 O O . TRP B 1 272 ? 2.207 21.797 18.297 1 58.91 272 TRP B O 1
ATOM 4412 N N . THR B 1 273 ? 2.334 23.953 17.734 1 53.41 273 THR B N 1
ATOM 4413 C CA . THR B 1 273 ? 2.977 24.359 18.984 1 53.41 273 THR B CA 1
ATOM 4414 C C . THR B 1 273 ? 1.957 24.438 20.109 1 53.41 273 THR B C 1
ATOM 4416 O O . THR B 1 273 ? 2.318 24.688 21.266 1 53.41 273 THR B O 1
ATOM 4419 N N . THR B 1 274 ? 0.68 24.297 19.844 1 53.44 274 THR B N 1
ATOM 4420 C CA . THR B 1 274 ? -0.252 24.375 20.969 1 53.44 274 THR B CA 1
ATOM 4421 C C . THR B 1 274 ? 0.018 23.234 21.953 1 53.44 274 THR B C 1
ATOM 4423 O O . THR B 1 274 ? -0.701 22.234 21.984 1 53.44 274 THR B O 1
ATOM 4426 N N . GLN B 1 275 ? 1.275 22.844 22.094 1 49.75 275 GLN B N 1
ATOM 4427 C CA . GLN B 1 275 ? 1.87 21.844 22.969 1 49.75 275 GLN B CA 1
ATOM 4428 C C . GLN B 1 275 ? 1.164 21.797 24.312 1 49.75 275 GLN B C 1
ATOM 4430 O O . GLN B 1 275 ? 1.163 20.75 24.984 1 49.75 275 GLN B O 1
ATOM 4435 N N . SER B 1 276 ? 0.696 22.875 24.859 1 47.91 276 SER B N 1
ATOM 4436 C CA . SER B 1 276 ? 0.283 22.719 26.25 1 47.91 276 SER B CA 1
ATOM 4437 C C . SER B 1 276 ? -1.002 21.906 26.359 1 47.91 276 SER B C 1
ATOM 4439 O O . SER B 1 276 ? -1.328 21.391 27.438 1 47.91 276 SER B O 1
ATOM 4441 N N . GLU B 1 277 ? -1.775 21.781 25.328 1 52.84 277 GLU B N 1
ATOM 4442 C CA . GLU B 1 277 ? -3.047 21.109 25.547 1 52.84 277 GLU B CA 1
ATOM 4443 C C . GLU B 1 277 ? -2.988 19.656 25.094 1 52.84 277 GLU B C 1
ATOM 4445 O O . GLU B 1 277 ? -2.65 19.375 23.938 1 52.84 277 GLU B O 1
ATOM 4450 N N . GLU B 1 278 ? -2.635 18.75 26.031 1 62.41 278 GLU B N 1
ATOM 4451 C CA . GLU B 1 278 ? -2.625 17.312 25.766 1 62.41 278 GLU B CA 1
ATOM 4452 C C . GLU B 1 278 ? -4.031 16.734 25.859 1 62.41 278 GLU B C 1
ATOM 4454 O O . GLU B 1 278 ? -4.895 17.281 26.547 1 62.41 278 GLU B O 1
ATOM 4459 N N . LEU B 1 279 ? -4.402 15.938 24.828 1 63.06 279 LEU B N 1
ATOM 4460 C CA . LEU B 1 279 ? -5.629 15.156 24.922 1 63.06 279 LEU B CA 1
ATOM 4461 C C . LEU B 1 279 ? -5.789 14.562 26.328 1 63.06 279 LEU B C 1
ATOM 4463 O O . LEU B 1 279 ? -6.898 14.203 26.734 1 63.06 279 LEU B O 1
ATOM 4467 N N . ASN B 1 280 ? -4.723 14.477 27.125 1 53.81 280 ASN B N 1
ATOM 4468 C CA . ASN B 1 280 ? -4.824 13.844 28.438 1 53.81 280 ASN B CA 1
ATOM 4469 C C . ASN B 1 280 ? -5.566 14.734 29.422 1 53.81 280 ASN B C 1
ATOM 4471 O O . ASN B 1 280 ? -5.336 15.945 29.484 1 53.81 280 ASN B O 1
ATOM 4475 N N . VAL B 1 281 ? -6.848 14.453 29.75 1 45.62 281 VAL B N 1
ATOM 4476 C CA . VAL B 1 281 ? -7.625 14.945 30.891 1 45.62 281 VAL B CA 1
ATOM 4477 C C . VAL B 1 281 ? -6.773 14.914 32.156 1 45.62 281 VAL B C 1
ATOM 4479 O O . VAL B 1 281 ? -6.332 13.844 32.594 1 45.62 281 VAL B O 1
ATOM 4482 N N . ARG B 1 282 ? -6.055 15.938 32.406 1 35.81 282 ARG B N 1
ATOM 4483 C CA . ARG B 1 282 ? -5.512 15.922 33.75 1 35.81 282 ARG B CA 1
ATOM 4484 C C . ARG B 1 282 ? -6.621 15.75 34.781 1 35.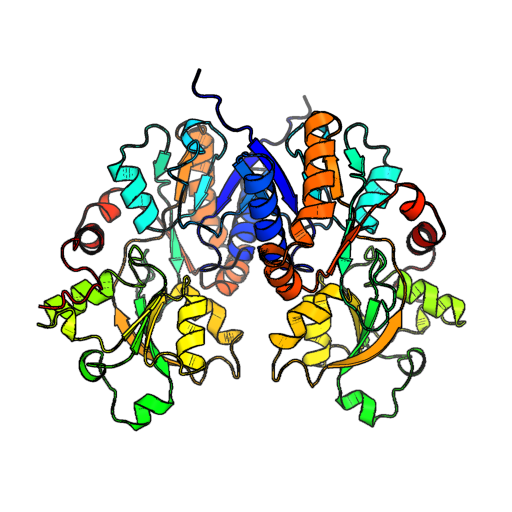81 282 ARG B C 1
ATOM 4486 O O . ARG B 1 282 ? -7.633 16.453 34.75 1 35.81 282 ARG B O 1
ATOM 4493 N N . TYR B 1 283 ? -6.875 14.438 35.188 1 32.59 283 TYR B N 1
ATOM 4494 C CA . TYR B 1 283 ? -7.652 14.266 36.406 1 32.59 283 TYR B CA 1
ATOM 4495 C C . TYR B 1 283 ? -7.176 15.227 37.5 1 32.59 283 TYR B C 1
ATOM 4497 O O . TYR B 1 283 ? -6 15.211 37.875 1 32.59 283 TYR B O 1
ATOM 4505 N N . TYR B 1 284 ? -7.648 16.406 37.438 1 28.05 284 TYR B N 1
ATOM 4506 C CA . TYR B 1 284 ? -7.547 17.031 38.75 1 28.05 284 TYR B CA 1
ATOM 4507 C C . TYR B 1 284 ? -8.43 16.312 39.781 1 28.05 284 TYR B C 1
ATOM 4509 O O . TYR B 1 284 ? -9.531 15.867 39.438 1 28.05 284 TYR B O 1
#

Solvent-accessible surface area (backbone atoms only — not comparable to full-atom values): 30019 Å² total; per-residue (Å²): 127,87,75,75,59,52,74,45,37,33,31,38,19,43,35,79,52,42,62,68,65,58,57,52,49,51,43,52,51,46,26,67,72,66,57,34,46,69,48,37,36,56,37,61,90,42,48,43,80,60,85,90,50,85,44,45,41,74,69,65,67,34,44,33,33,37,28,38,44,56,40,50,46,50,43,56,73,66,59,52,90,24,60,38,78,44,60,33,27,60,16,45,69,47,89,87,40,80,80,65,52,74,24,45,38,17,32,28,33,28,28,48,73,46,49,76,68,71,48,70,48,79,76,62,46,57,55,35,32,36,19,20,20,42,83,73,30,53,41,27,30,29,48,54,53,54,51,36,44,76,70,73,42,59,48,77,39,49,48,41,82,39,79,47,68,30,44,66,47,14,53,47,31,18,69,71,60,76,16,54,25,23,31,24,39,39,66,34,51,68,62,46,28,72,71,32,74,82,48,30,68,49,54,34,80,63,48,77,45,76,77,39,58,40,51,45,32,34,27,21,59,83,50,53,66,68,57,52,50,50,51,44,51,42,49,54,47,49,37,72,37,72,77,38,30,60,62,39,44,78,70,38,34,67,40,36,41,82,42,62,76,65,55,56,65,41,75,51,32,46,43,67,60,56,62,83,68,51,87,64,57,72,82,119,125,90,77,75,59,52,73,46,37,32,33,38,18,43,35,79,55,42,63,68,64,59,56,51,49,52,44,53,50,46,25,67,72,66,56,34,46,68,48,37,36,56,38,62,91,40,47,42,81,58,86,89,49,85,44,45,41,74,68,66,67,34,42,33,33,38,28,38,43,56,41,49,47,52,44,56,73,65,59,50,90,24,60,39,77,43,61,34,28,59,17,44,70,47,90,86,40,79,79,65,52,73,24,45,36,17,33,29,33,28,26,50,71,46,49,77,68,70,47,70,47,78,77,60,47,56,53,34,32,36,19,21,23,43,83,73,32,51,42,27,30,29,46,55,53,54,52,38,44,76,69,74,43,59,48,76,38,50,49,42,81,40,79,48,69,31,45,66,47,14,53,48,31,18,69,71,60,76,16,54,24,23,32,24,39,40,66,34,52,67,63,45,29,72,73,32,74,82,48,30,68,50,54,35,81,61,48,77,46,75,74,39,56,41,51,47,30,35,28,21,60,84,50,54,66,68,56,52,50,50,52,44,51,43,49,53,46,48,37,71,36,74,79,38,31,60,63,39,44,77,72,38,35,68,41,38,42,81,43,63,78,64,55,55,67,40,74,49,31,45,42,68,61,54,62,84,69,51,87,65,56,74,81,120